Protein AF-A0A7S2MYB5-F1 (afdb_monomer)

Organism: NCBI:txid374047

pLDDT: mean 84.96, std 21.29, range [27.73, 98.81]

Foldseek 3Di:
DDFDFDFDFPQEACQQCQLAVCFFVHQPAAADEDDRVVFDDDQQSVLSSQLLCLQNHLFNHAYEDDDPLSQVLLCVQLVRHYYYDDQLCVVQDEDEDPVVLVVDALLRRLSHYDPVVVCRNQPLVSQEQAAQDDDDDPFDFLDAADRGDDDSDSPDRGDSSVVSSVVSVVVVVVVVVVVLVVVCVVQCVVPNDDRDCVSPPCSVVSVSSLVSQLVPDLPRTNNCVLPPQFPSSSSNDHKHKAFLFDDGQFVCCRHQQNFWDAAPVRDTADDPFDASDDDFGDDDVSPDDDPPHDDPVCVVVCVVVCVVCVVPDDDDDDPPPPPPPPPPPPPDDDDDDDDDDDDDDDDDDDDDDDDDDDDDDDDDDDDQDQGAFAQKHKPFRWDFNGNRGPGTLTRNGSPDSRNPSSDGRTQMFIKGAQQRGKRKGKDFFFQQWWKKWWKQFPDALVRRPSCVQAPHRNSPPPVDDDDDDDDDDDDDDDDDDDPPPPPPPDDQQKWKWKDKQSRIDIDGPVRQVSQFRCSGVSGTMGIPIRDNVSNVVRDTDIIIMMIHMHRQRSGTMMTTGMIMHD

Structure (mmCIF, N/CA/C/O backbone):
data_AF-A0A7S2MYB5-F1
#
_entry.id   AF-A0A7S2MYB5-F1
#
loop_
_atom_site.group_PDB
_atom_site.id
_atom_site.type_symbol
_atom_site.label_atom_id
_atom_site.label_alt_id
_atom_site.label_comp_id
_atom_site.label_asym_id
_atom_site.label_entity_id
_atom_site.label_seq_id
_atom_site.pdbx_PDB_ins_code
_atom_site.Cartn_x
_atom_site.Cartn_y
_atom_site.Cartn_z
_atom_site.occupancy
_atom_site.B_iso_or_equiv
_atom_site.auth_seq_id
_atom_site.auth_comp_id
_atom_site.auth_asym_id
_atom_site.auth_atom_id
_atom_site.pdbx_PDB_model_num
ATOM 1 N N . LYS A 1 1 ? 10.776 -17.940 -10.613 1.00 67.62 1 LYS A N 1
ATOM 2 C CA . LYS A 1 1 ? 10.009 -17.153 -11.621 1.00 67.62 1 LYS A CA 1
ATOM 3 C C . LYS A 1 1 ? 10.105 -15.701 -11.185 1.00 67.62 1 LYS A C 1
ATOM 5 O O . LYS A 1 1 ? 9.753 -15.460 -10.045 1.00 67.62 1 LYS A O 1
ATOM 10 N N . LEU A 1 2 ? 10.581 -14.781 -12.028 1.00 78.31 2 LEU A N 1
ATOM 11 C CA . LEU A 1 2 ? 10.552 -13.353 -11.692 1.00 78.31 2 LEU A CA 1
ATOM 12 C C . LEU A 1 2 ? 9.091 -12.885 -11.634 1.00 78.31 2 LEU A C 1
ATOM 14 O O . LEU A 1 2 ? 8.323 -13.167 -12.558 1.00 78.31 2 LEU A O 1
ATOM 18 N N . ILE A 1 3 ? 8.712 -12.229 -10.542 1.00 88.56 3 ILE A N 1
ATOM 19 C CA . ILE A 1 3 ? 7.391 -11.630 -10.348 1.00 88.56 3 ILE A CA 1
ATOM 20 C C . ILE A 1 3 ? 7.625 -10.158 -10.033 1.00 88.56 3 ILE A C 1
ATOM 22 O O . ILE A 1 3 ? 8.377 -9.835 -9.121 1.00 88.56 3 ILE A O 1
ATOM 26 N N . THR A 1 4 ? 6.982 -9.275 -10.788 1.00 89.88 4 THR A N 1
ATOM 27 C CA . THR A 1 4 ? 7.041 -7.829 -10.565 1.00 89.88 4 THR A CA 1
ATOM 28 C C . THR A 1 4 ? 5.639 -7.343 -10.262 1.00 89.88 4 THR A C 1
ATOM 30 O O . THR A 1 4 ? 4.701 -7.688 -10.985 1.00 89.88 4 THR A O 1
ATOM 33 N N . ARG A 1 5 ? 5.505 -6.552 -9.198 1.00 93.75 5 ARG A N 1
ATOM 34 C CA . ARG A 1 5 ? 4.241 -5.959 -8.771 1.00 93.75 5 ARG A CA 1
ATOM 35 C C . ARG A 1 5 ? 4.385 -4.449 -8.715 1.00 93.75 5 ARG A C 1
ATOM 37 O O . ARG A 1 5 ? 5.332 -3.948 -8.118 1.00 93.75 5 ARG A O 1
ATOM 44 N N . ASN A 1 6 ? 3.448 -3.733 -9.318 1.00 92.06 6 ASN A N 1
ATOM 45 C CA . ASN A 1 6 ? 3.294 -2.308 -9.089 1.00 92.06 6 ASN A CA 1
ATOM 46 C C . ASN A 1 6 ? 2.297 -2.106 -7.946 1.00 92.06 6 ASN A C 1
ATOM 48 O O . ASN A 1 6 ? 1.107 -2.332 -8.144 1.00 92.06 6 ASN A O 1
ATOM 52 N N . ILE A 1 7 ? 2.785 -1.695 -6.772 1.00 92.75 7 ILE A N 1
ATOM 53 C CA . ILE A 1 7 ? 1.949 -1.388 -5.598 1.00 92.75 7 ILE A CA 1
ATOM 54 C C . ILE A 1 7 ? 1.788 0.126 -5.372 1.00 92.75 7 ILE A C 1
ATOM 56 O O . ILE A 1 7 ? 1.274 0.569 -4.345 1.00 92.75 7 ILE A O 1
ATOM 60 N N . ALA A 1 8 ? 2.204 0.950 -6.337 1.00 87.50 8 ALA A N 1
ATOM 61 C CA . ALA A 1 8 ? 2.077 2.395 -6.225 1.00 87.50 8 ALA A CA 1
ATOM 62 C C . ALA A 1 8 ? 0.605 2.822 -6.125 1.00 87.50 8 ALA A C 1
ATOM 64 O O . ALA A 1 8 ? -0.258 2.274 -6.805 1.00 87.50 8 ALA A O 1
ATOM 65 N N . GLN A 1 9 ? 0.343 3.834 -5.296 1.00 88.69 9 GLN A N 1
ATOM 66 C CA . GLN A 1 9 ? -0.982 4.421 -5.109 1.00 88.69 9 GLN A CA 1
ATOM 67 C C . GLN A 1 9 ? -1.006 5.840 -5.662 1.00 88.69 9 GLN A C 1
ATOM 69 O O . GLN A 1 9 ? -0.348 6.737 -5.123 1.00 88.69 9 GLN A O 1
ATOM 74 N N . GLY A 1 10 ? -1.784 6.080 -6.718 1.00 85.38 10 GLY A N 1
ATOM 75 C CA . GLY A 1 10 ? -1.897 7.403 -7.314 1.00 85.38 10 GLY A CA 1
ATOM 76 C C . GLY A 1 10 ? -2.358 8.442 -6.290 1.00 85.38 10 GLY A C 1
ATOM 77 O O . GLY A 1 10 ? -3.421 8.318 -5.684 1.00 85.38 10 GLY A O 1
ATOM 78 N N . GLY A 1 11 ? -1.571 9.503 -6.089 1.00 86.06 11 GLY A N 1
ATOM 79 C CA . GLY A 1 11 ? -1.947 10.642 -5.244 1.00 86.06 11 GLY A CA 1
ATOM 80 C C . GLY A 1 11 ? -1.914 10.397 -3.729 1.00 86.06 11 GLY A C 1
ATOM 81 O O . GLY A 1 11 ? -2.430 11.244 -2.994 1.00 86.06 11 GLY A O 1
ATOM 82 N N . LEU A 1 12 ? -1.327 9.287 -3.268 1.00 89.62 12 LEU A N 1
ATOM 83 C CA . LEU A 1 12 ? -1.061 8.990 -1.855 1.00 89.62 12 LEU A CA 1
ATOM 84 C C . LEU A 1 12 ? 0.434 8.785 -1.611 1.00 89.62 12 LEU A C 1
ATOM 86 O O . LEU A 1 12 ? 1.169 8.445 -2.534 1.00 89.62 12 LEU A O 1
ATOM 90 N N . GLY A 1 13 ? 0.880 9.000 -0.372 1.00 91.88 13 GLY A N 1
ATOM 91 C CA . GLY A 1 13 ? 2.188 8.507 0.068 1.00 91.88 13 GLY A CA 1
ATOM 92 C C . GLY A 1 13 ? 2.158 6.991 0.285 1.00 91.88 13 GLY A C 1
ATOM 93 O O . GLY A 1 13 ? 1.106 6.358 0.153 1.00 91.88 13 GLY A O 1
ATOM 94 N N . THR A 1 14 ? 3.304 6.401 0.620 1.00 95.00 14 THR A N 1
ATOM 95 C CA . THR A 1 14 ? 3.427 4.943 0.792 1.00 95.00 14 THR A CA 1
ATOM 96 C C . THR A 1 14 ? 3.093 4.460 2.196 1.00 95.00 14 THR A C 1
ATOM 98 O O . THR A 1 14 ? 2.820 3.272 2.358 1.00 95.00 14 THR A O 1
ATOM 101 N N . LEU A 1 15 ? 3.044 5.349 3.197 1.00 95.81 15 LEU A N 1
ATOM 102 C CA . LEU A 1 15 ? 2.984 4.971 4.612 1.00 95.81 15 LEU A CA 1
ATOM 103 C C . LEU A 1 15 ? 1.876 3.958 4.943 1.00 95.81 15 LEU A C 1
ATOM 105 O O . LEU A 1 15 ? 2.131 3.019 5.691 1.00 95.81 15 LEU A O 1
ATOM 109 N N . GLN A 1 16 ? 0.670 4.100 4.375 1.00 95.62 16 GLN A N 1
ATOM 110 C CA . GLN A 1 16 ? -0.424 3.161 4.673 1.00 95.62 16 GLN A CA 1
ATOM 111 C C . GLN A 1 16 ? -0.146 1.718 4.211 1.00 95.62 16 GLN A C 1
ATOM 113 O O . GLN A 1 16 ? -0.551 0.772 4.872 1.00 95.62 16 GLN A O 1
ATOM 118 N N . GLY A 1 17 ? 0.566 1.528 3.098 1.00 96.12 17 GLY A N 1
ATOM 119 C CA . GLY A 1 17 ? 0.998 0.192 2.678 1.00 96.12 17 GLY A CA 1
ATOM 120 C C . GLY A 1 17 ? 2.261 -0.246 3.416 1.00 96.12 17 GLY A C 1
ATOM 121 O O . GLY A 1 17 ? 2.430 -1.416 3.747 1.00 96.12 17 GLY A O 1
ATOM 122 N N . ALA A 1 18 ? 3.130 0.720 3.713 1.00 96.31 18 ALA A N 1
ATOM 123 C CA . ALA A 1 18 ? 4.443 0.496 4.286 1.00 96.31 18 ALA A CA 1
ATOM 124 C C . ALA A 1 18 ? 4.389 -0.071 5.705 1.00 96.31 18 ALA A C 1
ATOM 126 O O . ALA A 1 18 ? 5.142 -0.985 6.013 1.00 96.31 18 ALA A O 1
ATOM 127 N N . LEU A 1 19 ? 3.465 0.422 6.539 1.00 97.44 19 LEU A N 1
ATOM 128 C CA . LEU A 1 19 ? 3.309 -0.032 7.924 1.00 97.44 19 LEU A CA 1
ATOM 129 C C . LEU A 1 19 ? 3.121 -1.547 8.043 1.00 97.44 19 LEU A C 1
ATOM 131 O O . LEU A 1 19 ? 3.529 -2.104 9.045 1.00 97.44 19 LEU A O 1
ATOM 135 N N . GLY A 1 20 ? 2.531 -2.207 7.042 1.00 97.31 20 GLY A N 1
ATOM 136 C CA . GLY A 1 20 ? 2.367 -3.661 6.997 1.00 97.31 20 GLY A CA 1
ATOM 137 C C . GLY A 1 20 ? 2.960 -4.291 5.744 1.00 97.31 20 GLY A C 1
ATOM 138 O O . GLY A 1 20 ? 2.335 -5.180 5.157 1.00 97.31 20 GLY A O 1
ATOM 139 N N . SER A 1 21 ? 4.120 -3.800 5.305 1.00 96.69 21 SER A N 1
ATOM 140 C CA . SER A 1 21 ? 4.758 -4.140 4.025 1.00 96.69 21 SER A CA 1
ATOM 141 C C . SER A 1 21 ? 4.838 -5.649 3.768 1.00 96.69 21 SER A C 1
ATOM 143 O O . SER A 1 21 ? 4.436 -6.093 2.699 1.00 96.69 21 SER A O 1
ATOM 145 N N . GLY A 1 22 ? 5.262 -6.455 4.746 1.00 96.56 22 GLY A N 1
ATOM 146 C CA . GLY A 1 22 ? 5.391 -7.907 4.583 1.00 96.56 22 GLY A CA 1
ATOM 147 C C . GLY A 1 22 ? 4.060 -8.599 4.283 1.00 96.56 22 GLY A C 1
ATOM 148 O O . GLY A 1 22 ? 4.002 -9.547 3.507 1.00 96.56 22 GLY A O 1
ATOM 149 N N . SER A 1 23 ? 2.957 -8.084 4.837 1.00 97.06 23 SER A N 1
ATOM 150 C CA . SER A 1 23 ? 1.618 -8.573 4.494 1.00 97.06 23 SER A CA 1
ATOM 151 C C . SER A 1 23 ? 1.169 -8.054 3.127 1.00 97.06 23 SER A C 1
ATOM 153 O O . SER A 1 23 ? 0.707 -8.827 2.298 1.00 97.06 23 SER A O 1
ATOM 155 N N . ILE A 1 24 ? 1.292 -6.747 2.879 1.00 97.50 24 ILE A N 1
ATOM 156 C CA . ILE A 1 24 ? 0.663 -6.083 1.724 1.00 97.50 24 ILE A CA 1
ATOM 157 C C . ILE A 1 24 ? 1.472 -6.286 0.434 1.00 97.50 24 ILE A C 1
ATOM 159 O O . ILE A 1 24 ? 0.900 -6.574 -0.618 1.00 97.50 24 ILE A O 1
ATOM 163 N N . TYR A 1 25 ? 2.796 -6.154 0.503 1.00 96.75 25 TYR A N 1
ATOM 164 C CA . TYR A 1 25 ? 3.725 -6.281 -0.628 1.00 96.75 25 TYR A CA 1
ATOM 165 C C . TYR A 1 25 ? 4.229 -7.719 -0.824 1.00 96.75 25 TYR A C 1
ATOM 167 O O . TYR A 1 25 ? 4.707 -8.057 -1.910 1.00 96.75 25 TYR A O 1
ATOM 175 N N . GLY A 1 26 ? 4.046 -8.570 0.190 1.00 96.19 26 GLY A N 1
ATOM 176 C CA . GLY A 1 26 ? 4.511 -9.952 0.240 1.00 96.19 26 GLY A CA 1
ATOM 177 C C . GLY A 1 26 ? 5.752 -10.109 1.119 1.00 96.19 26 GLY A C 1
ATOM 178 O O . GLY A 1 26 ? 6.476 -9.152 1.380 1.00 96.19 26 GLY A O 1
ATOM 179 N N . ASP A 1 27 ? 5.999 -11.334 1.571 1.00 95.75 27 ASP A N 1
ATOM 180 C CA . ASP A 1 27 ? 7.090 -11.679 2.485 1.00 95.75 27 ASP A CA 1
ATOM 181 C C . ASP A 1 27 ? 8.327 -12.254 1.770 1.00 95.75 27 ASP A C 1
ATOM 183 O O . ASP A 1 27 ? 9.395 -12.371 2.368 1.00 95.75 27 ASP A O 1
ATOM 187 N N . GLU A 1 28 ? 8.221 -12.559 0.477 1.00 95.31 28 GLU A N 1
ATOM 188 C CA . GLU A 1 28 ? 9.319 -13.032 -0.376 1.00 95.31 28 GLU A CA 1
ATOM 189 C C . GLU A 1 28 ? 9.750 -11.975 -1.404 1.00 95.31 28 GLU A C 1
ATOM 191 O O . GLU A 1 28 ? 9.772 -12.225 -2.612 1.00 95.31 28 GLU A O 1
ATOM 196 N N . VAL A 1 29 ? 10.049 -10.763 -0.936 1.00 96.12 29 VAL A N 1
ATOM 197 C CA . VAL A 1 29 ? 10.501 -9.658 -1.793 1.00 96.12 29 VAL A CA 1
ATOM 198 C C . VAL A 1 29 ? 12.027 -9.657 -1.872 1.00 96.12 29 VAL A C 1
ATOM 200 O O . VAL A 1 29 ? 12.699 -9.549 -0.853 1.00 96.12 29 VAL A O 1
ATOM 203 N N . ASP A 1 30 ? 12.568 -9.766 -3.087 1.00 94.81 30 ASP A N 1
ATOM 204 C CA . ASP A 1 30 ? 14.018 -9.706 -3.337 1.00 94.81 30 ASP A CA 1
ATOM 205 C C . ASP A 1 30 ? 14.510 -8.270 -3.572 1.00 94.81 30 ASP A C 1
ATOM 207 O O . ASP A 1 30 ? 15.612 -7.905 -3.177 1.00 94.81 30 ASP A O 1
ATOM 211 N N . ILE A 1 31 ? 13.684 -7.448 -4.224 1.00 95.31 31 ILE A N 1
ATOM 212 C CA . ILE A 1 31 ? 13.967 -6.045 -4.532 1.00 95.31 31 ILE A CA 1
ATOM 213 C C . ILE A 1 31 ? 12.704 -5.251 -4.234 1.00 95.31 31 ILE A C 1
ATOM 215 O O . ILE A 1 31 ? 11.635 -5.577 -4.762 1.00 95.31 31 ILE A O 1
ATOM 219 N N . ILE A 1 32 ? 12.830 -4.195 -3.436 1.00 96.31 32 ILE A N 1
ATOM 220 C CA . ILE A 1 32 ? 11.758 -3.230 -3.221 1.00 96.31 32 ILE A CA 1
ATOM 221 C C . ILE A 1 32 ? 12.158 -1.884 -3.813 1.00 96.31 32 ILE A C 1
ATOM 223 O O . ILE A 1 32 ? 13.284 -1.418 -3.661 1.00 96.31 32 ILE A O 1
ATOM 227 N N . VAL A 1 33 ? 11.226 -1.280 -4.543 1.00 95.00 33 VAL A N 1
ATOM 228 C CA . VAL A 1 33 ? 11.442 -0.005 -5.218 1.00 95.00 33 VAL A CA 1
ATOM 229 C C . VAL A 1 33 ? 10.548 1.048 -4.591 1.00 95.00 33 VAL A C 1
ATOM 231 O O . VAL A 1 33 ? 9.323 0.902 -4.599 1.00 95.00 33 VAL A O 1
ATOM 234 N N . TRP A 1 34 ? 11.149 2.140 -4.131 1.00 94.94 34 TRP A N 1
ATOM 235 C CA . TRP A 1 34 ? 10.416 3.326 -3.714 1.00 94.94 34 TRP A CA 1
ATOM 236 C C . TRP A 1 34 ? 10.405 4.375 -4.837 1.00 94.94 34 TRP A C 1
ATOM 238 O O . TRP A 1 34 ? 11.448 4.884 -5.250 1.00 94.94 34 TRP A O 1
ATOM 248 N N . ASP A 1 35 ? 9.208 4.726 -5.319 1.00 89.62 35 ASP A N 1
ATOM 249 C CA . ASP A 1 35 ? 8.976 5.773 -6.332 1.00 89.62 35 ASP A CA 1
ATOM 250 C C . ASP A 1 35 ? 7.757 6.643 -5.963 1.00 89.62 35 ASP A C 1
ATOM 252 O O . ASP A 1 35 ? 6.769 6.744 -6.689 1.00 89.62 35 ASP A O 1
ATOM 256 N N . SER A 1 36 ? 7.797 7.245 -4.769 1.00 90.56 36 SER A N 1
ATOM 257 C CA . SER A 1 36 ? 6.689 8.040 -4.198 1.00 90.56 36 SER A CA 1
ATOM 258 C C . SER A 1 36 ? 7.042 9.527 -4.025 1.00 90.56 36 SER A C 1
ATOM 260 O O . SER A 1 36 ? 6.327 10.300 -3.391 1.00 90.56 36 SER A O 1
ATOM 262 N N . SER A 1 37 ? 8.130 9.987 -4.650 1.00 87.88 37 SER A N 1
ATOM 263 C CA . SER A 1 37 ? 8.663 11.355 -4.481 1.00 87.88 37 SER A CA 1
ATOM 264 C C . SER A 1 37 ? 7.673 12.489 -4.802 1.00 87.88 37 SER A C 1
ATOM 266 O O . SER A 1 37 ? 7.818 13.616 -4.316 1.00 87.88 37 SER A O 1
ATOM 268 N N . MET A 1 38 ? 6.644 12.208 -5.609 1.00 85.75 38 MET A N 1
ATOM 269 C CA . MET A 1 38 ? 5.593 13.170 -5.957 1.00 85.75 38 MET A CA 1
ATOM 270 C C . MET A 1 38 ? 4.623 13.452 -4.802 1.00 85.75 38 MET A C 1
ATOM 272 O O . MET A 1 38 ? 4.081 14.555 -4.717 1.00 85.75 38 MET A O 1
ATOM 276 N N . THR A 1 39 ? 4.377 12.473 -3.935 1.00 87.19 39 THR A N 1
ATOM 277 C CA . THR A 1 39 ? 3.366 12.525 -2.865 1.00 87.19 39 THR A CA 1
ATOM 278 C C . THR A 1 39 ? 3.990 12.492 -1.475 1.00 87.19 39 THR A C 1
ATOM 280 O O . THR A 1 39 ? 3.366 12.930 -0.509 1.00 87.19 39 THR A O 1
ATOM 283 N N . GLU A 1 40 ? 5.236 12.042 -1.380 1.00 91.25 40 GLU A N 1
ATOM 284 C CA . GLU A 1 40 ? 5.943 11.785 -0.140 1.00 91.25 40 GLU A CA 1
ATOM 285 C C . GLU A 1 40 ? 7.372 12.320 -0.231 1.00 91.25 40 GLU A C 1
ATOM 287 O O . GLU A 1 40 ? 8.182 11.879 -1.041 1.00 91.25 40 GLU A O 1
ATOM 292 N N . LYS A 1 41 ? 7.672 13.323 0.598 1.00 89.62 41 LYS A N 1
ATOM 293 C CA . LYS A 1 41 ? 8.982 14.000 0.628 1.00 89.62 41 LYS A CA 1
ATOM 294 C C . LYS A 1 41 ? 9.687 13.902 1.978 1.00 89.62 41 LYS A C 1
ATOM 296 O O . LYS A 1 41 ? 10.825 14.338 2.101 1.00 89.62 41 LYS A O 1
ATOM 301 N N . SER A 1 42 ? 8.989 13.396 2.992 1.00 95.31 42 SER A N 1
ATOM 302 C CA . SER A 1 42 ? 9.531 13.277 4.343 1.00 95.31 42 SER A CA 1
ATOM 303 C C . SER A 1 42 ? 10.490 12.097 4.402 1.00 95.31 42 SER A C 1
ATOM 305 O O . SER A 1 42 ? 10.082 10.974 4.106 1.00 95.31 42 SER A O 1
ATOM 307 N N . ALA A 1 43 ? 11.730 12.346 4.820 1.00 96.94 43 ALA A N 1
ATOM 308 C CA . ALA A 1 43 ? 12.710 11.291 5.054 1.00 96.94 43 ALA A CA 1
ATOM 309 C C . ALA A 1 43 ? 12.219 10.291 6.113 1.00 96.94 43 ALA A C 1
ATOM 311 O O . ALA A 1 43 ? 12.452 9.099 5.962 1.00 96.94 43 ALA A O 1
ATOM 312 N N . ALA A 1 44 ? 11.452 10.749 7.108 1.00 97.31 44 ALA A N 1
ATOM 313 C CA . ALA A 1 44 ? 10.886 9.899 8.151 1.00 97.31 44 ALA A CA 1
ATOM 314 C C . ALA A 1 44 ? 9.930 8.828 7.602 1.00 97.31 44 ALA A C 1
ATOM 316 O O . ALA A 1 44 ? 9.982 7.672 8.014 1.00 97.31 44 ALA A O 1
ATOM 317 N N . HIS A 1 45 ? 9.089 9.186 6.624 1.00 96.94 45 HIS A N 1
ATOM 318 C CA . HIS A 1 45 ? 8.171 8.222 6.014 1.00 96.94 45 HIS A CA 1
ATOM 319 C C . HIS A 1 45 ? 8.891 7.228 5.098 1.00 96.94 45 HIS A C 1
ATOM 321 O O . HIS A 1 45 ? 8.511 6.063 5.046 1.00 96.94 45 HIS A O 1
ATOM 327 N N . ILE A 1 46 ? 9.940 7.685 4.408 1.00 97.31 46 ILE A N 1
ATOM 328 C CA . ILE A 1 46 ? 10.784 6.826 3.570 1.00 97.31 46 ILE A CA 1
ATOM 329 C C . ILE A 1 46 ? 11.551 5.841 4.457 1.00 97.31 46 ILE A C 1
ATOM 331 O O . ILE A 1 46 ? 11.516 4.649 4.196 1.00 97.31 46 ILE A O 1
ATOM 335 N N . ASP A 1 47 ? 12.165 6.308 5.547 1.00 98.25 47 ASP A N 1
ATOM 336 C CA . ASP A 1 47 ? 12.862 5.438 6.503 1.00 98.25 47 ASP A CA 1
ATOM 337 C C . ASP A 1 47 ? 11.909 4.408 7.128 1.00 98.25 47 ASP A C 1
ATOM 339 O O . ASP A 1 47 ? 12.217 3.220 7.169 1.00 98.25 47 ASP A O 1
ATOM 343 N N . MET A 1 48 ? 10.695 4.821 7.516 1.00 97.81 48 MET A N 1
ATOM 344 C CA . MET A 1 48 ? 9.657 3.881 7.954 1.00 97.81 48 MET A CA 1
ATOM 345 C C . MET A 1 48 ? 9.343 2.830 6.879 1.00 97.81 48 MET A C 1
ATOM 347 O O . MET A 1 48 ? 9.224 1.648 7.197 1.00 97.81 48 MET A O 1
ATOM 351 N N . PHE A 1 49 ? 9.217 3.240 5.613 1.00 97.69 49 PHE A N 1
ATOM 352 C CA . PHE A 1 49 ? 8.955 2.318 4.511 1.00 97.69 49 PHE A CA 1
ATOM 353 C C . PHE A 1 49 ? 10.056 1.274 4.350 1.00 97.69 49 PHE A C 1
ATOM 355 O O . PHE A 1 49 ? 9.757 0.080 4.310 1.00 97.69 49 PHE A O 1
ATOM 362 N N . GLU A 1 50 ? 11.310 1.708 4.331 1.00 98.12 50 GLU A N 1
ATOM 363 C CA . GLU A 1 50 ? 12.444 0.809 4.148 1.00 98.12 50 GLU A CA 1
ATOM 364 C C . GLU A 1 50 ? 12.635 -0.139 5.336 1.00 98.12 50 GLU A C 1
ATOM 366 O O . GLU A 1 50 ? 12.827 -1.343 5.155 1.00 98.12 50 GLU A O 1
ATOM 371 N N . ARG A 1 51 ? 12.504 0.360 6.572 1.00 98.25 51 ARG A N 1
ATOM 372 C CA . ARG A 1 51 ? 12.606 -0.487 7.770 1.00 98.25 51 ARG A CA 1
ATOM 373 C C . ARG A 1 51 ? 11.518 -1.537 7.812 1.00 98.25 51 ARG A C 1
ATOM 375 O O . ARG A 1 51 ? 11.809 -2.701 8.072 1.00 98.25 51 ARG A O 1
ATOM 382 N N . GLN A 1 52 ? 10.273 -1.158 7.531 1.00 98.19 52 GLN A N 1
ATOM 383 C CA . GLN A 1 52 ? 9.196 -2.138 7.473 1.00 98.19 52 GLN A CA 1
ATOM 384 C C . GLN A 1 52 ? 9.439 -3.148 6.352 1.00 98.19 52 GLN A C 1
ATOM 386 O O . GLN A 1 52 ? 9.176 -4.329 6.549 1.00 98.19 52 GLN A O 1
ATOM 391 N N . ALA A 1 53 ? 9.967 -2.744 5.193 1.00 97.88 53 ALA A N 1
ATOM 392 C CA . ALA A 1 53 ? 10.324 -3.677 4.123 1.00 97.88 53 ALA A CA 1
ATOM 393 C C . ALA A 1 53 ? 11.379 -4.710 4.563 1.00 97.88 53 ALA A C 1
ATOM 395 O O . ALA A 1 53 ? 11.195 -5.901 4.317 1.00 97.88 53 ALA A O 1
ATOM 396 N N . ILE A 1 54 ? 12.430 -4.276 5.269 1.00 98.44 54 ILE A N 1
ATOM 397 C CA . ILE A 1 54 ? 13.458 -5.164 5.836 1.00 98.44 54 ILE A CA 1
ATOM 398 C C . ILE A 1 54 ? 12.868 -6.096 6.903 1.00 98.44 54 ILE A C 1
ATOM 400 O O . ILE A 1 54 ? 13.118 -7.303 6.907 1.00 98.44 54 ILE A O 1
ATOM 404 N N . LEU A 1 55 ? 12.108 -5.543 7.850 1.00 98.19 55 LEU A N 1
ATOM 405 C CA . LEU A 1 55 ? 11.658 -6.275 9.033 1.00 98.19 55 LEU A CA 1
ATOM 406 C C . LEU A 1 55 ? 10.480 -7.214 8.727 1.00 98.19 55 LEU A C 1
ATOM 408 O O . LEU A 1 55 ? 10.428 -8.325 9.265 1.00 98.19 55 LEU A O 1
ATOM 412 N N . GLY A 1 56 ? 9.556 -6.775 7.870 1.00 96.12 56 GLY A N 1
ATOM 413 C CA . GLY A 1 56 ? 8.263 -7.413 7.625 1.00 96.12 56 GLY A CA 1
ATOM 414 C C . GLY A 1 56 ? 8.305 -8.683 6.778 1.00 96.12 56 GLY A C 1
ATOM 415 O O . GLY A 1 56 ? 7.405 -9.510 6.904 1.00 96.12 56 GLY A O 1
ATOM 416 N N . GLY A 1 57 ? 9.321 -8.856 5.929 1.00 93.31 57 GLY A N 1
ATOM 417 C CA . GLY A 1 57 ? 9.455 -10.025 5.055 1.00 93.31 57 GLY A CA 1
ATOM 418 C C . GLY A 1 57 ? 10.277 -11.171 5.652 1.00 93.31 57 GLY A C 1
ATOM 419 O O . GLY A 1 57 ? 10.972 -11.020 6.656 1.00 93.31 57 GLY A O 1
ATOM 420 N N . ASN A 1 58 ? 10.254 -12.332 4.998 1.00 95.56 58 ASN A N 1
ATOM 421 C CA . ASN A 1 58 ? 11.168 -13.446 5.278 1.00 95.56 58 ASN A CA 1
ATOM 422 C C . ASN A 1 58 ? 12.588 -13.169 4.753 1.00 95.56 58 ASN A C 1
ATOM 424 O O . ASN A 1 58 ? 13.552 -13.747 5.254 1.00 95.56 58 ASN A O 1
ATOM 428 N N . ARG A 1 59 ? 12.718 -12.285 3.756 1.00 95.81 59 ARG A N 1
ATOM 429 C CA . ARG A 1 59 ? 13.984 -11.831 3.158 1.00 95.81 59 ARG A CA 1
ATOM 430 C C . ARG A 1 59 ? 14.223 -10.362 3.502 1.00 95.81 59 ARG A C 1
ATOM 432 O O . ARG A 1 59 ? 13.258 -9.624 3.684 1.00 95.81 59 ARG A O 1
ATOM 439 N N . ALA A 1 60 ? 15.487 -9.951 3.567 1.00 97.69 60 ALA A N 1
ATOM 440 C CA . ALA A 1 60 ? 15.844 -8.536 3.541 1.00 97.69 60 ALA A CA 1
ATOM 441 C C . ALA A 1 60 ? 16.012 -8.129 2.064 1.00 97.69 60 ALA A C 1
ATOM 443 O O . ALA A 1 60 ? 16.916 -8.656 1.411 1.00 97.69 60 ALA A O 1
ATOM 444 N N . PRO A 1 61 ? 15.125 -7.289 1.502 1.00 97.38 61 PRO A N 1
ATOM 445 C CA . PRO A 1 61 ? 15.196 -6.933 0.093 1.00 97.38 61 PRO A CA 1
ATOM 446 C C . PRO A 1 61 ? 16.345 -5.960 -0.182 1.00 97.38 61 PRO A C 1
ATOM 448 O O . PRO A 1 61 ? 16.709 -5.159 0.677 1.00 97.38 61 PRO A O 1
ATOM 451 N N . PHE A 1 62 ? 16.833 -5.960 -1.423 1.00 97.12 62 PHE A N 1
ATOM 452 C CA . PHE A 1 62 ? 17.601 -4.837 -1.954 1.00 97.12 62 PHE A CA 1
ATOM 453 C C . PHE A 1 62 ? 16.683 -3.613 -2.051 1.00 97.12 62 PHE A C 1
ATOM 455 O O . PHE A 1 62 ? 15.668 -3.647 -2.761 1.00 97.12 62 PHE A O 1
ATOM 462 N N . LEU A 1 63 ? 17.025 -2.543 -1.340 1.00 97.69 63 LEU A N 1
ATOM 463 C CA . LEU A 1 63 ? 16.249 -1.307 -1.311 1.00 97.69 63 LEU A CA 1
ATOM 464 C C . LEU A 1 63 ? 16.680 -0.405 -2.460 1.00 97.69 63 LEU A C 1
ATOM 466 O O . LEU A 1 63 ? 17.864 -0.104 -2.605 1.00 97.69 63 LEU A O 1
ATOM 470 N N . TRP A 1 64 ? 15.743 0.053 -3.287 1.00 95.25 64 TRP A N 1
ATOM 471 C CA . TRP A 1 64 ? 16.090 0.861 -4.451 1.00 95.25 64 TRP A CA 1
ATOM 472 C C . TRP A 1 64 ? 15.230 2.114 -4.589 1.00 95.25 64 TRP A C 1
ATOM 474 O O . TRP A 1 64 ? 14.018 2.055 -4.798 1.00 95.25 64 TRP A O 1
ATOM 484 N N . GLY A 1 65 ? 15.887 3.272 -4.571 1.00 93.31 65 GLY A N 1
ATOM 485 C CA . GLY A 1 65 ? 15.259 4.580 -4.718 1.00 93.31 65 GLY A CA 1
ATOM 486 C C . GLY A 1 65 ? 15.219 5.321 -3.389 1.00 93.31 65 GLY A C 1
ATOM 487 O O . GLY A 1 65 ? 15.977 5.017 -2.480 1.00 93.31 65 GLY A O 1
ATOM 488 N N . GLY A 1 66 ? 14.362 6.334 -3.278 1.00 92.31 66 GLY A N 1
ATOM 489 C CA . GLY A 1 66 ? 14.181 7.041 -2.009 1.00 92.31 66 GLY A CA 1
ATOM 490 C C . GLY A 1 66 ? 15.133 8.204 -1.764 1.00 92.31 66 GLY A C 1
ATOM 491 O O . GLY A 1 66 ? 15.575 8.911 -2.674 1.00 92.31 66 GLY A O 1
ATOM 492 N N . ASN A 1 67 ? 15.359 8.457 -0.479 1.00 95.50 67 ASN A N 1
ATOM 493 C CA . ASN A 1 67 ? 16.209 9.526 0.015 1.00 95.50 67 ASN A CA 1
ATOM 494 C C . ASN A 1 67 ? 17.621 8.976 0.270 1.00 95.50 67 ASN A C 1
ATOM 496 O O . ASN A 1 67 ? 17.784 7.999 0.995 1.00 95.50 67 ASN A O 1
ATOM 500 N N . ALA A 1 68 ? 18.640 9.622 -0.302 1.00 95.38 68 ALA A N 1
ATOM 501 C CA . ALA A 1 68 ? 20.023 9.154 -0.213 1.00 95.38 68 ALA A CA 1
ATOM 502 C C . ALA A 1 68 ? 20.570 9.103 1.226 1.00 95.38 68 ALA A C 1
ATOM 504 O O . ALA A 1 68 ? 21.391 8.240 1.527 1.00 95.38 68 ALA A O 1
ATOM 505 N N . ASP A 1 69 ? 20.115 9.990 2.117 1.00 96.88 69 ASP A N 1
ATOM 506 C CA . ASP A 1 69 ? 20.537 9.999 3.521 1.00 96.88 69 ASP A CA 1
ATOM 507 C C . ASP A 1 69 ? 19.953 8.804 4.277 1.00 96.88 69 ASP A C 1
ATOM 509 O O . ASP A 1 69 ? 20.682 8.138 5.006 1.00 96.88 69 ASP A O 1
ATOM 513 N N . VAL A 1 70 ? 18.679 8.475 4.025 1.00 97.56 70 VAL A N 1
ATOM 514 C CA . VAL A 1 70 ? 18.026 7.269 4.563 1.00 97.56 70 VAL A CA 1
ATOM 515 C C . VAL A 1 70 ? 18.748 6.008 4.086 1.00 97.56 70 VAL A C 1
ATOM 517 O O . VAL A 1 70 ? 19.144 5.185 4.908 1.00 97.56 70 VAL A O 1
ATOM 520 N N . MET A 1 71 ? 18.979 5.880 2.774 1.00 97.69 71 MET A N 1
ATOM 521 C CA . MET A 1 71 ? 19.662 4.714 2.195 1.00 97.69 71 MET A CA 1
ATOM 522 C C . MET A 1 71 ? 21.056 4.524 2.783 1.00 97.69 71 MET A C 1
ATOM 524 O O . MET A 1 71 ? 21.422 3.429 3.200 1.00 97.69 71 MET A O 1
ATOM 528 N N . ARG A 1 72 ? 21.830 5.609 2.857 1.00 97.94 72 ARG A N 1
ATOM 529 C CA . ARG A 1 72 ? 23.169 5.587 3.440 1.00 97.94 72 ARG A CA 1
ATOM 530 C C . ARG A 1 72 ? 23.139 5.202 4.916 1.00 97.94 72 ARG A C 1
ATOM 532 O O . ARG A 1 72 ? 23.953 4.384 5.322 1.00 97.94 72 ARG A O 1
ATOM 539 N N . ALA A 1 73 ? 22.209 5.747 5.701 1.00 98.12 73 ALA A N 1
ATOM 540 C CA . ALA A 1 73 ? 22.091 5.407 7.115 1.00 98.12 73 ALA A CA 1
ATOM 541 C C . ALA A 1 73 ? 21.812 3.908 7.317 1.00 98.12 73 ALA A C 1
ATOM 543 O O . ALA A 1 73 ? 22.451 3.285 8.165 1.00 98.12 73 ALA A O 1
ATOM 544 N N . LEU A 1 74 ? 20.917 3.319 6.517 1.00 98.50 74 LEU A N 1
ATOM 545 C CA . LEU A 1 74 ? 20.616 1.885 6.569 1.00 98.50 74 LEU A CA 1
ATOM 546 C C . LEU A 1 74 ? 21.797 1.024 6.099 1.00 98.50 74 LEU A C 1
ATOM 548 O O . LEU A 1 74 ? 22.115 0.032 6.747 1.00 98.50 74 LEU A O 1
ATOM 552 N N . TYR A 1 75 ? 22.494 1.419 5.035 1.00 98.44 75 TYR A N 1
ATOM 553 C CA . TYR A 1 75 ? 23.698 0.721 4.578 1.00 98.44 75 TYR A CA 1
ATOM 554 C C . TYR A 1 75 ? 24.813 0.738 5.634 1.00 98.44 75 TYR A C 1
ATOM 556 O O . TYR A 1 75 ? 25.357 -0.303 5.984 1.00 98.44 75 TYR A O 1
ATOM 564 N N . GLU A 1 76 ? 25.131 1.912 6.188 1.00 98.38 76 GLU A N 1
ATOM 565 C CA . GLU A 1 76 ? 26.253 2.080 7.120 1.00 98.38 76 GLU A CA 1
ATOM 566 C C . GLU A 1 76 ? 25.998 1.449 8.497 1.00 98.38 76 GLU A C 1
ATOM 568 O O . GLU A 1 76 ? 26.950 1.037 9.159 1.00 98.38 76 GLU A O 1
ATOM 573 N N . ASN A 1 77 ? 24.738 1.383 8.946 1.00 98.50 77 ASN A N 1
ATOM 574 C CA . ASN A 1 77 ? 24.406 0.961 10.314 1.00 98.50 77 ASN A CA 1
ATOM 575 C C . ASN A 1 77 ? 23.664 -0.380 10.390 1.00 98.50 77 ASN A C 1
ATOM 577 O O . ASN A 1 77 ? 23.699 -1.028 11.436 1.00 98.50 77 ASN A O 1
ATOM 581 N N . ALA A 1 78 ? 23.002 -0.806 9.312 1.00 98.38 78 ALA A N 1
ATOM 582 C CA . ALA A 1 78 ? 22.275 -2.071 9.249 1.00 98.38 78 ALA A CA 1
ATOM 583 C C . ALA A 1 78 ? 22.801 -3.046 8.188 1.00 98.38 78 ALA A C 1
ATOM 585 O O . ALA A 1 78 ? 22.236 -4.125 8.049 1.00 98.38 78 ALA A O 1
ATOM 586 N N . ASP A 1 79 ? 23.873 -2.697 7.470 1.00 98.44 79 ASP A N 1
ATOM 587 C CA . ASP A 1 79 ? 24.404 -3.448 6.322 1.00 98.44 79 ASP A CA 1
ATOM 588 C C . ASP A 1 79 ? 23.348 -3.709 5.233 1.00 98.44 79 ASP A C 1
ATOM 590 O O . ASP A 1 79 ? 23.459 -4.672 4.475 1.00 98.44 79 ASP A O 1
ATOM 594 N N . ALA A 1 80 ? 22.290 -2.895 5.176 1.00 98.31 80 ALA A N 1
ATOM 595 C CA . ALA A 1 80 ? 21.224 -3.090 4.205 1.00 98.31 80 ALA A CA 1
ATOM 596 C C . ALA A 1 80 ? 21.760 -2.891 2.783 1.00 98.31 80 ALA A C 1
ATOM 598 O O . ALA A 1 80 ? 22.476 -1.924 2.517 1.00 98.31 80 ALA A O 1
ATOM 599 N N . ASP A 1 81 ? 21.371 -3.764 1.856 1.00 97.75 81 ASP A N 1
ATOM 600 C CA . ASP A 1 81 ? 21.722 -3.599 0.451 1.00 97.75 81 ASP A CA 1
ATOM 601 C C . ASP A 1 81 ? 20.865 -2.485 -0.163 1.00 97.75 81 ASP A C 1
ATOM 603 O O . ASP A 1 81 ? 19.635 -2.580 -0.190 1.00 97.75 81 ASP A O 1
ATOM 607 N N . VAL A 1 82 ? 21.506 -1.417 -0.645 1.00 97.44 82 VAL A N 1
ATOM 608 C CA . VAL A 1 82 ? 20.812 -0.225 -1.154 1.00 97.44 82 VAL A CA 1
ATOM 609 C C . VAL A 1 82 ? 21.299 0.194 -2.539 1.00 97.44 82 VAL A C 1
ATOM 611 O O . VAL A 1 82 ? 22.468 0.040 -2.893 1.00 97.44 82 VAL A O 1
ATOM 614 N N . GLY A 1 83 ? 20.404 0.801 -3.315 1.00 93.62 83 GLY A N 1
ATOM 615 C CA . GLY A 1 83 ? 20.678 1.347 -4.638 1.00 93.62 83 GLY A CA 1
ATOM 616 C C . GLY A 1 83 ? 19.875 2.608 -4.934 1.00 93.62 83 GLY A C 1
ATOM 617 O O . GLY A 1 83 ? 18.812 2.860 -4.371 1.00 93.62 83 GLY A O 1
ATOM 618 N N . MET A 1 84 ? 20.371 3.416 -5.869 1.00 90.62 84 MET A N 1
ATOM 619 C CA . MET A 1 84 ? 19.702 4.639 -6.316 1.00 90.62 84 MET A CA 1
ATOM 620 C C . MET A 1 84 ? 19.442 4.604 -7.813 1.00 90.62 84 MET A C 1
ATOM 622 O O . MET A 1 84 ? 20.166 3.973 -8.585 1.00 90.62 84 MET A O 1
ATOM 626 N N . PHE A 1 85 ? 18.385 5.288 -8.243 1.00 83.75 85 PHE A N 1
ATOM 627 C CA . PHE A 1 85 ? 18.109 5.443 -9.662 1.00 83.75 85 PHE A CA 1
ATOM 628 C C . PHE A 1 85 ? 19.144 6.354 -10.314 1.00 83.75 85 PHE A C 1
ATOM 630 O O . PHE A 1 85 ? 19.267 7.531 -9.972 1.00 83.75 85 PHE A O 1
ATOM 637 N N . GLY A 1 86 ? 19.829 5.825 -11.324 1.00 86.25 86 GLY A N 1
ATOM 638 C CA . GLY A 1 86 ? 20.425 6.663 -12.353 1.00 86.25 86 GLY A CA 1
ATOM 639 C C . GLY A 1 86 ? 19.342 7.304 -13.227 1.00 86.25 86 GLY A C 1
ATOM 640 O O . GLY A 1 86 ? 18.189 6.873 -13.260 1.00 86.25 86 GLY A O 1
ATOM 641 N N . SER A 1 87 ? 19.713 8.324 -14.001 1.00 87.12 87 SER A N 1
ATOM 642 C CA . SER A 1 87 ? 18.772 8.951 -14.939 1.00 87.12 87 SER A CA 1
ATOM 643 C C . SER A 1 87 ? 18.386 8.033 -16.104 1.00 87.12 87 SER A C 1
ATOM 645 O O . SER A 1 87 ? 17.362 8.288 -16.740 1.00 87.12 87 SER A O 1
ATOM 647 N N . GLY A 1 88 ? 19.216 7.027 -16.406 1.00 89.62 88 GLY A N 1
ATOM 648 C CA . GLY A 1 88 ? 19.111 6.177 -17.594 1.00 89.62 88 GLY A CA 1
ATOM 649 C C . GLY A 1 88 ? 19.395 6.907 -18.910 1.00 89.62 88 GLY A C 1
ATOM 650 O O . GLY A 1 88 ? 19.266 6.310 -19.969 1.00 89.62 88 GLY A O 1
ATOM 651 N N . ASN A 1 89 ? 19.764 8.193 -18.873 1.00 90.88 89 ASN A N 1
ATOM 652 C CA . ASN A 1 89 ? 19.870 9.018 -20.080 1.00 90.88 89 ASN A CA 1
ATOM 653 C C . ASN A 1 89 ? 21.202 8.851 -20.825 1.00 90.88 89 ASN A C 1
ATOM 655 O O . ASN A 1 89 ? 21.343 9.362 -21.934 1.00 90.88 89 ASN A O 1
ATOM 659 N N . ILE A 1 90 ? 22.187 8.168 -20.236 1.00 90.12 90 ILE A N 1
ATOM 660 C CA . ILE A 1 90 ? 23.464 7.904 -20.907 1.00 90.12 90 ILE A CA 1
ATOM 661 C C . ILE A 1 90 ? 23.186 7.077 -22.167 1.00 90.12 90 ILE A C 1
ATOM 663 O O . ILE A 1 90 ? 22.525 6.044 -22.108 1.00 90.12 90 ILE A O 1
ATOM 667 N N . GLY A 1 91 ? 23.661 7.560 -23.316 1.00 88.94 91 GLY A N 1
ATOM 668 C CA . GLY A 1 91 ? 23.428 6.927 -24.616 1.00 88.94 91 GLY A CA 1
ATOM 669 C C . GLY A 1 91 ? 22.061 7.218 -25.247 1.00 88.94 91 GLY A C 1
ATOM 670 O O . GLY A 1 91 ? 21.828 6.786 -26.373 1.00 88.94 91 GLY A O 1
ATOM 671 N N . VAL A 1 92 ? 21.170 7.970 -24.586 1.00 94.06 92 VAL A N 1
ATOM 672 C CA . VAL A 1 92 ? 19.908 8.422 -25.194 1.00 94.06 92 VAL A CA 1
ATOM 673 C C . VAL A 1 92 ? 20.183 9.656 -26.066 1.00 94.06 92 VAL A C 1
ATOM 675 O O . VAL A 1 92 ? 20.503 10.719 -25.522 1.00 94.06 92 VAL A O 1
ATOM 678 N N . PRO A 1 93 ? 20.060 9.555 -27.406 1.00 96.00 93 PRO A N 1
ATOM 679 C CA . PRO A 1 93 ? 20.315 10.677 -28.301 1.00 96.00 93 PRO A CA 1
ATOM 680 C C . PRO A 1 93 ? 19.363 11.842 -28.020 1.00 96.00 93 PRO A C 1
ATOM 682 O O . PRO A 1 93 ? 18.184 11.645 -27.718 1.00 96.00 93 PRO A O 1
ATOM 685 N N . MET A 1 94 ? 19.884 13.063 -28.136 1.00 96.94 94 MET A N 1
ATOM 686 C CA . MET A 1 94 ? 19.090 14.278 -27.982 1.00 96.94 94 MET A CA 1
ATOM 687 C C . MET A 1 94 ? 18.142 14.452 -29.176 1.00 96.94 94 MET A C 1
ATOM 689 O O . MET A 1 94 ? 18.509 14.222 -30.331 1.00 96.94 94 MET A O 1
ATOM 693 N N . THR A 1 95 ? 16.909 14.841 -28.878 1.00 97.00 95 THR A N 1
ATOM 694 C CA . THR A 1 95 ? 15.866 15.174 -29.845 1.00 97.00 95 THR A CA 1
ATOM 695 C C . THR A 1 95 ? 15.976 16.654 -30.196 1.00 97.00 95 THR A C 1
ATOM 697 O O . THR A 1 95 ? 15.774 17.501 -29.326 1.00 97.00 95 THR A O 1
ATOM 700 N N . MET A 1 96 ? 16.287 16.947 -31.461 1.00 97.31 96 MET A N 1
ATOM 701 C CA . MET A 1 96 ? 16.516 18.311 -31.960 1.00 97.31 96 MET A CA 1
ATOM 702 C C . MET A 1 96 ? 15.307 18.889 -32.696 1.00 97.31 96 MET A C 1
ATOM 704 O O . MET A 1 96 ? 15.120 20.100 -32.712 1.00 97.31 96 MET A O 1
ATOM 708 N N . ASP A 1 97 ? 14.487 18.046 -33.324 1.00 97.25 97 ASP A N 1
ATOM 709 C CA . ASP A 1 97 ? 13.279 18.452 -34.043 1.00 97.25 97 ASP A CA 1
ATOM 710 C C . ASP A 1 97 ? 12.385 17.239 -34.381 1.00 97.25 97 ASP A C 1
ATOM 712 O O . ASP A 1 97 ? 12.699 16.088 -34.065 1.00 97.25 97 ASP A O 1
ATOM 716 N N . GLU A 1 98 ? 11.234 17.506 -35.005 1.00 96.88 98 GLU A N 1
ATOM 717 C CA . GLU A 1 98 ? 10.235 16.495 -35.375 1.00 96.88 98 GLU A CA 1
ATOM 718 C C . GLU A 1 98 ? 10.659 15.567 -36.520 1.00 96.88 98 GLU A C 1
ATOM 720 O O . GLU A 1 98 ? 10.069 14.493 -36.682 1.00 96.88 98 GLU A O 1
ATOM 725 N N . GLU A 1 99 ? 11.624 15.970 -37.344 1.00 97.50 99 GLU A N 1
ATOM 726 C CA . GLU A 1 99 ? 12.122 15.152 -38.448 1.00 97.50 99 GLU A CA 1
ATOM 727 C C . GLU A 1 99 ? 13.206 14.206 -37.934 1.00 97.50 99 GLU A C 1
ATOM 729 O O . GLU A 1 99 ? 13.109 12.990 -38.115 1.00 97.50 99 GLU A O 1
ATOM 734 N N . GLN A 1 100 ? 14.180 14.742 -37.198 1.00 97.31 100 GLN A N 1
ATOM 735 C CA . GLN A 1 100 ? 15.276 13.998 -36.597 1.00 97.31 100 GLN A CA 1
ATOM 736 C C . GLN A 1 100 ? 14.777 12.948 -35.607 1.00 97.31 100 GLN A C 1
ATOM 738 O O . GLN A 1 100 ? 15.244 11.809 -35.664 1.00 97.31 100 GLN A O 1
ATOM 743 N N . VAL A 1 101 ? 13.798 13.262 -34.753 1.00 96.56 101 VAL A N 1
ATOM 744 C CA . VAL A 1 101 ? 13.296 12.290 -33.768 1.00 96.56 101 VAL A CA 1
ATOM 745 C C . VAL A 1 101 ? 12.753 11.022 -34.425 1.00 96.56 101 VAL A C 1
ATOM 747 O O . VAL A 1 101 ? 12.941 9.931 -33.900 1.00 96.56 101 VAL A O 1
ATOM 750 N N . LYS A 1 102 ? 12.158 11.122 -35.620 1.00 95.50 102 LYS A N 1
ATOM 751 C CA . LYS A 1 102 ? 11.623 9.965 -36.357 1.00 95.50 102 LYS A CA 1
ATOM 752 C C . LYS A 1 102 ? 12.719 9.045 -36.896 1.00 95.50 102 LYS A C 1
ATOM 754 O O . LYS A 1 102 ? 12.428 7.899 -37.223 1.00 95.50 102 LYS A O 1
ATOM 759 N N . THR A 1 103 ? 13.958 9.529 -36.979 1.00 95.94 103 THR A N 1
ATOM 760 C CA . THR A 1 103 ? 15.131 8.729 -37.368 1.00 95.94 103 THR A CA 1
ATOM 761 C C . THR A 1 103 ? 15.757 7.980 -36.191 1.00 95.94 103 THR A C 1
ATOM 763 O O . THR A 1 103 ? 16.539 7.054 -36.400 1.00 95.94 103 THR A O 1
ATOM 766 N N . LEU A 1 104 ? 15.415 8.358 -34.955 1.00 95.19 104 LEU A N 1
ATOM 767 C CA . LEU A 1 104 ? 15.908 7.692 -33.754 1.00 95.19 104 LEU A CA 1
ATOM 768 C C . LEU A 1 104 ? 15.179 6.359 -33.535 1.00 95.19 104 LEU A C 1
ATOM 770 O O . LEU A 1 104 ? 13.992 6.261 -33.871 1.00 95.19 104 LEU A O 1
ATOM 774 N N . PRO A 1 105 ? 15.828 5.365 -32.890 1.00 92.44 105 PRO A N 1
ATOM 775 C CA . PRO A 1 105 ? 15.151 4.143 -32.465 1.00 92.44 105 PRO A CA 1
ATOM 776 C C . PRO A 1 105 ? 13.892 4.481 -31.671 1.00 92.44 105 PRO A C 1
ATOM 778 O O . PRO A 1 105 ? 13.945 5.339 -30.785 1.00 92.44 105 PRO A O 1
ATOM 781 N N . TRP A 1 106 ? 12.773 3.797 -31.929 1.00 92.62 106 TRP A N 1
ATOM 782 C CA . TRP A 1 106 ? 11.483 4.136 -31.311 1.00 92.62 106 TRP A CA 1
ATOM 783 C C . TRP A 1 106 ? 11.546 4.222 -29.782 1.00 92.62 106 TRP A C 1
ATOM 785 O O . TRP A 1 106 ? 10.883 5.046 -29.151 1.00 92.62 106 TRP A O 1
ATOM 795 N N . ALA A 1 107 ? 12.378 3.374 -29.188 1.00 90.69 107 ALA A N 1
ATOM 796 C CA . ALA A 1 107 ? 12.669 3.300 -27.768 1.00 90.69 107 ALA A CA 1
ATOM 797 C C . ALA A 1 107 ? 13.297 4.572 -27.159 1.00 90.69 107 ALA A C 1
ATOM 799 O O . ALA A 1 107 ? 13.196 4.735 -25.944 1.00 90.69 107 ALA A O 1
ATOM 800 N N . ALA A 1 108 ? 13.952 5.410 -27.971 1.00 93.56 108 ALA A N 1
ATOM 801 C CA . ALA A 1 108 ? 14.694 6.610 -27.572 1.00 93.56 108 ALA A CA 1
ATOM 802 C C . ALA A 1 108 ? 13.971 7.927 -27.906 1.00 93.56 108 ALA A C 1
ATOM 804 O O . ALA A 1 108 ? 14.288 8.971 -27.337 1.00 93.56 108 ALA A O 1
ATOM 805 N N . GLN A 1 109 ? 13.000 7.880 -28.819 1.00 95.12 109 GLN A N 1
ATOM 806 C CA . GLN A 1 109 ? 12.256 9.054 -29.275 1.00 95.12 109 GLN A CA 1
ATOM 807 C C . GLN A 1 109 ? 11.634 9.818 -28.099 1.00 95.12 109 GLN A C 1
ATOM 809 O O . GLN A 1 109 ? 10.990 9.208 -27.244 1.00 95.12 109 GLN A O 1
ATOM 814 N N . TYR A 1 110 ? 11.793 11.145 -28.077 1.00 95.75 110 TYR A N 1
ATOM 815 C CA . TYR A 1 110 ? 11.169 12.047 -27.095 1.00 95.75 110 TYR A CA 1
ATOM 816 C C . TYR A 1 110 ? 11.533 11.782 -25.619 1.00 95.75 110 TYR A C 1
ATOM 818 O O . TYR A 1 110 ? 10.807 12.208 -24.724 1.00 95.75 110 TYR A O 1
ATOM 826 N N . LEU A 1 111 ? 12.627 11.064 -25.332 1.00 94.44 111 LEU A N 1
ATOM 827 C CA . LEU A 1 111 ? 13.109 10.858 -23.956 1.00 94.44 111 LEU A CA 1
ATOM 828 C C . LEU A 1 111 ? 14.036 11.972 -23.462 1.00 94.44 111 LEU A C 1
ATOM 830 O O . LEU A 1 111 ? 14.091 12.240 -22.263 1.00 94.44 111 LEU A O 1
ATOM 834 N N . ASN A 1 112 ? 14.781 12.581 -24.382 1.00 95.62 112 ASN A N 1
ATOM 835 C CA . ASN A 1 112 ? 15.781 13.602 -24.113 1.00 95.62 112 ASN A CA 1
ATOM 836 C C . ASN A 1 112 ? 15.667 14.664 -25.209 1.00 95.62 112 ASN A C 1
ATOM 838 O O . ASN A 1 112 ? 16.017 14.377 -26.350 1.00 95.62 112 ASN A O 1
ATOM 842 N N . CYS A 1 113 ? 15.127 15.841 -24.900 1.00 95.81 113 CYS A N 1
ATOM 843 C CA . CYS A 1 113 ? 14.934 16.920 -25.872 1.00 95.81 113 CYS A CA 1
ATOM 844 C C . CYS A 1 113 ? 15.912 18.057 -25.612 1.00 95.81 113 CYS A C 1
ATOM 846 O O . CYS A 1 113 ? 16.242 18.334 -24.460 1.00 95.81 113 CYS A O 1
ATOM 848 N N . ASP A 1 114 ? 16.329 18.720 -26.689 1.00 96.44 114 ASP A N 1
ATOM 849 C CA . ASP A 1 114 ? 17.011 20.006 -26.602 1.00 96.44 114 ASP A CA 1
ATOM 850 C C . ASP A 1 114 ? 16.156 21.008 -25.808 1.00 96.44 114 ASP A C 1
ATOM 852 O O . ASP A 1 114 ? 14.922 20.977 -25.874 1.00 96.44 114 ASP A O 1
ATOM 856 N N . GLU A 1 115 ? 16.797 21.902 -25.054 1.00 95.50 115 GLU A N 1
ATOM 857 C CA . GLU A 1 115 ? 16.096 22.887 -24.221 1.00 95.50 115 GLU A CA 1
ATOM 858 C C . GLU A 1 115 ? 15.156 23.780 -25.042 1.00 95.50 115 GLU A C 1
ATOM 860 O O . GLU A 1 115 ? 14.075 24.138 -24.570 1.00 95.50 115 GLU A O 1
ATOM 865 N N . GLN A 1 116 ? 15.522 24.094 -26.291 1.00 97.31 116 GLN A N 1
ATOM 866 C CA . GLN A 1 116 ? 14.703 24.899 -27.201 1.00 97.31 116 GLN A CA 1
ATOM 867 C C . GLN A 1 116 ? 13.500 24.129 -27.749 1.00 97.31 116 GLN A C 1
ATOM 869 O O . GLN A 1 116 ? 12.599 24.751 -28.310 1.00 97.31 116 GLN A O 1
ATOM 874 N N . ARG A 1 117 ? 13.495 22.797 -27.604 1.00 96.62 117 ARG A N 1
ATOM 875 C CA . ARG A 1 117 ? 12.467 21.876 -28.105 1.00 96.62 117 ARG A CA 1
ATOM 876 C C . ARG A 1 117 ? 11.852 21.016 -27.001 1.00 96.62 117 ARG A C 1
ATOM 878 O O . ARG A 1 117 ? 11.362 19.908 -27.251 1.00 96.62 117 ARG A O 1
ATOM 885 N N . ALA A 1 118 ? 11.871 21.508 -25.761 1.00 95.19 118 ALA A N 1
ATOM 886 C CA . ALA A 1 118 ? 11.326 20.808 -24.601 1.00 95.19 118 ALA A CA 1
ATOM 887 C C . ALA A 1 118 ? 9.837 20.446 -24.770 1.00 95.19 118 ALA A C 1
ATOM 889 O O . ALA A 1 118 ? 9.379 19.451 -24.200 1.00 95.19 118 ALA A O 1
ATOM 890 N N . GLU A 1 119 ? 9.089 21.202 -25.585 1.00 95.69 119 GLU A N 1
ATOM 891 C CA . GLU A 1 119 ? 7.691 20.931 -25.924 1.00 95.69 119 GLU A CA 1
ATOM 892 C C . GLU A 1 119 ? 7.486 19.547 -26.547 1.00 95.69 119 GLU A C 1
ATOM 894 O O . GLU A 1 119 ? 6.470 18.915 -26.268 1.00 95.69 119 GLU A O 1
ATOM 899 N N . LEU A 1 120 ? 8.459 19.027 -27.306 1.00 95.50 120 LEU A N 1
ATOM 900 C CA . LEU A 1 120 ? 8.353 17.713 -27.946 1.00 95.50 120 LEU A CA 1
ATOM 901 C C . LEU A 1 120 ? 8.295 16.570 -26.923 1.00 95.50 120 LEU A C 1
ATOM 903 O O . LEU A 1 120 ? 7.559 15.603 -27.125 1.00 95.50 120 LEU A O 1
ATOM 907 N N . CYS A 1 121 ? 9.038 16.694 -25.820 1.00 93.62 121 CYS A N 1
ATOM 908 C CA . CYS A 1 121 ? 9.092 15.703 -24.742 1.00 93.62 121 CYS A CA 1
ATOM 909 C C . CYS A 1 121 ? 7.886 15.791 -23.793 1.00 93.62 121 CYS A C 1
ATOM 911 O O . CYS A 1 121 ? 7.525 14.803 -23.150 1.00 93.62 121 CYS A O 1
ATOM 913 N N . VAL A 1 122 ? 7.259 16.969 -23.674 1.00 92.94 122 VAL A N 1
ATOM 914 C CA . VAL A 1 122 ? 6.092 17.169 -22.796 1.00 92.94 122 VAL A CA 1
ATOM 915 C C . VAL A 1 122 ? 4.752 17.111 -23.526 1.00 92.94 122 VAL A C 1
ATOM 917 O O . VAL A 1 122 ? 3.718 17.122 -22.853 1.00 92.94 122 VAL A O 1
ATOM 920 N N . ASP A 1 123 ? 4.754 17.030 -24.860 1.00 93.44 123 ASP A N 1
ATOM 921 C CA . ASP A 1 123 ? 3.547 16.827 -25.658 1.00 93.44 123 ASP A CA 1
ATOM 922 C C . ASP A 1 123 ? 2.830 15.538 -25.240 1.00 93.44 123 ASP A C 1
ATOM 924 O O . ASP A 1 123 ? 3.434 14.468 -25.107 1.00 93.44 123 ASP A O 1
ATOM 928 N N . ALA A 1 124 ? 1.520 15.639 -25.021 1.00 91.50 124 ALA A N 1
ATOM 929 C CA . ALA A 1 124 ? 0.728 14.534 -24.499 1.00 91.50 124 ALA A CA 1
ATOM 930 C C . ALA A 1 124 ? 0.723 13.318 -25.441 1.00 91.50 124 ALA A C 1
ATOM 932 O O . ALA A 1 124 ? 0.754 12.190 -24.952 1.00 91.50 124 ALA A O 1
ATOM 933 N N . ASN A 1 125 ? 0.756 13.529 -26.761 1.00 90.62 125 ASN A N 1
ATOM 934 C CA . ASN A 1 125 ? 0.716 12.453 -27.755 1.00 90.62 125 ASN A CA 1
ATOM 935 C C . ASN A 1 125 ? 2.039 11.683 -27.834 1.00 90.62 125 ASN A C 1
ATOM 937 O O . ASN A 1 125 ? 2.053 10.502 -28.177 1.00 90.62 125 ASN A O 1
ATOM 941 N N . ASN A 1 126 ? 3.153 12.340 -27.502 1.00 92.12 126 ASN A N 1
ATOM 942 C CA . ASN A 1 126 ? 4.475 11.709 -27.469 1.00 92.12 126 ASN A CA 1
ATOM 943 C C . ASN A 1 126 ? 4.752 11.032 -26.119 1.00 92.12 126 ASN A C 1
ATOM 945 O O . ASN A 1 126 ? 5.468 10.027 -26.050 1.00 92.12 126 ASN A O 1
ATOM 949 N N . ARG A 1 127 ? 4.178 11.588 -25.046 1.00 90.69 127 ARG A N 1
ATOM 950 C CA . ARG A 1 127 ? 4.419 11.191 -23.655 1.00 90.69 127 ARG A CA 1
ATOM 951 C C . ARG A 1 127 ? 3.498 10.088 -23.155 1.00 90.69 127 ARG A C 1
ATOM 953 O O . ARG A 1 127 ? 3.920 9.268 -22.334 1.00 90.69 127 ARG A O 1
ATOM 960 N N . PHE A 1 128 ? 2.251 10.067 -23.617 1.00 92.56 128 PHE A N 1
ATOM 961 C CA . PHE A 1 128 ? 1.236 9.105 -23.207 1.00 92.56 128 PHE A CA 1
ATOM 962 C C . PHE A 1 128 ? 0.732 8.322 -24.414 1.00 92.56 128 PHE A C 1
ATOM 964 O O . PHE A 1 128 ? 0.540 8.858 -25.499 1.00 92.56 128 PHE A O 1
ATOM 971 N N . ARG A 1 129 ? 0.505 7.023 -24.216 1.00 91.69 129 ARG A N 1
ATOM 972 C CA . ARG A 1 129 ? -0.051 6.140 -25.240 1.00 91.69 129 ARG A CA 1
ATOM 973 C C . ARG A 1 129 ? -0.959 5.133 -24.557 1.00 91.69 129 ARG A C 1
ATOM 975 O O . ARG A 1 129 ? -0.490 4.147 -24.001 1.00 91.69 129 ARG A O 1
ATOM 982 N N . THR A 1 130 ? -2.256 5.422 -24.539 1.00 92.25 130 THR A N 1
ATOM 983 C CA . THR A 1 130 ? -3.248 4.605 -23.829 1.00 92.25 130 THR A CA 1
ATOM 984 C C . THR A 1 130 ? -4.509 4.418 -24.661 1.00 92.25 130 THR A C 1
ATOM 986 O O . THR A 1 130 ? -4.829 5.229 -25.536 1.00 92.25 130 THR A O 1
ATOM 989 N N . LYS A 1 131 ? -5.221 3.336 -24.357 1.00 93.88 131 LYS A N 1
ATOM 990 C CA . LYS A 1 131 ? -6.546 3.001 -24.869 1.00 93.88 131 LYS A CA 1
ATOM 991 C C . LYS A 1 131 ? -7.359 2.436 -23.719 1.00 93.88 131 LYS A C 1
ATOM 993 O O . LYS A 1 131 ? -6.810 1.715 -22.894 1.00 93.88 131 LYS A O 1
ATOM 998 N N . CYS A 1 132 ? -8.641 2.766 -23.681 1.00 95.12 132 CYS A N 1
ATOM 999 C CA . CYS A 1 132 ? -9.559 2.236 -22.676 1.00 95.12 132 CYS A CA 1
ATOM 1000 C C . CYS A 1 132 ? -10.282 0.975 -23.123 1.00 95.12 132 CYS A C 1
ATOM 1002 O O . CYS A 1 132 ? -10.764 0.221 -22.282 1.00 95.12 132 CYS A O 1
ATOM 1004 N N . TRP A 1 133 ? -10.355 0.745 -24.430 1.00 95.81 133 TRP A N 1
ATOM 1005 C CA . TRP A 1 133 ? -11.032 -0.403 -24.998 1.00 95.81 133 TRP A CA 1
ATOM 1006 C C . TRP A 1 133 ? -10.504 -0.713 -26.392 1.00 95.81 133 TRP A C 1
ATOM 1008 O O . TRP A 1 133 ? -10.065 0.184 -27.115 1.00 95.81 133 TRP A O 1
ATOM 1018 N N . ILE A 1 134 ? -10.550 -1.992 -26.741 1.00 95.88 134 ILE A N 1
ATOM 1019 C CA . ILE A 1 134 ? -10.314 -2.510 -28.082 1.00 95.88 134 ILE A CA 1
ATOM 1020 C C . ILE A 1 134 ? -11.490 -3.436 -28.374 1.00 95.88 134 ILE A C 1
ATOM 1022 O O . ILE A 1 134 ? -11.776 -4.333 -27.580 1.00 95.88 134 ILE A O 1
ATOM 1026 N N . ASP A 1 135 ? -12.172 -3.200 -29.492 1.00 95.50 135 ASP A N 1
ATOM 1027 C CA . ASP A 1 135 ? -13.361 -3.965 -29.846 1.00 95.50 135 ASP A CA 1
ATOM 1028 C C . ASP A 1 135 ? -13.058 -5.459 -29.973 1.00 95.50 135 ASP A C 1
ATOM 1030 O O . ASP A 1 135 ? -12.055 -5.876 -30.561 1.00 95.50 135 ASP A O 1
ATOM 1034 N N . ARG A 1 136 ? -13.964 -6.268 -29.421 1.00 95.12 136 ARG A N 1
ATOM 1035 C CA . ARG A 1 136 ? -13.891 -7.728 -29.409 1.00 95.12 136 ARG A CA 1
ATOM 1036 C C . ARG A 1 136 ? -15.290 -8.332 -29.577 1.00 95.12 136 ARG A C 1
ATOM 1038 O O . ARG A 1 136 ? -16.271 -7.693 -29.206 1.00 95.12 136 ARG A O 1
ATOM 1045 N N . PRO A 1 137 ? -15.409 -9.534 -30.163 1.00 95.38 137 PRO A N 1
ATOM 1046 C CA . PRO A 1 137 ? -16.708 -10.113 -30.514 1.00 95.38 137 PRO A CA 1
ATOM 1047 C C . PRO A 1 137 ? -17.475 -10.724 -29.332 1.00 95.38 137 PRO A C 1
ATOM 1049 O O . PRO A 1 137 ? -18.669 -10.978 -29.448 1.00 95.38 137 PRO A O 1
ATOM 1052 N N . ASP A 1 138 ? -16.799 -11.007 -28.222 1.00 96.19 138 ASP A N 1
ATOM 1053 C CA . ASP A 1 138 ? -17.312 -11.779 -27.087 1.00 96.19 138 ASP A CA 1
ATOM 1054 C C . ASP A 1 138 ? -17.781 -10.921 -25.905 1.00 96.19 138 ASP A C 1
ATOM 1056 O O . ASP A 1 138 ? -18.467 -11.424 -25.020 1.00 96.19 138 ASP A O 1
ATOM 1060 N N . VAL A 1 139 ? -17.444 -9.630 -25.885 1.00 96.62 139 VAL A N 1
ATOM 1061 C CA . VAL A 1 139 ? -17.797 -8.712 -24.796 1.00 96.62 139 VAL A CA 1
ATOM 1062 C C . VAL A 1 139 ? -18.198 -7.366 -25.380 1.00 96.62 139 VAL A C 1
ATOM 1064 O O . VAL A 1 139 ? -17.481 -6.802 -26.201 1.00 96.62 139 VAL A O 1
ATOM 1067 N N . THR A 1 140 ? -19.324 -6.823 -24.921 1.00 96.88 140 THR A N 1
ATOM 1068 C CA . THR A 1 140 ? -19.745 -5.446 -25.213 1.00 96.88 140 THR A CA 1
ATOM 1069 C C . THR A 1 140 ? -19.791 -4.655 -23.905 1.00 96.88 140 THR A C 1
ATOM 1071 O O . THR A 1 140 ? -20.519 -5.063 -23.000 1.00 96.88 140 THR A O 1
ATOM 1074 N N . PRO A 1 141 ? -19.031 -3.553 -23.765 1.00 96.88 141 PRO A N 1
ATOM 1075 C CA . PRO A 1 141 ? -19.089 -2.711 -22.574 1.00 96.88 141 PRO A CA 1
ATOM 1076 C C . PRO A 1 141 ? -20.482 -2.104 -22.372 1.00 96.88 141 PRO A C 1
ATOM 1078 O O . PRO A 1 141 ? -21.072 -1.580 -23.314 1.00 96.88 141 PRO A O 1
ATOM 1081 N N . GLU A 1 142 ? -20.993 -2.120 -21.138 1.00 96.81 142 GLU A N 1
ATOM 1082 C CA . GLU A 1 142 ? -22.280 -1.481 -20.809 1.00 96.81 142 GLU A CA 1
ATOM 1083 C C . GLU A 1 142 ? -22.182 0.054 -20.812 1.00 96.81 142 GLU A C 1
ATOM 1085 O O . GLU A 1 142 ? -23.152 0.759 -21.096 1.00 96.81 142 GLU A O 1
ATOM 1090 N N . ARG A 1 143 ? -20.994 0.585 -20.503 1.00 96.69 143 ARG A N 1
ATOM 1091 C CA . ARG A 1 143 ? -20.669 2.014 -20.544 1.00 96.69 143 ARG A CA 1
ATOM 1092 C C . ARG A 1 143 ? -19.854 2.344 -21.788 1.00 96.69 143 ARG A C 1
ATOM 1094 O O . ARG A 1 143 ? -18.946 1.599 -22.159 1.00 96.69 143 ARG A O 1
ATOM 1101 N N . ASN A 1 144 ? -20.108 3.519 -22.363 1.00 97.31 144 ASN A N 1
ATOM 1102 C CA . ASN A 1 144 ? -19.252 4.085 -23.404 1.00 97.31 144 ASN A CA 1
ATOM 1103 C C . ASN A 1 144 ? -17.817 4.206 -22.884 1.00 97.31 144 ASN A C 1
ATOM 1105 O O . ASN A 1 144 ? -17.579 4.825 -21.847 1.00 97.31 144 ASN A O 1
ATOM 1109 N N . GLN A 1 145 ? -16.881 3.613 -23.617 1.00 97.12 145 GLN A N 1
ATOM 1110 C CA . GLN A 1 145 ? -15.471 3.620 -23.255 1.00 97.12 145 GLN A CA 1
ATOM 1111 C C . GLN A 1 145 ? -14.819 4.909 -23.755 1.00 97.12 145 GLN A C 1
ATOM 1113 O O . GLN A 1 145 ? -15.085 5.353 -24.872 1.00 97.12 145 GLN A O 1
ATOM 1118 N N . LYS A 1 146 ? -13.974 5.524 -22.926 1.00 96.38 146 LYS A N 1
ATOM 1119 C CA . LYS A 1 146 ? -13.210 6.720 -23.313 1.00 96.38 146 LYS A CA 1
ATOM 1120 C C . LYS A 1 146 ? -12.187 6.387 -24.405 1.00 96.38 146 LYS A C 1
ATOM 1122 O O . LYS A 1 146 ? -11.805 5.238 -24.590 1.00 96.38 146 LYS A O 1
ATOM 1127 N N . ASP A 1 147 ? -11.655 7.395 -25.086 1.00 93.88 147 ASP A N 1
ATOM 1128 C CA . ASP A 1 147 ? -10.563 7.164 -26.045 1.00 93.88 147 ASP A CA 1
ATOM 1129 C C . ASP A 1 147 ? -9.232 6.841 -25.350 1.00 93.88 147 ASP A C 1
ATOM 1131 O O . ASP A 1 147 ? -8.404 6.085 -25.870 1.00 93.88 147 ASP A O 1
ATOM 1135 N N . HIS A 1 148 ? -9.039 7.406 -24.157 1.00 92.81 148 HIS A N 1
ATOM 1136 C CA . HIS A 1 148 ? -7.789 7.391 -23.411 1.00 92.81 148 HIS A CA 1
ATOM 1137 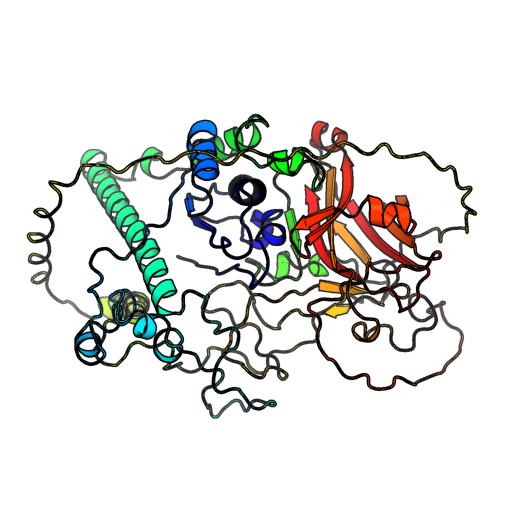C C . HIS A 1 148 ? -8.030 7.174 -21.921 1.00 92.81 148 HIS A C 1
ATOM 1139 O O . HIS A 1 148 ? -8.999 7.684 -21.355 1.00 92.81 148 HIS A O 1
ATOM 1145 N N . ALA A 1 149 ? -7.098 6.465 -21.281 1.00 90.88 149 ALA A N 1
ATOM 1146 C CA . ALA A 1 149 ? -7.084 6.332 -19.831 1.00 90.88 149 ALA A CA 1
ATOM 1147 C C . ALA A 1 149 ? -6.884 7.702 -19.168 1.00 90.88 149 ALA A C 1
ATOM 1149 O O . ALA A 1 149 ? -6.210 8.576 -19.725 1.00 90.88 149 ALA A O 1
ATOM 1150 N N . GLY A 1 150 ? -7.460 7.878 -17.977 1.00 87.25 150 GLY A N 1
ATOM 1151 C CA . GLY A 1 150 ? -7.339 9.107 -17.193 1.00 87.25 150 GLY A CA 1
ATOM 1152 C C . GLY A 1 150 ? -5.912 9.395 -16.703 1.00 87.25 150 GLY A C 1
ATOM 1153 O O . GLY A 1 150 ? -4.955 8.705 -17.046 1.00 87.25 150 GLY A O 1
ATOM 1154 N N . SER A 1 151 ? -5.771 10.434 -15.875 1.00 82.75 151 SER A N 1
ATOM 1155 C CA . SER A 1 151 ? -4.524 10.756 -15.154 1.00 82.75 151 SER A CA 1
ATOM 1156 C C . SER A 1 151 ? -3.300 11.090 -16.031 1.00 82.75 151 SER A C 1
ATOM 1158 O O . SER A 1 151 ? -2.162 11.018 -15.579 1.00 82.75 151 SER A O 1
ATOM 1160 N N . GLN A 1 152 ? -3.510 11.544 -17.271 1.00 86.25 152 GLN A N 1
ATOM 1161 C CA . GLN A 1 152 ? -2.454 11.977 -18.204 1.00 86.25 152 GLN A CA 1
ATOM 1162 C C . GLN A 1 152 ? -2.068 13.455 -18.028 1.00 86.25 152 GLN A C 1
ATOM 1164 O O . GLN A 1 152 ? -2.126 14.263 -18.956 1.00 86.25 152 GLN A O 1
ATOM 1169 N N . VAL A 1 153 ? -1.714 13.851 -16.806 1.00 85.44 153 VAL A N 1
ATOM 1170 C CA . VAL A 1 153 ? -1.339 15.241 -16.499 1.00 85.44 153 VAL A CA 1
ATOM 1171 C C . VAL A 1 153 ? 0.146 15.507 -16.770 1.00 85.44 153 VAL A C 1
ATOM 1173 O O . VAL A 1 153 ? 0.995 14.626 -16.631 1.00 85.44 153 VAL A O 1
ATOM 1176 N N . LYS A 1 154 ? 0.477 16.753 -17.140 1.00 84.38 154 LYS A N 1
ATOM 1177 C CA . LYS A 1 154 ? 1.799 17.169 -17.657 1.00 84.38 154 LYS A CA 1
ATOM 1178 C C . LYS A 1 154 ? 2.988 16.952 -16.709 1.00 84.38 154 LYS A C 1
ATOM 1180 O O . LYS A 1 154 ? 4.125 17.119 -17.135 1.00 84.38 154 LYS A O 1
ATOM 1185 N N . TRP A 1 155 ? 2.779 16.621 -15.441 1.00 82.69 155 TRP A N 1
ATOM 1186 C CA . TRP A 1 155 ? 3.871 16.341 -14.503 1.00 82.69 155 TRP A CA 1
ATOM 1187 C C . TRP A 1 155 ? 4.183 14.844 -14.342 1.00 82.69 155 TRP A C 1
ATOM 1189 O O . TRP A 1 155 ? 5.233 14.523 -13.799 1.00 82.69 155 TRP A O 1
ATOM 1199 N N . HIS A 1 156 ? 3.357 13.914 -14.847 1.00 87.00 156 HIS A N 1
ATOM 1200 C CA . HIS A 1 156 ? 3.635 12.472 -14.723 1.00 87.00 156 HIS A CA 1
ATOM 1201 C C . HIS A 1 156 ? 4.637 11.965 -15.762 1.00 87.00 156 HIS A C 1
ATOM 1203 O O . HIS A 1 156 ? 4.459 12.269 -16.934 1.00 87.00 156 HIS A O 1
ATOM 1209 N N . PRO A 1 157 ? 5.652 11.161 -15.406 1.00 85.12 157 PRO A N 1
ATOM 1210 C CA . PRO A 1 157 ? 6.790 10.823 -16.274 1.00 85.12 157 PRO A CA 1
ATOM 1211 C C . PRO A 1 157 ? 6.459 10.204 -17.653 1.00 85.12 157 PRO A C 1
ATOM 1213 O O . PRO A 1 157 ? 7.288 10.279 -18.554 1.00 85.12 157 PRO A O 1
ATOM 1216 N N . GLY A 1 158 ? 5.242 9.708 -17.896 1.00 90.06 158 GLY A N 1
ATOM 1217 C CA . GLY A 1 158 ? 4.829 9.179 -19.201 1.00 90.06 158 GLY A CA 1
ATOM 1218 C C . GLY A 1 158 ? 5.400 7.788 -19.479 1.00 90.06 158 GLY A C 1
ATOM 1219 O O . GLY A 1 158 ? 6.320 7.324 -18.803 1.00 90.06 158 GLY A O 1
ATOM 1220 N N . PHE A 1 159 ? 4.849 7.084 -20.471 1.00 89.69 159 PHE A N 1
ATOM 1221 C CA . PHE A 1 159 ? 5.156 5.657 -20.653 1.00 89.69 159 PHE A CA 1
ATOM 1222 C C . PHE A 1 159 ? 6.624 5.419 -21.030 1.00 89.69 159 PHE A C 1
ATOM 1224 O O . PHE A 1 159 ? 7.227 4.450 -20.577 1.00 89.69 159 PHE A O 1
ATOM 1231 N N . ARG A 1 160 ? 7.230 6.321 -21.815 1.00 90.88 160 ARG A N 1
ATOM 1232 C CA . ARG A 1 160 ? 8.625 6.188 -22.259 1.00 90.88 160 ARG A CA 1
ATOM 1233 C C . ARG A 1 160 ? 9.602 6.281 -21.099 1.00 90.88 160 ARG A C 1
ATOM 1235 O O . ARG A 1 160 ? 10.523 5.475 -21.013 1.00 90.88 160 ARG A O 1
ATOM 1242 N N . ARG A 1 161 ? 9.388 7.230 -20.184 1.00 91.06 161 ARG A N 1
ATOM 1243 C CA . ARG A 1 161 ? 10.234 7.375 -18.998 1.00 91.06 161 ARG A CA 1
ATOM 1244 C C . ARG A 1 161 ? 10.105 6.157 -18.089 1.00 91.06 161 ARG A C 1
ATOM 1246 O O . ARG A 1 161 ? 11.126 5.648 -17.648 1.00 91.06 161 ARG A O 1
ATOM 1253 N N . HIS A 1 162 ? 8.891 5.642 -17.884 1.00 88.81 162 HIS A N 1
ATOM 1254 C CA . HIS A 1 162 ? 8.697 4.391 -17.145 1.00 88.81 162 HIS A CA 1
ATOM 1255 C C . HIS A 1 162 ? 9.395 3.202 -17.820 1.00 88.81 162 HIS A C 1
ATOM 1257 O O . HIS A 1 162 ? 10.044 2.415 -17.137 1.00 88.81 162 HIS A O 1
ATOM 1263 N N . GLN A 1 163 ? 9.336 3.089 -19.153 1.00 88.94 163 GLN A N 1
ATOM 1264 C CA . GLN A 1 163 ? 10.083 2.067 -19.894 1.00 88.94 163 GLN A CA 1
ATOM 1265 C C . GLN A 1 163 ? 11.599 2.226 -19.732 1.00 88.94 163 GLN A C 1
ATOM 1267 O O . GLN A 1 163 ? 12.295 1.225 -19.586 1.00 88.94 163 GLN A O 1
ATOM 1272 N N . LEU A 1 164 ? 12.118 3.458 -19.736 1.00 90.88 164 LEU A N 1
ATOM 1273 C CA . LEU A 1 164 ? 13.535 3.719 -19.490 1.00 90.88 164 LEU A CA 1
ATOM 1274 C C . LEU A 1 164 ? 13.943 3.274 -18.082 1.00 90.88 164 LEU A C 1
ATOM 1276 O O . LEU A 1 164 ? 14.907 2.527 -17.948 1.00 90.88 164 LEU A O 1
ATOM 1280 N N . THR A 1 165 ? 13.181 3.655 -17.054 1.00 89.06 165 THR A N 1
ATOM 1281 C CA . THR A 1 165 ? 13.416 3.207 -15.672 1.00 89.06 165 THR A CA 1
ATOM 1282 C C . THR A 1 165 ? 13.373 1.682 -15.571 1.00 89.06 165 THR A C 1
ATOM 1284 O O . THR A 1 165 ? 14.277 1.078 -15.002 1.00 89.06 165 THR A O 1
ATOM 1287 N N . GLY A 1 166 ? 12.382 1.039 -16.196 1.00 87.62 166 GLY A N 1
ATOM 1288 C CA . GLY A 1 166 ? 12.286 -0.420 -16.245 1.00 87.62 166 GLY A CA 1
ATOM 1289 C C . GLY A 1 166 ? 13.488 -1.084 -16.924 1.00 87.62 166 GLY A C 1
ATOM 1290 O O . GLY A 1 166 ? 13.936 -2.134 -16.476 1.00 87.62 166 GLY A O 1
ATOM 1291 N 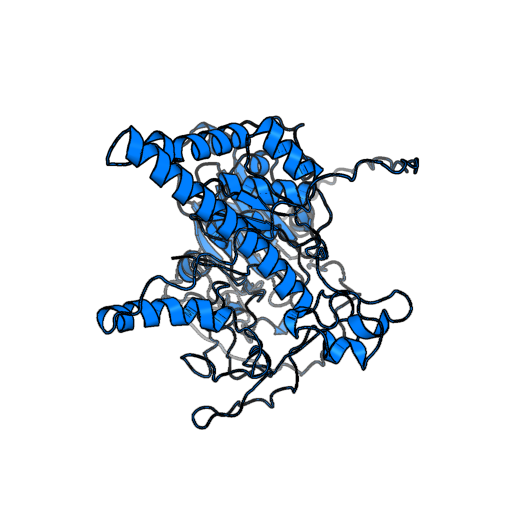N . ARG A 1 167 ? 14.057 -0.467 -17.969 1.00 87.12 167 ARG A N 1
ATOM 1292 C CA . ARG A 1 167 ? 15.285 -0.953 -18.621 1.00 87.12 167 ARG A CA 1
ATOM 1293 C C . ARG A 1 167 ? 16.517 -0.797 -17.740 1.00 87.12 167 ARG A C 1
ATOM 1295 O O . ARG A 1 167 ? 17.327 -1.712 -17.728 1.00 87.12 167 ARG A O 1
ATOM 1302 N N . VAL A 1 168 ? 16.647 0.312 -17.010 1.00 88.75 168 VAL A N 1
ATOM 1303 C CA . VAL A 1 168 ? 17.742 0.506 -16.042 1.00 88.75 168 VAL A CA 1
ATOM 1304 C C . VAL A 1 168 ? 17.692 -0.589 -14.976 1.00 88.75 168 VAL A C 1
ATOM 1306 O O . VAL A 1 168 ? 18.686 -1.276 -14.773 1.00 88.75 168 VAL A O 1
ATOM 1309 N N . LEU A 1 169 ? 16.514 -0.821 -14.386 1.00 87.81 169 LEU A N 1
ATOM 1310 C CA . LEU A 1 169 ? 16.299 -1.901 -13.417 1.00 87.81 169 LEU A CA 1
ATOM 1311 C C . LEU A 1 169 ? 16.651 -3.274 -14.008 1.00 87.81 169 LEU A C 1
ATOM 1313 O O . LEU A 1 169 ? 17.397 -4.045 -13.410 1.00 87.81 169 LEU A O 1
ATOM 1317 N N . ALA A 1 170 ? 16.131 -3.576 -15.201 1.00 86.38 170 ALA A N 1
ATOM 1318 C CA . ALA A 1 170 ? 16.380 -4.852 -15.859 1.00 86.38 170 ALA A CA 1
ATOM 1319 C C . ALA A 1 170 ? 17.867 -5.062 -16.171 1.00 86.38 170 ALA A C 1
ATOM 1321 O O . ALA A 1 170 ? 18.361 -6.172 -16.003 1.00 86.38 170 ALA A O 1
ATOM 1322 N N . PHE A 1 171 ? 18.578 -4.021 -16.610 1.00 86.50 171 PHE A N 1
ATOM 1323 C CA . PHE A 1 171 ? 19.998 -4.114 -16.935 1.00 86.50 171 PHE A CA 1
ATOM 1324 C C . PHE A 1 171 ? 20.833 -4.459 -15.702 1.00 86.50 171 PHE A C 1
ATOM 1326 O O . PHE A 1 171 ? 21.599 -5.413 -15.755 1.00 86.50 171 PHE A O 1
ATOM 1333 N N . THR A 1 172 ? 20.610 -3.780 -14.575 1.00 86.25 172 THR A N 1
ATOM 1334 C CA . THR A 1 172 ? 21.305 -4.091 -13.316 1.00 86.25 172 THR A CA 1
ATOM 1335 C C . THR A 1 172 ? 21.049 -5.524 -12.855 1.00 86.25 172 THR A C 1
ATOM 1337 O O . THR A 1 172 ? 21.977 -6.212 -12.446 1.00 86.25 172 THR A O 1
ATOM 1340 N N . VAL A 1 173 ? 19.809 -6.016 -12.964 1.00 87.75 173 VAL A N 1
ATOM 1341 C CA . VAL A 1 173 ? 19.500 -7.417 -12.626 1.00 87.75 173 VAL A CA 1
ATOM 1342 C C . VAL A 1 173 ? 20.220 -8.386 -13.568 1.00 87.75 173 VAL A C 1
ATOM 1344 O O . VAL A 1 173 ? 20.719 -9.415 -13.126 1.00 87.75 173 VAL A O 1
ATOM 1347 N N . LEU A 1 174 ? 20.280 -8.084 -14.867 1.00 88.19 174 LEU A N 1
ATOM 1348 C CA . LEU A 1 174 ? 20.972 -8.929 -15.843 1.00 88.19 174 LEU A CA 1
ATOM 1349 C C . LEU A 1 174 ? 22.488 -8.953 -15.625 1.00 88.19 174 LEU A C 1
ATOM 1351 O O . LEU A 1 174 ? 23.088 -10.015 -15.766 1.00 88.19 174 LEU A O 1
ATOM 1355 N N . GLU A 1 175 ? 23.084 -7.820 -15.267 1.00 89.62 175 GLU A N 1
ATOM 1356 C CA . GLU A 1 175 ? 24.502 -7.709 -14.918 1.00 89.62 175 GLU A CA 1
ATOM 1357 C C . GLU A 1 175 ? 24.817 -8.533 -13.662 1.00 89.62 175 GLU A C 1
ATOM 1359 O O . GLU A 1 175 ? 25.672 -9.414 -13.709 1.00 89.62 175 GLU A O 1
ATOM 1364 N N . ALA A 1 176 ? 24.016 -8.386 -12.602 1.00 89.44 176 ALA A N 1
ATOM 1365 C CA . ALA A 1 176 ? 24.154 -9.192 -11.388 1.00 89.44 176 ALA A CA 1
ATOM 1366 C C . ALA A 1 176 ? 24.003 -10.704 -11.654 1.00 89.44 176 ALA A C 1
ATOM 1368 O O . ALA A 1 176 ? 24.733 -11.521 -11.093 1.00 89.44 176 ALA A O 1
ATOM 1369 N N . LEU A 1 177 ? 23.078 -11.103 -12.535 1.00 90.06 177 LEU A N 1
ATOM 1370 C CA . LEU A 1 177 ? 22.927 -12.505 -12.937 1.00 90.06 177 LEU A CA 1
ATOM 1371 C C . LEU A 1 177 ? 24.133 -13.015 -13.732 1.00 90.06 177 LEU A C 1
ATOM 1373 O O . LEU A 1 177 ? 24.519 -14.172 -13.566 1.00 90.06 177 LEU A O 1
ATOM 1377 N N . GLN A 1 178 ? 24.717 -12.185 -14.597 1.00 91.38 178 GLN A N 1
ATOM 1378 C CA . GLN A 1 178 ? 25.917 -12.545 -15.347 1.00 91.38 178 GLN A CA 1
ATOM 1379 C C . GLN A 1 178 ? 27.104 -12.762 -14.402 1.00 91.38 178 GLN A C 1
ATOM 1381 O O . GLN A 1 178 ? 27.793 -13.776 -14.524 1.00 91.38 178 GLN A O 1
ATOM 1386 N N . ASP A 1 179 ? 27.293 -11.872 -13.429 1.00 91.62 179 ASP A N 1
ATOM 1387 C CA . ASP A 1 179 ? 28.343 -11.992 -12.415 1.00 91.62 179 ASP A CA 1
ATOM 1388 C C . ASP A 1 179 ? 28.154 -13.234 -11.539 1.00 91.62 179 ASP A C 1
ATOM 1390 O O . ASP A 1 179 ? 29.110 -13.976 -11.292 1.00 91.62 179 ASP A O 1
ATOM 1394 N N . ALA A 1 180 ? 26.913 -13.527 -11.140 1.00 90.69 180 ALA A N 1
ATOM 1395 C CA . ALA A 1 180 ? 26.586 -14.739 -10.394 1.00 90.69 180 ALA A CA 1
ATOM 1396 C C . ALA A 1 180 ? 26.904 -16.016 -11.194 1.00 90.69 180 ALA A C 1
ATOM 1398 O O . ALA A 1 180 ? 27.472 -16.962 -10.649 1.00 90.69 180 ALA A O 1
ATOM 1399 N N . ILE A 1 181 ? 26.587 -16.048 -12.495 1.00 91.75 181 ILE A N 1
ATOM 1400 C CA . ILE A 1 181 ? 26.916 -17.181 -13.378 1.00 91.75 181 ILE A CA 1
ATOM 1401 C C . ILE A 1 181 ? 28.432 -17.330 -13.538 1.00 91.75 181 ILE A C 1
ATOM 1403 O O . ILE A 1 181 ? 28.939 -18.452 -13.494 1.00 91.75 181 ILE A O 1
ATOM 1407 N N . ASN A 1 182 ? 29.156 -16.221 -13.704 1.00 91.75 182 ASN A N 1
ATOM 1408 C CA . ASN A 1 182 ? 30.614 -16.234 -13.817 1.00 91.75 182 ASN A CA 1
ATOM 1409 C C . ASN A 1 182 ? 31.250 -16.779 -12.534 1.00 91.75 182 ASN A C 1
ATOM 1411 O O . ASN A 1 182 ? 32.045 -17.714 -12.597 1.00 91.75 182 ASN A O 1
ATOM 1415 N N . THR A 1 183 ? 30.811 -16.281 -11.375 1.00 91.19 183 THR A N 1
ATOM 1416 C CA . THR A 1 183 ? 31.284 -16.737 -10.060 1.00 91.19 183 THR A CA 1
ATOM 1417 C C . THR A 1 183 ? 30.991 -18.219 -9.858 1.00 91.19 183 THR A C 1
ATOM 1419 O O . THR A 1 183 ? 31.882 -18.978 -9.480 1.00 91.19 183 THR A O 1
ATOM 1422 N N . TRP A 1 184 ? 29.773 -18.672 -10.176 1.00 92.12 184 TRP A N 1
ATOM 1423 C CA . TRP A 1 184 ? 29.439 -20.095 -10.132 1.00 92.12 184 TRP A CA 1
ATOM 1424 C C . TRP A 1 184 ? 30.411 -20.898 -11.001 1.00 92.12 184 TRP A C 1
ATOM 1426 O O . TRP A 1 184 ? 31.018 -21.864 -10.527 1.00 92.12 184 TRP A O 1
ATOM 1436 N N . SER A 1 185 ? 30.577 -20.511 -12.267 1.00 93.25 185 SER A N 1
ATOM 1437 C CA . SER A 1 185 ? 31.442 -21.216 -13.213 1.00 93.25 185 SER A CA 1
ATOM 1438 C C . SER A 1 185 ? 32.877 -21.314 -12.696 1.00 93.25 185 SER A C 1
ATOM 1440 O O . SER A 1 185 ? 33.440 -22.405 -12.667 1.00 93.25 185 SER A O 1
ATOM 1442 N N . GLU A 1 186 ? 33.464 -20.209 -12.244 1.00 94.25 186 GLU A N 1
ATOM 1443 C CA . GLU A 1 186 ? 34.837 -20.172 -11.732 1.00 94.25 186 GLU A CA 1
ATOM 1444 C C . GLU A 1 186 ? 35.021 -21.061 -10.498 1.00 94.25 186 GLU A C 1
ATOM 1446 O O . GLU A 1 186 ? 35.929 -21.897 -10.459 1.00 94.25 186 GLU A O 1
ATOM 1451 N N . VAL A 1 187 ? 34.125 -20.940 -9.514 1.00 94.88 187 VAL A N 1
ATOM 1452 C CA . VAL A 1 187 ? 34.203 -21.708 -8.265 1.00 94.88 187 VAL A CA 1
ATOM 1453 C C . VAL A 1 187 ? 34.031 -23.197 -8.532 1.00 94.88 187 VAL A C 1
ATOM 1455 O O . VAL A 1 187 ? 34.785 -24.006 -8.001 1.00 94.88 187 VAL A O 1
ATOM 1458 N N . THR A 1 188 ? 33.083 -23.582 -9.385 1.00 94.94 188 THR A N 1
ATOM 1459 C CA . THR A 1 188 ? 32.827 -25.005 -9.663 1.00 94.94 188 THR A CA 1
ATOM 1460 C C . THR A 1 188 ? 33.881 -25.654 -10.555 1.00 94.94 188 THR A C 1
ATOM 1462 O O . THR A 1 188 ? 34.118 -26.855 -10.425 1.00 94.94 188 THR A O 1
ATOM 1465 N N . ILE A 1 189 ? 34.581 -24.886 -11.397 1.00 94.56 189 ILE A N 1
ATOM 1466 C CA . ILE A 1 189 ? 35.755 -25.381 -12.134 1.00 94.56 189 ILE A CA 1
ATOM 1467 C C . ILE A 1 189 ? 36.890 -25.749 -11.169 1.00 94.56 189 ILE A C 1
ATOM 1469 O O . ILE A 1 189 ? 37.562 -26.759 -11.375 1.00 94.56 189 ILE A O 1
ATOM 1473 N N . ILE A 1 190 ? 37.110 -24.945 -10.124 1.00 92.81 190 ILE A N 1
ATOM 1474 C CA . ILE A 1 190 ? 38.224 -25.131 -9.181 1.00 92.81 190 ILE A CA 1
ATOM 1475 C C . ILE A 1 190 ? 37.859 -26.114 -8.059 1.00 92.81 190 ILE A C 1
ATOM 1477 O O . ILE A 1 190 ? 38.632 -27.020 -7.752 1.00 92.81 190 ILE A O 1
ATOM 1481 N N . GLY A 1 191 ? 36.696 -25.926 -7.434 1.00 91.19 191 GLY A N 1
ATOM 1482 C CA . GLY A 1 191 ? 36.238 -26.658 -6.249 1.00 91.19 191 GLY A CA 1
ATOM 1483 C C . GLY A 1 191 ? 35.367 -27.883 -6.540 1.00 91.19 191 GLY A C 1
ATOM 1484 O O . GLY A 1 191 ? 35.144 -28.694 -5.644 1.00 91.19 191 GLY A O 1
ATOM 1485 N N . GLY A 1 192 ? 34.903 -28.056 -7.781 1.00 92.94 192 GLY A N 1
ATOM 1486 C CA . GLY A 1 192 ? 33.965 -29.113 -8.161 1.00 92.94 192 GLY A CA 1
ATOM 1487 C C . GLY A 1 192 ? 32.501 -28.772 -7.859 1.00 92.94 192 GLY A C 1
ATOM 1488 O O . GLY A 1 192 ? 32.156 -27.644 -7.513 1.00 92.94 192 GLY A O 1
ATOM 1489 N N . HIS A 1 193 ? 31.620 -29.761 -8.033 1.00 90.94 193 HIS A N 1
ATOM 1490 C CA . HIS A 1 193 ? 30.190 -29.650 -7.733 1.00 90.94 193 HIS A CA 1
ATOM 1491 C C . HIS A 1 193 ? 29.819 -30.417 -6.454 1.00 90.94 193 HIS A C 1
ATOM 1493 O O . HIS A 1 193 ? 30.371 -31.500 -6.231 1.00 90.94 193 HIS A O 1
ATOM 1499 N N . PRO A 1 194 ? 28.818 -29.941 -5.681 1.00 90.19 194 PRO A N 1
ATOM 1500 C CA . PRO A 1 194 ? 28.001 -28.732 -5.902 1.00 90.19 194 PRO A CA 1
ATOM 1501 C C . PRO A 1 194 ? 28.737 -27.419 -5.570 1.00 90.19 194 PRO A C 1
ATOM 1503 O O . PRO A 1 194 ? 29.833 -27.451 -5.023 1.00 90.19 194 PRO A O 1
ATOM 1506 N N . LEU A 1 195 ? 28.135 -26.274 -5.925 1.00 90.31 195 LEU A N 1
ATOM 1507 C CA . LEU A 1 195 ? 28.629 -24.958 -5.503 1.00 90.31 195 LEU A CA 1
ATOM 1508 C C . LEU A 1 195 ? 28.617 -24.898 -3.959 1.00 90.31 195 LEU A C 1
ATOM 1510 O O . LEU A 1 195 ? 27.568 -25.209 -3.388 1.00 90.31 195 LEU A O 1
ATOM 1514 N N . PRO A 1 196 ? 29.730 -24.535 -3.291 1.00 90.88 196 PRO A N 1
ATOM 1515 C CA . PRO A 1 196 ? 29.776 -24.458 -1.834 1.00 90.88 196 PRO A CA 1
ATOM 1516 C C . PRO A 1 196 ? 28.738 -23.487 -1.268 1.00 90.88 196 PRO A C 1
ATOM 1518 O O . PRO A 1 196 ? 28.407 -22.478 -1.900 1.00 90.88 196 PRO A O 1
ATOM 1521 N N . ASP A 1 197 ? 28.231 -23.810 -0.082 1.00 90.50 197 ASP A N 1
ATOM 1522 C CA . ASP A 1 197 ? 27.103 -23.130 0.554 1.00 90.50 197 ASP A CA 1
ATOM 1523 C C . ASP A 1 197 ? 27.324 -21.620 0.697 1.00 90.50 197 ASP A C 1
ATOM 1525 O O . ASP A 1 197 ? 26.407 -20.836 0.455 1.00 90.50 197 ASP A O 1
ATOM 1529 N N . GLU A 1 198 ? 28.554 -21.196 0.985 1.00 89.62 198 GLU A N 1
ATOM 1530 C CA . GLU A 1 198 ? 28.931 -19.793 1.163 1.00 89.62 198 GLU A CA 1
ATOM 1531 C C . GLU A 1 198 ? 28.704 -18.899 -0.071 1.00 89.62 198 GLU A C 1
ATOM 1533 O O . GLU A 1 198 ? 28.671 -17.678 0.065 1.00 89.62 198 GLU A O 1
ATOM 1538 N N . TYR A 1 199 ? 28.521 -19.474 -1.266 1.00 87.94 199 TYR A N 1
ATOM 1539 C CA . TYR A 1 199 ? 28.301 -18.717 -2.505 1.00 87.94 199 TYR A CA 1
ATOM 1540 C C . TYR A 1 199 ? 26.825 -18.543 -2.882 1.00 87.94 199 TYR A C 1
ATOM 1542 O O . TYR A 1 199 ? 26.527 -17.824 -3.836 1.00 87.94 199 TYR A O 1
ATOM 1550 N N . TRP A 1 200 ? 25.893 -19.208 -2.193 1.00 86.06 200 TRP A N 1
ATOM 1551 C CA . TRP A 1 200 ? 24.468 -19.137 -2.546 1.00 86.06 200 TRP A CA 1
ATOM 1552 C C . TRP A 1 200 ? 23.513 -19.096 -1.348 1.00 86.06 200 TRP A C 1
ATOM 1554 O O . TRP A 1 200 ? 22.379 -18.632 -1.493 1.00 86.06 200 TRP A O 1
ATOM 1564 N N . HIS A 1 201 ? 23.943 -19.524 -0.158 1.00 90.44 201 HIS A N 1
ATOM 1565 C CA . HIS A 1 201 ? 23.168 -19.356 1.066 1.00 90.44 201 HIS A CA 1
ATOM 1566 C C . HIS A 1 201 ? 23.321 -17.941 1.632 1.00 90.44 201 HIS A C 1
ATOM 1568 O O . HIS A 1 201 ? 24.344 -17.577 2.200 1.00 90.44 201 HIS A O 1
ATOM 1574 N N . ILE A 1 202 ? 22.244 -17.162 1.540 1.00 91.62 202 ILE A N 1
ATOM 1575 C CA . ILE A 1 202 ? 22.187 -15.755 1.978 1.00 91.62 202 ILE A CA 1
ATOM 1576 C C . ILE A 1 202 ? 21.352 -15.541 3.251 1.00 91.62 202 ILE A C 1
ATOM 1578 O O . ILE A 1 202 ? 21.094 -14.411 3.656 1.00 91.62 202 ILE A O 1
ATOM 1582 N N . SER A 1 203 ? 20.912 -16.617 3.910 1.00 93.94 203 SER A N 1
ATOM 1583 C CA . SER A 1 203 ? 20.060 -16.527 5.105 1.00 93.94 203 SER A CA 1
ATOM 1584 C C . SER A 1 203 ? 20.741 -15.806 6.268 1.00 93.94 203 SER A C 1
ATOM 1586 O O . SER A 1 203 ? 20.094 -15.022 6.960 1.00 93.94 203 SER A O 1
ATOM 1588 N N . ASP A 1 204 ? 22.041 -16.036 6.466 1.00 95.56 204 ASP A N 1
ATOM 1589 C CA . ASP A 1 204 ? 22.812 -15.365 7.515 1.00 95.56 204 ASP A CA 1
ATOM 1590 C C . ASP A 1 204 ? 22.970 -13.867 7.228 1.00 95.56 204 ASP A C 1
ATOM 1592 O O . ASP A 1 204 ? 22.849 -13.057 8.147 1.00 95.56 204 ASP A O 1
ATOM 1596 N N . HIS A 1 205 ? 23.140 -13.499 5.952 1.00 95.94 205 HIS A N 1
ATOM 1597 C CA . HIS A 1 205 ? 23.167 -12.107 5.493 1.00 95.94 205 HIS A CA 1
ATOM 1598 C C . HIS A 1 205 ? 21.839 -11.401 5.785 1.00 95.94 205 HIS A C 1
ATOM 1600 O O . HIS A 1 205 ? 21.812 -10.373 6.460 1.00 95.94 205 HIS A O 1
ATOM 1606 N N . TYR A 1 206 ? 20.713 -12.010 5.397 1.00 97.12 206 TYR A N 1
ATOM 1607 C CA . TYR A 1 206 ? 19.384 -11.469 5.695 1.00 97.12 206 TYR A CA 1
ATOM 1608 C C . TYR A 1 206 ? 19.119 -11.342 7.194 1.00 97.12 206 TYR A C 1
ATOM 1610 O O . TYR A 1 206 ? 18.595 -10.322 7.641 1.00 97.12 206 TYR A O 1
ATOM 1618 N N . ARG A 1 207 ? 19.492 -12.352 7.988 1.00 97.50 207 ARG A N 1
ATOM 1619 C CA . ARG A 1 207 ? 19.332 -12.299 9.443 1.00 97.50 207 ARG A CA 1
ATOM 1620 C C . ARG A 1 207 ? 20.157 -11.165 10.049 1.00 97.50 207 ARG A C 1
ATOM 1622 O O . ARG A 1 207 ? 19.610 -10.426 10.858 1.00 97.50 207 ARG A O 1
ATOM 1629 N N . ASN A 1 208 ? 21.407 -10.984 9.619 1.00 98.19 208 ASN A N 1
ATOM 1630 C CA . ASN A 1 208 ? 22.259 -9.880 10.066 1.00 98.19 208 ASN A CA 1
ATOM 1631 C C . ASN A 1 208 ? 21.618 -8.515 9.780 1.00 98.19 208 ASN A C 1
ATOM 1633 O O . ASN A 1 208 ? 21.496 -7.706 10.698 1.00 98.19 208 ASN A O 1
ATOM 1637 N N . ILE A 1 209 ? 21.130 -8.284 8.555 1.00 98.62 209 ILE A N 1
ATOM 1638 C CA . ILE A 1 209 ? 20.471 -7.016 8.201 1.00 98.62 209 ILE A CA 1
ATOM 1639 C C . ILE A 1 209 ? 19.250 -6.774 9.090 1.00 98.62 209 ILE A C 1
ATOM 1641 O O . ILE A 1 209 ? 19.081 -5.686 9.647 1.00 98.62 209 ILE A O 1
ATOM 1645 N N . LYS A 1 210 ? 18.401 -7.791 9.276 1.00 98.25 210 LYS A N 1
ATOM 1646 C CA . LYS A 1 210 ? 17.188 -7.668 10.094 1.00 98.25 210 LYS A CA 1
ATOM 1647 C C . LYS A 1 210 ? 17.504 -7.428 11.567 1.00 98.25 210 LYS A C 1
ATOM 1649 O O . LYS A 1 210 ? 16.896 -6.554 12.176 1.00 98.25 210 LYS A O 1
ATOM 1654 N N . GLU A 1 211 ? 18.449 -8.175 12.135 1.00 98.31 211 GLU A N 1
ATOM 1655 C CA . GLU A 1 211 ? 18.876 -8.025 13.528 1.00 98.31 211 GLU A CA 1
ATOM 1656 C C . GLU A 1 211 ? 19.504 -6.653 13.775 1.00 98.31 211 GLU A C 1
ATOM 1658 O O . GLU A 1 211 ? 19.181 -6.011 14.773 1.00 98.31 211 GLU A O 1
ATOM 1663 N N . LYS A 1 212 ? 20.350 -6.157 12.867 1.00 98.56 212 LYS A N 1
ATOM 1664 C CA . LYS A 1 212 ? 20.893 -4.801 12.983 1.00 98.56 212 LYS A CA 1
ATOM 1665 C C . LYS A 1 212 ? 19.803 -3.745 12.850 1.00 98.56 212 LYS A C 1
ATOM 1667 O O . LYS A 1 212 ? 19.741 -2.863 13.695 1.00 98.56 212 LYS A O 1
ATOM 1672 N N . THR A 1 213 ? 18.902 -3.878 11.873 1.00 98.25 213 THR A N 1
ATOM 1673 C CA . THR A 1 213 ? 17.758 -2.962 11.685 1.00 98.25 213 THR A CA 1
ATOM 1674 C C . THR A 1 213 ? 16.875 -2.882 12.930 1.00 98.25 213 THR A C 1
ATOM 1676 O O . THR A 1 213 ? 16.512 -1.789 13.362 1.00 98.25 213 THR A O 1
ATOM 1679 N N . LEU A 1 214 ? 16.572 -4.033 13.537 1.00 97.44 214 LEU A N 1
ATOM 1680 C CA . LEU A 1 214 ? 15.794 -4.151 14.773 1.00 97.44 214 LEU A CA 1
ATOM 1681 C C . LEU A 1 214 ? 16.451 -3.411 15.950 1.00 97.44 214 LEU A C 1
ATOM 1683 O O . LEU A 1 214 ? 15.754 -2.855 16.794 1.00 97.44 214 LEU A O 1
ATOM 1687 N N . ASN A 1 215 ? 17.784 -3.404 15.991 1.00 97.88 215 ASN A N 1
ATOM 1688 C CA . ASN A 1 215 ? 18.587 -2.835 17.072 1.00 97.88 215 ASN A CA 1
ATOM 1689 C C . ASN A 1 215 ? 19.206 -1.467 16.727 1.00 97.88 215 ASN A C 1
ATOM 1691 O O . ASN A 1 215 ? 20.107 -1.016 17.437 1.00 97.88 215 ASN A O 1
ATOM 1695 N N . LEU A 1 216 ? 18.765 -0.812 15.647 1.00 97.62 216 LEU A N 1
ATOM 1696 C CA . LEU A 1 216 ? 19.249 0.522 15.292 1.00 97.62 216 LEU A CA 1
ATOM 1697 C C . LEU A 1 216 ? 18.932 1.521 16.408 1.00 97.62 216 LEU A C 1
ATOM 1699 O O . LEU A 1 216 ? 17.814 1.566 16.922 1.00 97.62 216 LEU A O 1
ATOM 1703 N N . ASP A 1 217 ? 19.915 2.356 16.744 1.00 97.31 217 ASP A N 1
ATOM 1704 C CA . ASP A 1 217 ? 19.713 3.459 17.678 1.00 97.31 217 ASP A CA 1
ATOM 1705 C C . ASP A 1 217 ? 18.671 4.442 17.122 1.00 97.31 217 ASP A C 1
ATOM 1707 O O . ASP A 1 217 ? 18.634 4.713 15.919 1.00 97.31 217 ASP A O 1
ATOM 1711 N N . ALA A 1 218 ? 17.837 5.004 17.998 1.00 96.75 218 ALA A N 1
ATOM 1712 C CA . ALA A 1 218 ? 16.760 5.902 17.593 1.00 96.75 218 ALA A CA 1
ATOM 1713 C C . ALA A 1 218 ? 17.255 7.192 16.905 1.00 96.75 218 ALA A C 1
ATOM 1715 O O . ALA A 1 218 ? 16.482 7.842 16.202 1.00 96.75 218 ALA A O 1
ATOM 1716 N N . SER A 1 219 ? 18.529 7.561 17.097 1.00 96.81 219 SER A N 1
ATOM 1717 C CA . SER A 1 219 ? 19.181 8.690 16.422 1.00 96.81 219 SER A CA 1
ATOM 1718 C C . SER A 1 219 ? 19.681 8.377 15.008 1.00 96.81 219 SER A C 1
ATOM 1720 O O . SER A 1 219 ? 20.040 9.299 14.276 1.00 96.81 219 SER A O 1
ATOM 1722 N N . VAL A 1 220 ? 19.717 7.102 14.607 1.00 97.50 220 VAL A N 1
ATOM 1723 C CA . VAL A 1 220 ? 20.113 6.692 13.256 1.00 97.50 220 VAL A CA 1
ATOM 1724 C C . VAL A 1 220 ? 18.895 6.748 12.343 1.00 97.50 220 VAL A C 1
ATOM 1726 O O . VAL A 1 220 ? 17.896 6.072 12.588 1.00 97.50 220 VAL A O 1
ATOM 1729 N N . GLY A 1 221 ? 19.005 7.500 11.248 1.00 96.44 221 GLY A N 1
ATOM 1730 C CA . GLY A 1 221 ? 17.918 7.694 10.292 1.00 96.44 221 GLY A CA 1
ATOM 1731 C C . GLY A 1 221 ? 16.889 8.722 10.769 1.00 96.44 221 GLY A C 1
ATOM 1732 O O . GLY A 1 221 ? 17.194 9.611 11.556 1.00 96.44 221 GLY A O 1
ATOM 1733 N N . HIS A 1 222 ? 15.670 8.612 10.250 1.00 97.69 222 HIS A N 1
ATOM 1734 C CA . HIS A 1 222 ? 14.595 9.591 10.424 1.00 97.69 222 HIS A CA 1
ATOM 1735 C C . HIS A 1 222 ? 13.286 8.978 10.944 1.00 97.69 222 HIS A C 1
ATOM 1737 O O . HIS A 1 222 ? 12.345 9.711 11.229 1.00 97.69 222 HIS A O 1
ATOM 1743 N N . CYS A 1 223 ? 13.180 7.654 11.082 1.00 97.56 223 CYS A N 1
ATOM 1744 C CA . CYS A 1 223 ? 11.923 6.992 11.440 1.00 97.56 223 CYS A CA 1
ATOM 1745 C C . CYS A 1 223 ? 11.317 7.525 12.756 1.00 97.56 223 CYS A C 1
ATOM 1747 O O . CYS A 1 223 ? 10.117 7.799 12.830 1.00 97.56 223 CYS A O 1
ATOM 1749 N N . HIS A 1 224 ? 12.145 7.764 13.779 1.00 97.06 224 HIS A N 1
ATOM 1750 C CA . HIS A 1 224 ? 11.694 8.253 15.091 1.00 97.06 224 HIS A CA 1
ATOM 1751 C C . HIS A 1 224 ? 11.218 9.718 15.090 1.00 97.06 224 HIS A C 1
ATOM 1753 O O . HIS A 1 224 ? 10.573 10.162 16.044 1.00 97.06 224 HIS A O 1
ATOM 1759 N N . GLU A 1 225 ? 11.430 10.464 14.000 1.00 96.75 225 GLU A N 1
ATOM 1760 C CA . GLU A 1 225 ? 10.815 11.785 13.799 1.00 96.75 225 GLU A CA 1
ATOM 1761 C C . GLU A 1 225 ? 9.288 11.691 13.634 1.00 96.75 225 GLU A C 1
ATOM 1763 O O . GLU A 1 225 ? 8.585 12.691 13.761 1.00 96.75 225 GLU A O 1
ATOM 1768 N N . MET A 1 226 ? 8.752 10.487 13.393 1.00 94.38 226 MET A N 1
ATOM 1769 C CA . MET A 1 226 ? 7.311 10.215 13.384 1.00 94.38 226 MET A CA 1
ATOM 1770 C C . MET A 1 226 ? 6.704 10.046 14.785 1.00 94.38 226 MET A C 1
ATOM 1772 O O . MET A 1 226 ? 5.517 9.709 14.894 1.00 94.38 226 MET A O 1
ATOM 1776 N N . SER A 1 227 ? 7.485 10.256 15.851 1.00 88.00 227 SER A N 1
ATOM 1777 C CA . SER A 1 227 ? 7.005 10.203 17.234 1.00 88.00 227 SER A CA 1
ATOM 1778 C C . SER A 1 227 ? 5.761 11.085 17.405 1.00 88.00 227 SER A C 1
ATOM 1780 O O . SER A 1 227 ? 5.710 12.256 17.032 1.00 88.00 227 SER A O 1
ATOM 1782 N N . GLY A 1 228 ? 4.683 10.470 17.894 1.00 92.25 228 GLY A N 1
ATOM 1783 C CA . GLY A 1 228 ? 3.371 11.106 18.035 1.00 92.25 228 GLY A CA 1
ATOM 1784 C C . GLY A 1 228 ? 2.388 10.846 16.890 1.00 92.25 228 GLY A C 1
ATOM 1785 O O . GLY A 1 228 ? 1.191 11.032 17.109 1.00 92.25 228 GLY A O 1
ATOM 1786 N N . SER A 1 229 ? 2.838 10.371 15.722 1.00 95.25 229 SER A N 1
ATOM 1787 C CA . SER A 1 229 ? 1.947 9.885 14.651 1.00 95.25 229 SER A CA 1
ATOM 1788 C C . SER A 1 229 ? 1.665 8.385 14.752 1.00 95.25 229 SER A C 1
ATOM 1790 O O . SER A 1 229 ? 0.555 7.940 14.472 1.00 95.25 229 SER A O 1
ATOM 1792 N N . VAL A 1 230 ? 2.668 7.621 15.177 1.00 97.19 230 VAL A N 1
ATOM 1793 C CA . VAL A 1 230 ? 2.599 6.188 15.489 1.00 97.19 230 VAL A CA 1
ATOM 1794 C C . VAL A 1 230 ? 3.406 5.918 16.768 1.00 97.19 230 VAL A C 1
ATOM 1796 O O . VAL A 1 230 ? 4.229 6.762 17.142 1.00 97.19 230 VAL A O 1
ATOM 1799 N N . PRO A 1 231 ? 3.195 4.783 17.462 1.00 97.56 231 PRO A N 1
ATOM 1800 C CA . PRO A 1 231 ? 4.065 4.369 18.561 1.00 97.56 231 PRO A CA 1
ATOM 1801 C C . PRO A 1 231 ? 5.529 4.277 18.114 1.00 97.56 231 PRO A C 1
ATOM 1803 O O . PRO A 1 231 ? 5.813 3.729 17.051 1.00 97.56 231 PRO A O 1
ATOM 1806 N N . GLU A 1 232 ? 6.468 4.770 18.925 1.00 96.06 232 GLU A N 1
ATOM 1807 C CA . GLU A 1 232 ? 7.894 4.848 18.547 1.00 96.06 232 GLU A CA 1
ATOM 1808 C C . GLU A 1 232 ? 8.488 3.487 18.172 1.00 96.06 232 GLU A C 1
ATOM 1810 O O . GLU A 1 232 ? 9.268 3.370 17.229 1.00 96.06 232 GLU A O 1
ATOM 1815 N N . ARG A 1 233 ? 8.062 2.436 18.873 1.00 96.12 233 ARG A N 1
ATOM 1816 C CA . ARG A 1 233 ? 8.507 1.060 18.640 1.00 96.12 233 ARG A CA 1
ATOM 1817 C C . ARG A 1 233 ? 8.111 0.490 17.280 1.00 96.12 233 ARG A C 1
ATOM 1819 O O . ARG A 1 233 ? 8.693 -0.505 16.873 1.00 96.12 233 ARG A O 1
ATOM 1826 N N . VAL A 1 234 ? 7.187 1.117 16.544 1.00 97.75 234 VAL A N 1
ATOM 1827 C CA . VAL A 1 234 ? 6.889 0.725 15.154 1.00 97.75 234 VAL A CA 1
ATOM 1828 C C . VAL A 1 234 ? 8.142 0.837 14.274 1.00 97.75 234 VAL A C 1
ATOM 1830 O O . VAL A 1 234 ? 8.315 0.034 13.368 1.00 97.75 234 VAL A O 1
ATOM 1833 N N . CYS A 1 235 ? 9.077 1.743 14.575 1.00 97.50 235 CYS A N 1
ATOM 1834 C CA . CYS A 1 235 ? 10.341 1.853 13.837 1.00 97.50 235 CYS A CA 1
ATOM 1835 C C . CYS A 1 235 ? 11.265 0.633 13.969 1.00 97.50 235 CYS A C 1
ATOM 1837 O O . CYS A 1 235 ? 12.144 0.441 13.130 1.00 97.50 235 CYS A O 1
ATOM 1839 N N . SER A 1 236 ? 11.062 -0.190 14.996 1.00 96.94 236 SER A N 1
ATOM 1840 C CA . SER A 1 236 ? 11.809 -1.423 15.254 1.00 96.94 236 SER A CA 1
ATOM 1841 C C . SER A 1 236 ? 10.892 -2.645 15.344 1.00 96.94 236 SER A C 1
ATOM 1843 O O . SER A 1 236 ? 11.310 -3.705 15.787 1.00 96.94 236 SER A O 1
ATOM 1845 N N . THR A 1 237 ? 9.635 -2.537 14.914 1.00 97.56 237 THR A N 1
ATOM 1846 C CA . THR A 1 237 ? 8.664 -3.630 15.006 1.00 97.56 237 THR A CA 1
ATOM 1847 C C . THR A 1 237 ? 8.005 -3.843 13.656 1.00 97.56 237 THR A C 1
ATOM 1849 O O . THR A 1 237 ? 7.333 -2.948 13.151 1.00 97.56 237 THR A O 1
ATOM 1852 N N . ALA A 1 238 ? 8.165 -5.035 13.082 1.00 97.62 238 ALA A N 1
ATOM 1853 C CA . ALA A 1 238 ? 7.430 -5.424 11.883 1.00 97.62 238 ALA A CA 1
ATOM 1854 C C . ALA A 1 238 ? 5.936 -5.530 12.197 1.00 97.62 238 ALA A C 1
ATOM 1856 O O . ALA A 1 238 ? 5.556 -6.371 13.014 1.00 97.62 238 ALA A O 1
ATOM 1857 N N . LEU A 1 239 ? 5.090 -4.737 11.534 1.00 98.44 239 LEU A N 1
ATOM 1858 C CA . LEU A 1 239 ? 3.647 -4.940 11.646 1.00 98.44 239 LEU A CA 1
ATOM 1859 C C . LEU A 1 239 ? 3.140 -5.880 10.548 1.00 98.44 239 LEU A C 1
ATOM 1861 O O . LEU A 1 239 ? 3.576 -5.869 9.395 1.00 98.44 239 LEU A O 1
ATOM 1865 N N . LYS A 1 240 ? 2.147 -6.680 10.913 1.00 98.38 240 LYS A N 1
ATOM 1866 C CA . LYS A 1 240 ? 1.227 -7.340 9.992 1.00 98.38 240 LYS A CA 1
ATOM 1867 C C . LYS A 1 240 ? 0.103 -6.374 9.638 1.00 98.38 240 LYS A C 1
ATOM 1869 O O . LYS A 1 240 ? -0.204 -5.458 10.402 1.00 98.38 240 LYS A O 1
ATOM 1874 N N . ALA A 1 241 ? -0.539 -6.594 8.493 1.00 98.50 241 ALA A N 1
ATOM 1875 C CA . ALA A 1 241 ? -1.698 -5.799 8.110 1.00 98.50 241 ALA A CA 1
ATOM 1876 C C . ALA A 1 241 ? -2.773 -6.570 7.348 1.00 98.50 241 ALA A C 1
ATOM 1878 O O . ALA A 1 241 ? -2.516 -7.572 6.672 1.00 98.50 241 ALA A O 1
ATOM 1879 N N . ARG A 1 242 ? -3.990 -6.032 7.436 1.00 98.62 242 ARG A N 1
ATOM 1880 C CA . ARG A 1 242 ? -5.092 -6.262 6.503 1.00 98.62 242 ARG A CA 1
ATOM 1881 C C . ARG A 1 242 ? -5.551 -4.928 5.937 1.00 98.62 242 ARG A C 1
ATOM 1883 O O . ARG A 1 242 ? -5.605 -3.936 6.661 1.00 98.62 242 ARG A O 1
ATOM 1890 N N . THR A 1 243 ? -5.879 -4.902 4.654 1.00 98.56 243 THR A N 1
ATOM 1891 C CA . THR A 1 243 ? -6.346 -3.702 3.958 1.00 98.56 243 THR A CA 1
ATOM 1892 C C . THR A 1 243 ? -7.295 -4.077 2.839 1.00 98.56 243 THR A C 1
ATOM 1894 O O . THR A 1 243 ? -7.200 -5.178 2.311 1.00 98.56 243 THR A O 1
ATOM 1897 N N . GLU A 1 244 ? -8.180 -3.164 2.457 1.00 97.88 244 GLU A N 1
ATOM 1898 C CA . GLU A 1 244 ? -8.950 -3.252 1.209 1.00 97.88 244 GLU A CA 1
ATOM 1899 C C . GLU A 1 244 ? -8.410 -2.334 0.109 1.00 97.88 244 GLU A C 1
ATOM 1901 O O . GLU A 1 244 ? -8.988 -2.239 -0.974 1.00 97.88 244 GLU A O 1
ATOM 1906 N N . PHE A 1 245 ? -7.284 -1.662 0.359 1.00 97.38 245 PHE A N 1
ATOM 1907 C CA . PHE A 1 245 ? -6.548 -1.018 -0.718 1.00 97.38 245 PHE A CA 1
ATOM 1908 C C . PHE A 1 245 ? -5.962 -2.100 -1.609 1.00 97.38 245 PHE A C 1
ATOM 1910 O O . PHE A 1 245 ? -5.394 -3.080 -1.130 1.00 97.38 245 PHE A O 1
ATOM 1917 N N . THR A 1 246 ? -6.092 -1.913 -2.912 1.00 96.50 246 THR A N 1
ATOM 1918 C CA . THR A 1 246 ? -5.413 -2.738 -3.901 1.00 96.50 246 THR A CA 1
ATOM 1919 C C . THR A 1 246 ? -4.263 -1.927 -4.491 1.00 96.50 246 THR A C 1
ATOM 1921 O O . THR A 1 246 ? -4.352 -0.702 -4.489 1.00 96.50 246 THR A O 1
ATOM 1924 N N . PRO A 1 247 ? -3.208 -2.561 -5.022 1.00 96.50 247 PRO A N 1
ATOM 1925 C CA . PRO A 1 247 ? -3.034 -4.004 -5.079 1.00 96.50 247 PRO A CA 1
ATOM 1926 C C . PRO A 1 247 ? -2.443 -4.598 -3.800 1.00 96.50 247 PRO A C 1
ATOM 1928 O O . PRO A 1 247 ? -1.844 -3.897 -2.989 1.00 96.50 247 PRO A O 1
ATOM 1931 N N . ARG A 1 248 ? -2.619 -5.913 -3.639 1.00 96.31 248 ARG A N 1
ATOM 1932 C CA . ARG A 1 248 ? -2.113 -6.702 -2.504 1.00 96.31 248 ARG A CA 1
ATOM 1933 C C . ARG A 1 248 ? -1.465 -7.975 -3.023 1.00 96.31 248 ARG A C 1
ATOM 1935 O O . ARG A 1 248 ? -2.064 -8.643 -3.854 1.00 96.31 248 ARG A O 1
ATOM 1942 N N . ALA A 1 249 ? -0.288 -8.352 -2.535 1.00 95.81 249 ALA A N 1
ATOM 1943 C CA . ALA A 1 249 ? 0.422 -9.526 -3.050 1.00 95.81 249 ALA A CA 1
ATOM 1944 C C . ALA A 1 249 ? -0.378 -10.839 -2.929 1.00 95.81 249 ALA A C 1
ATOM 1946 O O . ALA A 1 249 ? -0.267 -11.695 -3.808 1.00 95.81 249 ALA A O 1
ATOM 1947 N N . ASP A 1 250 ? -1.195 -10.957 -1.877 1.00 96.38 250 ASP A N 1
ATOM 1948 C CA . ASP A 1 250 ? -2.162 -12.039 -1.655 1.00 96.38 250 ASP A CA 1
ATOM 1949 C C . ASP A 1 250 ? -3.513 -11.427 -1.227 1.00 96.38 250 ASP A C 1
ATOM 1951 O O . ASP A 1 250 ? -3.763 -11.262 -0.027 1.00 96.38 250 ASP A O 1
ATOM 1955 N N . PRO A 1 251 ? -4.373 -11.010 -2.177 1.00 95.62 251 PRO A N 1
ATOM 1956 C CA . PRO A 1 251 ? -5.616 -10.302 -1.872 1.00 95.62 251 PRO A CA 1
ATOM 1957 C C . PRO A 1 251 ? -6.564 -11.067 -0.944 1.00 95.62 251 PRO A C 1
ATOM 1959 O O . PRO A 1 251 ? -7.252 -10.439 -0.143 1.00 95.62 251 PRO A O 1
ATOM 1962 N N . GLU A 1 252 ? -6.585 -12.400 -1.022 1.00 95.38 252 GLU A N 1
ATOM 1963 C CA . GLU A 1 252 ? -7.459 -13.245 -0.203 1.00 95.38 252 GLU A CA 1
ATOM 1964 C C . GLU A 1 252 ? -7.014 -13.241 1.259 1.00 95.38 252 GLU A C 1
ATOM 1966 O O . GLU A 1 252 ? -7.824 -13.014 2.158 1.00 95.38 252 GLU A O 1
ATOM 1971 N N . LYS A 1 253 ? -5.713 -13.433 1.513 1.00 96.62 253 LYS A N 1
ATOM 1972 C CA . LYS A 1 253 ? -5.191 -13.471 2.887 1.00 96.62 253 LYS A CA 1
ATOM 1973 C C . LYS A 1 253 ? -5.026 -12.101 3.519 1.00 96.62 253 LYS A C 1
ATOM 1975 O O . LYS A 1 253 ? -4.910 -12.021 4.736 1.00 96.62 253 LYS A O 1
ATOM 1980 N N . THR A 1 254 ? -4.951 -11.039 2.722 1.00 97.31 254 THR A N 1
ATOM 1981 C CA . THR A 1 254 ? -4.647 -9.681 3.207 1.00 97.31 254 THR A CA 1
ATOM 1982 C C . THR A 1 254 ? -5.867 -8.763 3.240 1.00 97.31 254 THR A C 1
ATOM 1984 O O . THR A 1 254 ? -5.757 -7.617 3.670 1.00 97.31 254 THR A O 1
ATOM 1987 N N . SER A 1 255 ? -7.041 -9.269 2.862 1.00 98.19 255 SER A N 1
ATOM 1988 C CA . SER A 1 255 ? -8.319 -8.577 3.014 1.00 98.19 255 SER A CA 1
ATOM 1989 C C . SER A 1 255 ? -8.742 -8.457 4.479 1.00 98.19 255 SER A C 1
ATOM 1991 O O . SER A 1 255 ? -8.562 -9.379 5.273 1.00 98.19 255 SER A O 1
ATOM 1993 N N . ILE A 1 256 ? -9.334 -7.321 4.849 1.00 98.69 256 ILE A N 1
ATOM 1994 C CA . ILE A 1 256 ? -9.972 -7.123 6.156 1.00 98.69 256 ILE A CA 1
ATOM 1995 C C . ILE A 1 256 ? -11.126 -8.112 6.319 1.00 98.69 256 ILE A C 1
ATOM 1997 O O . ILE A 1 256 ? -11.308 -8.647 7.408 1.00 98.69 256 ILE A O 1
ATOM 2001 N N . THR A 1 257 ? -11.859 -8.439 5.249 1.00 98.19 257 THR A N 1
ATOM 2002 C CA . THR A 1 257 ? -12.968 -9.403 5.338 1.00 98.19 257 THR A CA 1
ATOM 2003 C C . THR A 1 257 ? -12.515 -10.798 5.763 1.00 98.19 257 THR A C 1
ATOM 2005 O O . THR A 1 257 ? -13.288 -11.507 6.400 1.00 98.19 257 THR A O 1
ATOM 2008 N N . SER A 1 258 ? -11.249 -11.159 5.514 1.00 98.12 258 SER A N 1
ATOM 2009 C CA . SER A 1 258 ? -10.669 -12.444 5.935 1.00 98.12 258 SER A CA 1
ATOM 2010 C C . SER A 1 258 ? -10.550 -12.611 7.454 1.00 98.12 258 SER A C 1
ATOM 2012 O O . SER A 1 258 ? -10.390 -13.734 7.928 1.00 98.12 258 SER A O 1
ATOM 2014 N N . ILE A 1 259 ? -10.622 -11.514 8.216 1.00 98.31 259 ILE A N 1
ATOM 2015 C CA . ILE A 1 259 ? -10.538 -11.526 9.682 1.00 98.31 259 ILE A CA 1
ATOM 2016 C C . ILE A 1 259 ? -11.847 -11.106 10.362 1.00 98.31 259 ILE A C 1
ATOM 2018 O O . ILE A 1 259 ? -11.894 -11.092 11.587 1.00 98.31 259 ILE A O 1
ATOM 2022 N N . ILE A 1 260 ? -12.904 -10.760 9.617 1.00 98.62 260 ILE A N 1
ATOM 2023 C CA . ILE A 1 260 ? -14.202 -10.370 10.194 1.00 98.62 260 ILE A CA 1
ATOM 2024 C C . ILE A 1 260 ? -14.942 -11.609 10.715 1.00 98.62 260 ILE A C 1
ATOM 2026 O O . ILE A 1 260 ? -15.077 -12.608 10.008 1.00 98.62 260 ILE A O 1
ATOM 2030 N N . LYS A 1 261 ? -15.489 -11.527 11.934 1.00 98.38 261 LYS A N 1
ATOM 2031 C CA . LYS A 1 261 ? -16.407 -12.547 12.454 1.00 98.38 261 LYS A CA 1
ATOM 2032 C C . LYS A 1 261 ? -17.760 -12.457 11.751 1.00 98.38 261 LYS A C 1
ATOM 2034 O O . LYS A 1 261 ? -18.323 -11.360 11.687 1.00 98.38 261 LYS A O 1
ATOM 2039 N N . PRO A 1 262 ? -18.330 -13.588 11.302 1.00 98.19 262 PRO A N 1
ATOM 2040 C CA . PRO A 1 262 ? -19.689 -13.594 10.794 1.00 98.19 262 PRO A CA 1
ATOM 2041 C C . PRO A 1 262 ? -20.681 -13.205 11.894 1.00 98.19 262 PRO A C 1
ATOM 2043 O O . PRO A 1 262 ? -20.501 -13.525 13.072 1.00 98.19 262 PRO A O 1
ATOM 2046 N N . THR A 1 263 ? -21.764 -12.550 11.497 1.00 96.94 263 THR A N 1
ATOM 2047 C CA . THR A 1 263 ? -22.953 -12.367 12.339 1.00 96.94 263 THR A CA 1
ATOM 2048 C C . THR A 1 263 ? -23.637 -13.711 12.622 1.00 96.94 263 THR A C 1
ATOM 2050 O O . THR A 1 263 ? -23.284 -14.748 12.059 1.00 96.94 263 THR A O 1
ATOM 2053 N N . SER A 1 264 ? -24.651 -13.717 13.491 1.00 94.25 264 SER A N 1
ATOM 2054 C CA . SER A 1 264 ? -25.379 -14.938 13.875 1.00 94.25 264 SER A CA 1
ATOM 2055 C C . SER A 1 264 ? -26.056 -15.671 12.707 1.00 94.25 264 SER A C 1
ATOM 2057 O O . SER A 1 264 ? -26.264 -16.879 12.792 1.00 94.25 264 SER A O 1
ATOM 2059 N N . ASP A 1 265 ? -26.381 -14.967 11.622 1.00 95.62 265 ASP A N 1
ATOM 2060 C CA . ASP A 1 265 ? -26.921 -15.511 10.369 1.00 95.62 265 ASP A CA 1
ATOM 2061 C C . ASP A 1 265 ? -25.849 -15.776 9.296 1.00 95.62 265 ASP A C 1
ATOM 2063 O O . ASP A 1 265 ? -26.183 -16.152 8.175 1.00 95.62 265 ASP A O 1
ATOM 2067 N N . GLY A 1 266 ? -24.565 -15.613 9.628 1.00 97.50 266 GLY A N 1
ATOM 2068 C CA . GLY A 1 266 ? -23.447 -15.898 8.727 1.00 97.50 266 GLY A CA 1
ATOM 2069 C C . GLY A 1 266 ? -23.029 -14.736 7.823 1.00 97.50 266 GLY A C 1
ATOM 2070 O O . GLY A 1 266 ? -22.182 -14.937 6.954 1.00 97.50 266 GLY A O 1
ATOM 2071 N N . TYR A 1 267 ? -23.590 -13.534 7.995 1.00 97.31 267 TYR A N 1
ATOM 2072 C CA . TYR A 1 267 ? -23.233 -12.381 7.171 1.00 97.31 267 TYR A CA 1
ATOM 2073 C C . TYR A 1 267 ? -21.806 -11.898 7.457 1.00 97.31 267 TYR A C 1
ATOM 2075 O O . TYR A 1 267 ? -21.418 -11.663 8.602 1.00 97.31 267 TYR A O 1
ATOM 2083 N N . ILE A 1 268 ? -21.050 -11.708 6.377 1.00 98.12 268 ILE A N 1
ATOM 2084 C CA . ILE A 1 268 ? -19.758 -11.023 6.317 1.00 98.12 268 ILE A CA 1
ATOM 2085 C C . ILE A 1 268 ? -19.869 -10.047 5.137 1.00 98.12 268 ILE A C 1
ATOM 2087 O O . ILE A 1 268 ? -20.356 -10.462 4.082 1.00 98.12 268 ILE A O 1
ATOM 2091 N N . PRO A 1 269 ? -19.458 -8.772 5.266 1.00 97.75 269 PRO A N 1
ATOM 2092 C CA . PRO A 1 269 ? -19.465 -7.854 4.133 1.00 97.75 269 PRO A CA 1
ATOM 2093 C C . PRO A 1 269 ? -18.545 -8.384 3.023 1.00 97.75 269 PRO A C 1
ATOM 2095 O O . PRO A 1 269 ? -17.396 -8.747 3.278 1.00 97.75 269 PRO A O 1
ATOM 2098 N N . GLN A 1 270 ? -19.052 -8.431 1.792 1.00 97.06 270 GLN A N 1
ATOM 2099 C CA . GLN A 1 270 ? -18.335 -8.916 0.610 1.00 97.06 270 GLN A CA 1
ATOM 2100 C C . GLN A 1 270 ? -18.331 -7.851 -0.485 1.00 97.06 270 GLN A C 1
ATOM 2102 O O . GLN A 1 270 ? -19.158 -6.941 -0.474 1.00 97.06 270 GLN A O 1
ATOM 2107 N N . ASN A 1 271 ? -17.382 -7.958 -1.417 1.00 96.06 271 ASN A N 1
ATOM 2108 C CA . ASN A 1 271 ? -17.397 -7.142 -2.622 1.00 96.06 271 ASN A CA 1
ATOM 2109 C C . ASN A 1 271 ? -18.502 -7.648 -3.559 1.00 96.06 271 ASN A C 1
ATOM 2111 O O . ASN A 1 271 ? -18.432 -8.785 -4.018 1.00 96.06 271 ASN A O 1
ATOM 2115 N N . GLU A 1 272 ? -19.503 -6.812 -3.824 1.00 95.44 272 GLU A N 1
ATOM 2116 C CA . GLU A 1 272 ? -20.633 -7.142 -4.704 1.00 95.44 272 GLU A CA 1
ATOM 2117 C C . GLU A 1 272 ? -20.345 -6.828 -6.183 1.00 95.44 272 GLU A C 1
ATOM 2119 O O . GLU A 1 272 ? -21.145 -7.156 -7.058 1.00 95.44 272 GLU A O 1
ATOM 2124 N N . GLU A 1 273 ? -19.206 -6.196 -6.487 1.00 94.62 273 GLU A N 1
ATOM 2125 C CA . GLU A 1 273 ? -18.794 -5.950 -7.866 1.00 94.62 273 GLU A CA 1
ATOM 2126 C C . GLU A 1 273 ? -18.359 -7.255 -8.547 1.00 94.62 273 GLU A C 1
ATOM 2128 O O . GLU A 1 273 ? -17.610 -8.061 -7.994 1.00 94.62 273 GLU A O 1
ATOM 2133 N N . GLU A 1 274 ? -18.772 -7.428 -9.801 1.00 95.62 274 GLU A N 1
ATOM 2134 C CA . GLU A 1 274 ? -18.414 -8.577 -10.632 1.00 95.62 274 GLU A CA 1
ATOM 2135 C C . GLU A 1 274 ? -17.568 -8.141 -11.831 1.00 95.62 274 GLU A C 1
ATOM 2137 O O . GLU A 1 274 ? -17.737 -7.050 -12.389 1.00 95.62 274 GLU A O 1
ATOM 2142 N N . LEU A 1 275 ? -16.670 -9.022 -12.275 1.00 95.44 275 LEU A N 1
ATOM 2143 C CA . LEU A 1 275 ? -15.973 -8.837 -13.543 1.00 95.44 275 LEU A CA 1
ATOM 2144 C C . LEU A 1 275 ? -16.979 -8.916 -14.698 1.00 95.44 275 LEU A C 1
ATOM 2146 O O . LEU A 1 275 ? -17.747 -9.867 -14.805 1.00 95.44 275 LEU A O 1
ATOM 2150 N N . LEU A 1 276 ? -16.923 -7.953 -15.619 1.00 96.12 276 LEU A N 1
ATOM 2151 C CA . LEU A 1 276 ? -17.670 -7.997 -16.877 1.00 96.12 276 LEU A CA 1
ATOM 2152 C C . LEU A 1 276 ? -17.255 -9.210 -17.725 1.00 96.12 276 LEU A C 1
ATOM 2154 O O . LEU A 1 276 ? -18.078 -9.769 -18.444 1.00 96.12 276 LEU A O 1
ATOM 2158 N N . TYR A 1 277 ? -15.977 -9.592 -17.661 1.00 95.19 277 TYR A N 1
ATOM 2159 C CA . TYR A 1 277 ? -15.439 -10.775 -18.324 1.00 95.19 277 TYR A CA 1
ATOM 2160 C C . TYR A 1 277 ? -14.132 -11.247 -17.681 1.00 95.19 277 TYR A C 1
ATOM 2162 O O . TYR A 1 277 ? -13.344 -10.454 -17.153 1.00 95.19 277 TYR A O 1
ATOM 2170 N N . GLU A 1 278 ? -13.881 -12.547 -17.802 1.00 92.62 278 GLU A N 1
ATOM 2171 C CA . GLU A 1 278 ? -12.636 -13.196 -17.400 1.00 92.62 278 GLU A CA 1
ATOM 2172 C C . GLU A 1 278 ? -11.684 -13.405 -18.591 1.00 92.62 278 GLU A C 1
ATOM 2174 O O . GLU A 1 278 ? -12.057 -13.279 -19.759 1.00 92.62 278 GLU A O 1
ATOM 2179 N N . GLY A 1 279 ? -10.431 -13.753 -18.295 1.00 89.00 279 GLY A N 1
ATOM 2180 C CA . GLY A 1 279 ? -9.407 -14.058 -19.295 1.00 89.00 279 GLY A CA 1
ATOM 2181 C C . GLY A 1 279 ? -8.558 -12.857 -19.735 1.00 89.00 279 GLY A C 1
ATOM 2182 O O . GLY A 1 279 ? -8.737 -11.738 -19.252 1.00 89.00 279 GLY A O 1
ATOM 2183 N N . PRO A 1 280 ? -7.569 -13.074 -20.615 1.00 88.00 280 PRO A N 1
ATOM 2184 C CA . PRO A 1 280 ? -6.661 -12.018 -21.050 1.00 88.00 280 PRO A CA 1
ATOM 2185 C C . PRO A 1 280 ? -7.378 -10.940 -21.876 1.00 88.00 280 PRO A C 1
ATOM 2187 O O . PRO A 1 280 ? -8.412 -11.182 -22.509 1.00 88.00 280 PRO A O 1
ATOM 2190 N N . ASP A 1 281 ? -6.794 -9.743 -21.886 1.00 88.31 281 ASP A N 1
ATOM 2191 C CA . ASP A 1 281 ? -7.178 -8.708 -22.843 1.00 88.31 281 ASP A CA 1
ATOM 2192 C C . ASP A 1 281 ? -6.773 -9.105 -24.265 1.00 88.31 281 ASP A C 1
ATOM 2194 O O . ASP A 1 281 ? -5.837 -9.884 -24.482 1.00 88.31 281 ASP A O 1
ATOM 2198 N N . VAL A 1 282 ? -7.479 -8.547 -25.249 1.00 90.62 282 VAL A N 1
ATOM 2199 C CA . VAL A 1 282 ? -7.017 -8.585 -26.639 1.00 90.62 282 VAL A CA 1
ATOM 2200 C C . VAL A 1 282 ? -5.717 -7.777 -26.773 1.00 90.62 282 VAL A C 1
ATOM 2202 O O . VAL A 1 282 ? -5.488 -6.859 -25.978 1.00 90.62 282 VAL A O 1
ATOM 2205 N N . PRO A 1 283 ? -4.857 -8.089 -27.762 1.00 89.38 283 PRO A N 1
ATOM 2206 C CA . PRO A 1 283 ? -3.627 -7.337 -27.990 1.00 89.38 283 PRO A CA 1
ATOM 2207 C C . PRO A 1 283 ? -3.901 -5.832 -28.055 1.00 89.38 283 PRO A C 1
ATOM 2209 O O . PRO A 1 283 ? -4.798 -5.392 -28.776 1.00 89.38 283 PRO A O 1
ATOM 2212 N N . ASN A 1 284 ? -3.156 -5.051 -27.268 1.00 89.75 284 ASN A N 1
ATOM 2213 C CA . ASN A 1 284 ? -3.321 -3.605 -27.178 1.00 89.75 284 ASN A CA 1
ATOM 2214 C C . ASN A 1 284 ? -2.204 -2.917 -27.975 1.00 89.75 284 ASN A C 1
ATOM 2216 O O . ASN A 1 284 ? -1.086 -2.793 -27.461 1.00 89.75 284 ASN A O 1
ATOM 2220 N N . PRO A 1 285 ? -2.491 -2.378 -29.177 1.00 88.19 285 PRO A N 1
ATOM 2221 C CA . PRO A 1 285 ? -1.470 -1.754 -30.013 1.00 88.19 285 PRO A CA 1
ATOM 2222 C C . PRO A 1 285 ? -0.775 -0.569 -29.337 1.00 88.19 285 PRO A C 1
ATOM 2224 O O . PRO A 1 285 ? 0.320 -0.196 -29.743 1.00 88.19 285 PRO A O 1
ATOM 2227 N N . ALA A 1 286 ? -1.389 0.044 -28.314 1.00 87.62 286 ALA A N 1
ATOM 2228 C CA . ALA A 1 286 ? -0.780 1.123 -27.539 1.00 87.62 286 ALA A CA 1
ATOM 2229 C C . ALA A 1 286 ? 0.445 0.656 -26.733 1.00 87.62 286 ALA A C 1
ATOM 2231 O O . ALA A 1 286 ? 1.388 1.429 -26.554 1.00 87.62 286 ALA A O 1
ATOM 2232 N N . LEU A 1 287 ? 0.441 -0.602 -26.284 1.00 84.12 287 LEU A N 1
ATOM 2233 C CA . LEU A 1 287 ? 1.520 -1.212 -25.505 1.00 84.12 287 LEU A CA 1
ATOM 2234 C C . LEU A 1 287 ? 2.559 -1.912 -26.391 1.00 84.12 287 LEU A C 1
ATOM 2236 O O . LEU A 1 287 ? 3.678 -2.153 -25.943 1.00 84.12 287 LEU A O 1
ATOM 2240 N N . GLU A 1 288 ? 2.213 -2.199 -27.645 1.00 87.25 288 GLU A N 1
ATOM 2241 C CA . GLU A 1 288 ? 3.099 -2.869 -28.595 1.00 87.25 288 GLU A CA 1
ATOM 2242 C C . GLU A 1 288 ? 4.060 -1.879 -29.270 1.00 87.25 288 GLU A C 1
ATOM 2244 O O . GLU A 1 288 ? 3.640 -0.795 -29.712 1.00 87.25 288 GLU A O 1
ATOM 2249 N N . PRO A 1 289 ? 5.355 -2.223 -29.383 1.00 88.31 289 PRO A N 1
ATOM 2250 C CA . PRO A 1 289 ? 6.274 -1.445 -30.195 1.00 88.31 289 PRO A CA 1
ATOM 2251 C C . PRO A 1 289 ? 5.860 -1.515 -31.679 1.00 88.31 289 PRO A C 1
ATOM 2253 O O . PRO A 1 289 ? 5.249 -2.495 -32.114 1.00 88.31 289 PRO A O 1
ATOM 2256 N N . PRO A 1 290 ? 6.172 -0.486 -32.486 1.00 90.00 290 PRO A N 1
ATOM 2257 C CA . PRO A 1 290 ? 5.912 -0.513 -33.919 1.00 90.00 290 PRO A CA 1
ATOM 2258 C C . PRO A 1 290 ? 6.554 -1.716 -34.615 1.00 90.00 290 PRO A C 1
ATOM 2260 O O . PRO A 1 290 ? 7.592 -2.234 -34.205 1.00 90.00 290 PRO A O 1
ATOM 2263 N N . LYS A 1 291 ? 5.961 -2.137 -35.733 1.00 89.19 291 LYS A N 1
ATOM 2264 C CA . LYS A 1 291 ? 6.510 -3.225 -36.544 1.00 89.19 291 LYS A CA 1
ATOM 2265 C C . LYS A 1 291 ? 7.941 -2.899 -36.994 1.00 89.19 291 LYS A C 1
ATOM 2267 O O . LYS A 1 291 ? 8.172 -1.852 -37.587 1.00 89.19 291 LYS A O 1
ATOM 2272 N N . GLY A 1 292 ? 8.857 -3.844 -36.782 1.00 87.56 292 GLY A N 1
ATOM 2273 C CA . GLY A 1 292 ? 10.277 -3.709 -37.129 1.00 87.56 292 GLY A CA 1
ATOM 2274 C C . GLY A 1 292 ? 11.156 -3.217 -35.977 1.00 87.56 292 GLY A C 1
ATOM 2275 O O . GLY A 1 292 ? 12.373 -3.331 -36.069 1.00 87.56 292 GLY A O 1
ATOM 2276 N N . GLU A 1 293 ? 10.556 -2.737 -34.888 1.00 90.56 293 GLU A N 1
ATOM 2277 C CA . GLU A 1 293 ? 11.275 -2.362 -33.672 1.00 90.56 293 GLU A CA 1
ATOM 2278 C C . GLU A 1 293 ? 11.568 -3.578 -32.785 1.00 90.56 293 GLU A C 1
ATOM 2280 O O . GLU A 1 293 ? 10.934 -4.634 -32.889 1.00 90.56 293 GLU A O 1
ATOM 2285 N N . ILE A 1 294 ? 12.536 -3.418 -31.880 1.00 83.62 294 ILE A N 1
ATOM 2286 C CA . ILE A 1 294 ? 12.896 -4.458 -30.914 1.00 83.62 294 ILE A CA 1
ATOM 2287 C C . ILE A 1 294 ? 11.801 -4.561 -29.851 1.00 83.62 294 ILE A C 1
ATOM 2289 O O . ILE A 1 294 ? 11.669 -3.705 -28.973 1.00 83.62 294 ILE A O 1
ATOM 2293 N N . ASP A 1 295 ? 11.056 -5.661 -29.897 1.00 81.31 295 ASP A N 1
ATOM 2294 C CA . ASP A 1 295 ? 10.114 -6.031 -28.851 1.00 81.31 295 ASP A CA 1
ATOM 2295 C C . ASP A 1 295 ? 10.805 -6.871 -27.770 1.00 81.31 295 ASP A C 1
ATOM 2297 O O . ASP A 1 295 ? 10.916 -8.097 -27.850 1.00 81.31 295 ASP A O 1
ATOM 2301 N N . VAL A 1 296 ? 11.277 -6.183 -26.729 1.00 77.00 296 VAL A N 1
ATOM 2302 C CA . VAL A 1 296 ? 11.911 -6.811 -25.561 1.00 77.00 296 VAL A CA 1
ATOM 2303 C C . VAL A 1 296 ? 10.957 -7.792 -24.876 1.00 77.00 296 VAL A C 1
ATOM 2305 O O . VAL A 1 296 ? 11.387 -8.861 -24.442 1.00 77.00 296 VAL A O 1
ATOM 2308 N N . HIS A 1 297 ? 9.661 -7.477 -24.816 1.00 72.88 297 HIS A N 1
ATOM 2309 C CA . HIS A 1 297 ? 8.674 -8.363 -24.209 1.00 72.88 297 HIS A CA 1
ATOM 2310 C C . HIS A 1 297 ? 8.529 -9.645 -25.036 1.00 72.88 297 HIS A C 1
ATOM 2312 O O . HIS A 1 297 ? 8.628 -10.737 -24.475 1.00 72.88 297 HIS A O 1
ATOM 2318 N N . ALA A 1 298 ? 8.415 -9.535 -26.366 1.00 74.38 298 ALA A N 1
ATOM 2319 C CA . ALA A 1 298 ? 8.408 -10.689 -27.264 1.00 74.38 298 ALA A CA 1
ATOM 2320 C C . ALA A 1 298 ? 9.670 -11.552 -27.117 1.00 74.38 298 ALA A C 1
ATOM 2322 O O . ALA A 1 298 ? 9.562 -12.778 -27.108 1.00 74.38 298 ALA A O 1
ATOM 2323 N N . ILE A 1 299 ? 10.856 -10.950 -26.975 1.00 72.00 299 ILE A N 1
ATOM 2324 C CA . ILE A 1 299 ? 12.112 -11.688 -26.757 1.00 72.00 299 ILE A CA 1
ATOM 2325 C C . ILE A 1 299 ? 12.035 -12.504 -25.462 1.00 72.00 299 ILE A C 1
ATOM 2327 O O . ILE A 1 299 ? 12.336 -13.700 -25.467 1.00 72.00 299 ILE A O 1
ATOM 2331 N N . VAL A 1 300 ? 11.584 -11.888 -24.366 1.00 67.38 300 VAL A N 1
ATOM 2332 C CA . VAL A 1 300 ? 11.486 -12.538 -23.051 1.00 67.38 300 VAL A CA 1
ATOM 2333 C C . VAL A 1 300 ? 10.450 -13.668 -23.058 1.00 67.38 300 VAL A C 1
ATOM 2335 O O . VAL A 1 300 ? 10.759 -14.782 -22.627 1.00 67.38 300 VAL A O 1
ATOM 2338 N N . ILE A 1 301 ? 9.242 -13.434 -23.584 1.00 66.38 301 ILE A N 1
ATOM 2339 C CA . ILE A 1 301 ? 8.170 -14.446 -23.580 1.00 66.38 301 ILE A CA 1
ATOM 2340 C C . ILE A 1 301 ? 8.432 -15.581 -24.579 1.00 66.38 301 ILE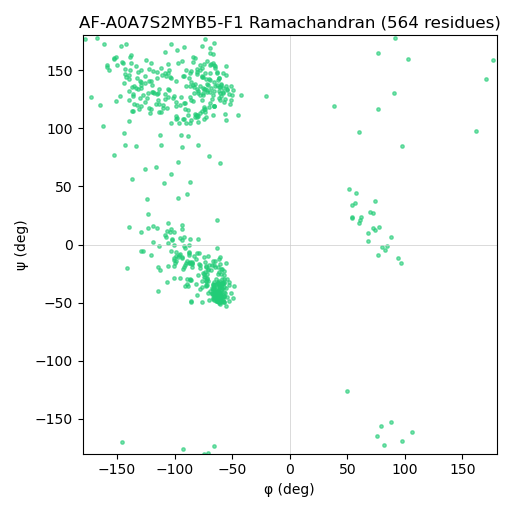 A C 1
ATOM 2342 O O . ILE A 1 301 ? 8.127 -16.740 -24.288 1.00 66.38 301 ILE A O 1
ATOM 2346 N N . ASN A 1 302 ? 9.027 -15.287 -25.743 1.00 61.97 302 ASN A N 1
ATOM 2347 C CA . ASN A 1 302 ? 9.299 -16.305 -26.757 1.00 61.97 302 ASN A CA 1
ATOM 2348 C C . ASN A 1 302 ? 10.536 -17.143 -26.432 1.00 61.97 302 ASN A C 1
ATOM 2350 O O . ASN A 1 302 ? 10.639 -18.250 -26.953 1.00 61.97 302 ASN A O 1
ATOM 2354 N N . ARG A 1 303 ? 11.426 -16.711 -25.526 1.00 54.12 303 ARG A N 1
ATOM 2355 C CA . ARG A 1 303 ? 12.543 -17.551 -25.056 1.00 54.12 303 ARG A CA 1
ATOM 2356 C C . ARG A 1 303 ? 12.045 -18.857 -24.419 1.00 54.12 303 ARG A C 1
ATOM 2358 O O . ARG A 1 303 ? 12.586 -19.918 -24.713 1.00 54.12 303 ARG A O 1
ATOM 2365 N N . ARG A 1 304 ? 10.931 -18.806 -23.674 1.00 49.91 304 ARG A N 1
ATOM 2366 C CA . ARG A 1 304 ? 10.253 -20.003 -23.131 1.00 49.91 304 ARG A CA 1
ATOM 2367 C C . ARG A 1 304 ? 9.649 -20.905 -24.207 1.00 49.91 304 ARG A C 1
ATOM 2369 O O . ARG A 1 304 ? 9.624 -22.120 -24.053 1.00 49.91 304 ARG A O 1
ATOM 2376 N N . ARG A 1 305 ? 9.157 -20.335 -25.312 1.00 45.00 305 ARG A N 1
ATOM 2377 C CA . ARG A 1 305 ? 8.671 -21.130 -26.455 1.00 45.00 305 ARG A CA 1
ATOM 2378 C C . ARG A 1 305 ? 9.817 -21.704 -27.276 1.00 45.00 305 ARG A C 1
ATOM 2380 O O . ARG A 1 305 ? 9.682 -22.805 -27.800 1.00 45.00 305 ARG A O 1
ATOM 2387 N N . LEU A 1 306 ? 10.946 -21.002 -27.339 1.00 42.00 306 LEU A N 1
ATOM 2388 C CA . LEU A 1 306 ? 12.159 -21.525 -27.939 1.00 42.00 306 LEU A CA 1
ATOM 2389 C C . LEU A 1 306 ? 12.700 -22.706 -27.146 1.00 42.00 306 LEU A C 1
ATOM 2391 O O . LEU A 1 306 ? 13.130 -23.625 -27.805 1.00 42.00 306 LEU A O 1
ATOM 2395 N N . GLU A 1 307 ? 12.612 -22.782 -25.817 1.00 47.41 307 GLU A N 1
ATOM 2396 C CA . GLU A 1 307 ? 12.984 -24.012 -25.085 1.00 47.41 307 GLU A CA 1
ATOM 2397 C C . GLU A 1 307 ? 12.094 -25.209 -25.458 1.00 47.41 307 GLU A C 1
ATOM 2399 O O . GLU A 1 307 ? 12.605 -26.290 -25.745 1.00 47.41 307 GLU A O 1
ATOM 2404 N N . ASN A 1 308 ? 10.783 -24.993 -25.614 1.00 44.03 308 ASN A N 1
ATOM 2405 C CA . ASN A 1 308 ? 9.871 -26.037 -26.100 1.00 44.03 308 ASN A CA 1
ATOM 2406 C C . ASN A 1 308 ? 10.051 -26.367 -27.596 1.00 44.03 308 ASN A C 1
ATOM 2408 O O . ASN A 1 308 ? 9.678 -27.455 -28.025 1.00 44.03 308 ASN A O 1
ATOM 2412 N N . SER A 1 309 ? 10.631 -25.463 -28.397 1.00 42.44 309 SER A N 1
ATOM 2413 C CA . SER A 1 309 ? 10.929 -25.704 -29.822 1.00 42.44 309 SER A CA 1
ATOM 2414 C C . SER A 1 309 ? 12.394 -26.076 -30.110 1.00 42.44 309 SER A C 1
ATOM 2416 O O . SER A 1 309 ? 12.690 -26.596 -31.178 1.00 42.44 309 SER A O 1
ATOM 2418 N N . ARG A 1 310 ? 13.325 -25.845 -29.176 1.00 41.56 310 ARG A N 1
ATOM 2419 C CA . ARG A 1 310 ? 14.764 -26.170 -29.266 1.00 41.56 310 ARG A CA 1
ATOM 2420 C C . ARG A 1 310 ? 15.060 -27.590 -28.810 1.00 41.56 310 ARG A C 1
ATOM 2422 O O . ARG A 1 310 ? 16.067 -28.138 -29.230 1.00 41.56 310 ARG A O 1
ATOM 2429 N N . LEU A 1 311 ? 14.118 -28.242 -28.128 1.00 43.84 311 LEU A N 1
ATOM 2430 C CA . LEU A 1 311 ? 14.000 -29.703 -28.179 1.00 43.84 311 LEU A CA 1
ATOM 2431 C C . LEU A 1 311 ? 13.674 -30.222 -29.598 1.00 43.84 311 LEU A C 1
ATOM 2433 O O . LEU A 1 311 ? 13.626 -31.430 -29.804 1.00 43.84 311 LEU A O 1
ATOM 2437 N N . ALA A 1 312 ? 13.469 -29.333 -30.581 1.00 44.03 312 ALA A N 1
ATOM 2438 C CA . ALA A 1 312 ? 13.121 -29.695 -31.947 1.00 44.03 312 ALA A CA 1
ATOM 2439 C C . ALA A 1 312 ? 13.970 -29.059 -33.068 1.00 44.03 312 ALA A C 1
ATOM 2441 O O . ALA A 1 312 ? 13.561 -29.237 -34.215 1.00 44.03 312 ALA A O 1
ATOM 2442 N N . LYS A 1 313 ? 15.117 -28.382 -32.837 1.00 41.53 313 LYS A N 1
ATOM 2443 C CA . LYS A 1 313 ? 16.080 -28.092 -33.937 1.00 41.53 313 LYS A CA 1
ATOM 2444 C C . LYS A 1 313 ? 17.423 -27.468 -33.526 1.00 41.53 313 LYS A C 1
ATOM 2446 O O . LYS A 1 313 ? 17.462 -26.395 -32.927 1.00 41.53 313 LYS A O 1
ATOM 2451 N N . ASP A 1 314 ? 18.493 -28.118 -33.986 1.00 50.97 314 ASP A N 1
ATOM 2452 C CA . ASP A 1 314 ? 19.896 -27.686 -34.021 1.00 50.97 314 ASP A CA 1
ATOM 2453 C C . ASP A 1 314 ? 20.120 -26.422 -34.869 1.00 50.97 314 ASP A C 1
ATOM 2455 O O . ASP A 1 314 ? 19.711 -26.403 -36.031 1.00 50.97 314 ASP A O 1
ATOM 2459 N N . ILE A 1 315 ? 20.844 -25.416 -34.348 1.00 40.31 315 ILE A N 1
ATOM 2460 C CA . ILE A 1 315 ? 21.568 -24.400 -35.149 1.00 40.31 315 ILE A CA 1
ATOM 2461 C C . ILE A 1 315 ? 22.896 -24.028 -34.450 1.00 40.31 315 ILE A C 1
ATOM 2463 O O . ILE A 1 315 ? 22.956 -23.902 -33.230 1.00 40.31 315 ILE A O 1
ATOM 2467 N N . SER A 1 316 ? 23.952 -23.889 -35.261 1.00 47.12 316 SER A N 1
ATOM 2468 C CA . SER A 1 316 ? 25.390 -23.840 -34.951 1.00 47.12 316 SER A CA 1
ATOM 2469 C C . SER A 1 316 ? 25.959 -22.519 -34.392 1.00 47.12 316 SER A C 1
ATOM 2471 O O . SER A 1 316 ? 25.554 -21.432 -34.790 1.00 47.12 316 SER A O 1
ATOM 2473 N N . ASN A 1 317 ? 27.011 -22.662 -33.574 1.00 43.19 317 ASN A N 1
ATOM 2474 C CA . ASN A 1 317 ? 27.753 -21.698 -32.733 1.00 43.19 317 ASN A CA 1
ATOM 2475 C C . ASN A 1 317 ? 28.517 -20.515 -33.396 1.00 43.19 317 ASN A C 1
ATOM 2477 O O . ASN A 1 317 ? 29.428 -19.976 -32.772 1.00 43.19 317 ASN A O 1
ATOM 2481 N N . ALA A 1 318 ? 28.223 -20.082 -34.623 1.00 38.16 318 ALA A N 1
ATOM 2482 C CA . ALA A 1 318 ? 29.132 -19.156 -35.325 1.00 38.16 318 ALA A CA 1
ATOM 2483 C C . ALA A 1 318 ? 28.954 -17.647 -35.016 1.00 38.16 318 ALA A C 1
ATOM 2485 O O . ALA A 1 318 ? 29.898 -16.888 -35.210 1.00 38.16 318 ALA A O 1
ATOM 2486 N N . ASP A 1 319 ? 27.811 -17.199 -34.484 1.00 40.00 319 ASP A N 1
ATOM 2487 C CA . ASP A 1 319 ? 27.468 -15.760 -34.497 1.00 40.00 319 ASP A CA 1
ATOM 2488 C C . ASP A 1 319 ? 27.715 -14.986 -33.180 1.00 40.00 319 ASP A C 1
ATOM 2490 O O . ASP A 1 319 ? 27.486 -13.780 -33.126 1.00 40.00 319 ASP A O 1
ATOM 2494 N N . MET A 1 320 ? 28.206 -15.621 -32.105 1.00 41.78 320 MET A N 1
ATOM 2495 C CA . MET A 1 320 ? 28.365 -14.950 -30.793 1.00 41.78 320 MET A CA 1
ATOM 2496 C C . MET A 1 320 ? 29.695 -14.209 -30.571 1.00 41.78 320 MET A C 1
ATOM 2498 O O . MET A 1 320 ? 29.823 -13.492 -29.583 1.00 41.78 320 MET A O 1
ATOM 2502 N N . ILE A 1 321 ? 30.690 -14.347 -31.451 1.00 40.69 321 ILE A N 1
ATOM 2503 C CA . ILE A 1 321 ? 32.065 -13.903 -31.145 1.00 40.69 321 ILE A CA 1
ATOM 2504 C C . ILE A 1 321 ? 32.324 -12.416 -31.474 1.00 40.69 321 ILE A C 1
ATOM 2506 O O . ILE A 1 321 ? 33.245 -11.823 -30.927 1.00 40.69 321 ILE A O 1
ATOM 2510 N N . HIS A 1 322 ? 31.485 -11.743 -32.269 1.00 39.59 322 HIS A N 1
ATOM 2511 C CA . HIS A 1 322 ? 31.797 -10.381 -32.744 1.00 39.59 322 HIS A CA 1
ATOM 2512 C C . HIS A 1 322 ? 31.298 -9.206 -31.881 1.00 39.59 322 HIS A C 1
ATOM 2514 O O . HIS A 1 322 ? 31.609 -8.060 -32.195 1.00 39.59 322 HIS A O 1
ATOM 2520 N N . PHE A 1 323 ? 30.562 -9.444 -30.792 1.00 36.50 323 PHE A N 1
ATOM 2521 C CA . PHE A 1 323 ? 29.953 -8.355 -30.007 1.00 36.50 323 PHE A CA 1
ATOM 2522 C C . PHE A 1 323 ? 30.812 -7.867 -28.821 1.00 36.50 323 PHE A C 1
ATOM 2524 O O . PHE A 1 323 ? 30.512 -6.833 -28.232 1.00 36.50 323 PHE A O 1
ATOM 2531 N N . HIS A 1 324 ? 31.891 -8.577 -28.465 1.00 37.22 324 HIS A N 1
ATOM 2532 C CA . HIS A 1 324 ? 32.612 -8.346 -27.203 1.00 37.22 324 HIS A CA 1
ATOM 2533 C C . HIS A 1 324 ? 33.787 -7.349 -27.296 1.00 37.22 324 HIS A C 1
ATOM 2535 O O . HIS A 1 324 ? 34.182 -6.770 -26.290 1.00 37.22 324 HIS A O 1
ATOM 2541 N N . GLU A 1 325 ? 34.325 -7.071 -28.488 1.00 34.41 325 GLU A N 1
ATOM 2542 C CA . GLU A 1 325 ? 35.552 -6.258 -28.629 1.00 34.41 325 GLU A CA 1
ATOM 2543 C C . GLU A 1 325 ? 35.320 -4.734 -28.712 1.00 34.41 325 GLU A C 1
ATOM 2545 O O . GLU A 1 325 ? 36.271 -3.960 -28.652 1.00 34.41 325 GLU A O 1
ATOM 2550 N N . GLY A 1 326 ? 34.069 -4.265 -28.803 1.00 37.28 326 GLY A N 1
ATOM 2551 C CA . GLY A 1 326 ? 33.758 -2.832 -28.940 1.00 37.28 326 GLY A CA 1
ATOM 2552 C C . GLY A 1 326 ? 33.572 -2.058 -27.628 1.00 37.28 326 GLY A C 1
ATOM 2553 O O . GLY A 1 326 ? 33.550 -0.829 -27.650 1.00 37.28 326 GLY A O 1
ATOM 2554 N N . TYR A 1 327 ? 33.417 -2.745 -26.492 1.00 36.66 327 TYR A N 1
ATOM 2555 C CA . TYR A 1 327 ? 32.849 -2.142 -25.275 1.00 36.66 327 TYR A CA 1
ATOM 2556 C C . TYR A 1 327 ? 33.891 -1.678 -24.237 1.00 36.66 327 TYR A C 1
ATOM 2558 O O . TYR A 1 327 ? 33.571 -0.885 -23.358 1.00 36.66 327 TYR A O 1
ATOM 2566 N N . MET A 1 328 ? 35.159 -2.089 -24.357 1.00 35.50 328 MET A N 1
ATOM 2567 C CA . MET A 1 328 ? 36.172 -1.866 -23.307 1.00 35.50 328 MET A CA 1
ATOM 2568 C C . MET A 1 328 ? 37.023 -0.589 -23.457 1.00 35.50 328 MET A C 1
ATOM 2570 O O . MET A 1 328 ? 37.898 -0.351 -22.635 1.00 35.50 328 MET A O 1
ATOM 2574 N N . ASN A 1 329 ? 36.768 0.269 -24.455 1.00 36.44 329 ASN A N 1
ATOM 2575 C CA . ASN A 1 329 ? 37.602 1.457 -24.732 1.00 36.44 329 ASN A CA 1
ATOM 2576 C C . ASN A 1 329 ? 36.978 2.815 -24.342 1.00 36.44 329 ASN A C 1
ATOM 2578 O O . ASN A 1 329 ? 37.507 3.854 -24.729 1.00 36.44 329 ASN A O 1
ATOM 2582 N N . ALA A 1 330 ? 35.870 2.845 -23.593 1.00 37.31 330 ALA A N 1
ATOM 2583 C CA . ALA A 1 330 ? 35.138 4.088 -23.299 1.00 37.31 330 ALA A CA 1
ATOM 2584 C C . ALA A 1 330 ? 35.035 4.461 -21.805 1.00 37.31 330 ALA A C 1
ATOM 2586 O O . ALA A 1 330 ? 34.220 5.310 -21.449 1.00 37.31 330 ALA A O 1
ATOM 2587 N N . ILE A 1 331 ? 35.851 3.865 -20.928 1.00 35.53 331 ILE A N 1
ATOM 2588 C CA . ILE A 1 331 ? 35.839 4.159 -19.484 1.00 35.53 331 ILE A CA 1
ATOM 2589 C C . ILE A 1 331 ? 37.245 4.548 -19.019 1.00 35.53 331 ILE A C 1
ATOM 2591 O O . ILE A 1 331 ? 37.876 3.854 -18.238 1.00 35.53 331 ILE A O 1
ATOM 2595 N N . GLU A 1 332 ? 37.748 5.676 -19.510 1.00 34.25 332 GLU A N 1
ATOM 2596 C CA . GLU A 1 332 ? 38.834 6.413 -18.860 1.00 34.25 332 GLU A CA 1
ATOM 2597 C C . GLU A 1 332 ? 38.671 7.901 -19.199 1.00 34.25 332 GLU A C 1
ATOM 2599 O O . GLU A 1 332 ? 38.647 8.278 -20.369 1.00 34.25 332 GLU A O 1
ATOM 2604 N N . ASN A 1 333 ? 38.575 8.734 -18.154 1.00 32.25 333 ASN A N 1
ATOM 2605 C CA . ASN A 1 333 ? 38.456 10.203 -18.134 1.00 32.25 333 ASN A CA 1
ATOM 2606 C C . ASN A 1 333 ? 37.044 10.788 -17.993 1.00 32.25 333 ASN A C 1
ATOM 2608 O O . ASN A 1 333 ? 36.475 11.282 -18.963 1.00 32.25 333 ASN A O 1
ATOM 2612 N N . THR A 1 334 ? 36.552 10.921 -16.754 1.00 31.66 334 THR A N 1
ATOM 2613 C CA . THR A 1 334 ? 35.999 12.216 -16.301 1.00 31.66 334 THR A CA 1
ATOM 2614 C C . THR A 1 334 ? 35.902 12.306 -14.773 1.00 31.66 334 THR A C 1
ATOM 2616 O O . THR A 1 334 ? 34.972 11.812 -14.146 1.00 31.66 334 THR A O 1
ATOM 2619 N N . THR A 1 335 ? 36.859 13.010 -14.173 1.00 31.84 335 THR A N 1
ATOM 2620 C CA . THR A 1 335 ? 36.751 13.642 -12.852 1.00 31.84 335 THR A CA 1
ATOM 2621 C C . THR A 1 335 ? 36.835 15.148 -13.069 1.00 31.84 335 THR A C 1
ATOM 2623 O O . THR A 1 335 ? 37.754 15.596 -13.747 1.00 31.84 335 THR A O 1
ATOM 2626 N N . LEU A 1 336 ? 35.891 15.917 -12.511 1.00 28.11 336 LEU A N 1
ATOM 2627 C CA . LEU A 1 336 ? 36.090 17.208 -11.824 1.00 28.11 336 LEU A CA 1
ATOM 2628 C C . LEU A 1 336 ? 34.740 17.886 -11.531 1.00 28.11 336 LEU A C 1
ATOM 2630 O O . LEU A 1 336 ? 33.785 17.778 -12.294 1.00 28.11 336 LEU A O 1
ATOM 2634 N N . GLY A 1 337 ? 34.680 18.523 -10.360 1.00 29.36 337 GLY A N 1
ATOM 2635 C CA . GLY A 1 337 ? 33.456 18.846 -9.629 1.00 29.36 337 GLY A CA 1
ATOM 2636 C C . GLY A 1 337 ? 32.836 20.218 -9.879 1.00 29.36 337 GLY A C 1
ATOM 2637 O O . GLY A 1 337 ? 33.323 21.027 -10.668 1.00 29.36 337 GLY A O 1
ATOM 2638 N N . HIS A 1 338 ? 31.766 20.494 -9.130 1.00 28.50 338 HIS A N 1
ATOM 2639 C CA . HIS A 1 338 ? 31.130 21.806 -9.061 1.00 28.50 338 HIS A CA 1
ATOM 2640 C C . HIS A 1 338 ? 30.441 22.068 -7.702 1.00 28.50 338 HIS A C 1
ATOM 2642 O O . HIS A 1 338 ? 30.282 21.140 -6.909 1.00 28.50 338 HIS A O 1
ATOM 2648 N N . PRO A 1 339 ? 30.162 23.349 -7.383 1.00 29.88 339 PRO A N 1
ATOM 2649 C CA . PRO A 1 339 ? 30.354 23.930 -6.054 1.00 29.88 339 PRO A CA 1
ATOM 2650 C C . PRO A 1 339 ? 29.113 23.899 -5.153 1.00 29.88 339 PRO A C 1
ATOM 2652 O O . PRO A 1 339 ? 27.974 23.877 -5.612 1.00 29.88 339 PRO A O 1
ATOM 2655 N N . GLN A 1 340 ? 29.365 23.982 -3.845 1.00 30.95 340 GLN A N 1
ATOM 2656 C CA . GLN A 1 340 ? 28.356 24.209 -2.812 1.00 30.95 340 GLN A CA 1
ATOM 2657 C C . GLN A 1 340 ? 27.909 25.677 -2.781 1.00 30.95 340 GLN A C 1
ATOM 2659 O O . GLN A 1 340 ? 28.730 26.581 -2.934 1.00 30.95 340 GLN A O 1
ATOM 2664 N N . ASN A 1 341 ? 26.624 25.905 -2.496 1.00 28.42 341 ASN A N 1
ATOM 2665 C CA . ASN A 1 341 ? 26.079 27.221 -2.161 1.00 28.42 341 ASN A CA 1
ATOM 2666 C C . ASN A 1 341 ? 25.261 27.134 -0.853 1.00 28.42 341 ASN A C 1
ATOM 2668 O O . ASN A 1 341 ? 24.553 26.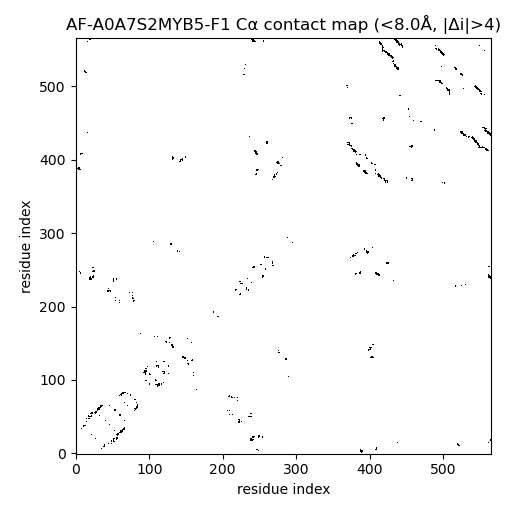140 -0.674 1.00 28.42 341 ASN A O 1
ATOM 2672 N N . PRO A 1 342 ? 25.340 28.119 0.068 1.00 35.16 342 PRO A N 1
ATOM 2673 C CA . PRO A 1 342 ? 24.816 27.972 1.423 1.00 35.16 342 PRO A CA 1
ATOM 2674 C C . PRO A 1 342 ? 23.537 28.788 1.714 1.00 35.16 342 PRO A C 1
ATOM 2676 O O . PRO A 1 342 ? 23.234 29.775 1.053 1.00 35.16 342 PRO A O 1
ATOM 2679 N N . MET A 1 343 ? 22.906 28.413 2.835 1.00 27.73 343 MET A N 1
ATOM 2680 C CA . MET A 1 343 ? 21.964 29.161 3.690 1.00 27.73 343 MET A CA 1
ATOM 2681 C C . MET A 1 343 ? 20.508 29.360 3.243 1.00 27.73 343 MET A C 1
ATOM 2683 O O . MET A 1 343 ? 20.222 30.210 2.411 1.00 27.73 343 MET A O 1
ATOM 2687 N N . LEU A 1 344 ? 19.585 28.792 4.034 1.00 30.05 344 LEU A N 1
ATOM 2688 C CA . LEU A 1 344 ? 18.422 29.520 4.566 1.00 30.05 344 LEU A CA 1
ATOM 2689 C C . LEU A 1 344 ? 18.169 29.112 6.032 1.00 30.05 344 LEU A C 1
ATOM 2691 O O . LEU A 1 344 ? 18.064 27.933 6.356 1.00 30.05 344 LEU A O 1
ATOM 2695 N N . ARG A 1 345 ? 18.133 30.119 6.919 1.00 31.17 345 ARG A N 1
ATOM 2696 C CA . ARG A 1 345 ? 17.877 30.023 8.368 1.00 31.17 345 ARG A CA 1
ATOM 2697 C C . ARG A 1 345 ? 16.380 29.914 8.671 1.00 31.17 345 ARG A C 1
ATOM 2699 O O . ARG A 1 345 ? 15.552 30.457 7.944 1.00 31.17 345 ARG A O 1
ATOM 2706 N N . GLY A 1 346 ? 16.095 29.242 9.786 1.00 30.08 346 GLY A N 1
ATOM 2707 C CA . GLY A 1 346 ? 14.774 28.854 10.263 1.00 30.08 346 GLY A CA 1
ATOM 2708 C C . GLY A 1 346 ? 13.894 29.948 10.867 1.00 30.08 346 GLY A C 1
ATOM 2709 O O . GLY A 1 346 ? 14.252 31.122 10.974 1.00 30.08 346 GLY A O 1
ATOM 2710 N N . ARG A 1 347 ? 12.707 29.496 11.277 1.00 28.34 347 ARG A N 1
ATOM 2711 C CA . ARG A 1 347 ? 11.712 30.255 12.028 1.00 28.34 347 ARG A CA 1
ATOM 2712 C C . ARG A 1 347 ? 11.163 29.338 13.121 1.00 28.34 347 ARG A C 1
ATOM 2714 O O . ARG A 1 347 ? 10.571 28.309 12.814 1.00 28.34 347 ARG A O 1
ATOM 2721 N N . GLU A 1 348 ? 11.420 29.701 14.371 1.00 30.59 348 GLU A N 1
ATOM 2722 C CA . GLU A 1 348 ? 10.909 29.017 15.560 1.00 30.59 348 GLU A CA 1
ATOM 2723 C C . GLU A 1 348 ? 9.427 29.352 15.784 1.00 30.59 348 GLU A C 1
ATOM 2725 O O . GLU A 1 348 ? 8.985 30.479 15.540 1.00 30.59 348 GLU A O 1
ATOM 2730 N N . VAL A 1 349 ? 8.672 28.363 16.264 1.00 34.25 349 VAL A N 1
ATOM 2731 C CA . VAL A 1 349 ? 7.283 28.484 16.722 1.00 34.25 349 VAL A CA 1
ATOM 2732 C C . VAL A 1 349 ? 7.272 28.196 18.231 1.00 34.25 349 VAL A C 1
ATOM 2734 O O . VAL A 1 349 ? 7.862 27.196 18.639 1.00 34.25 349 VAL A O 1
ATOM 2737 N N . PRO A 1 350 ? 6.644 29.040 19.070 1.00 35.12 350 PRO A N 1
ATOM 2738 C CA . PRO A 1 350 ? 6.611 28.834 20.516 1.00 35.12 350 PRO A CA 1
ATOM 2739 C C . PRO A 1 350 ? 5.581 27.764 20.934 1.00 35.12 350 PRO A C 1
ATOM 2741 O O . PRO A 1 350 ? 4.587 27.558 20.230 1.00 35.12 350 PRO A O 1
ATOM 2744 N N . PRO A 1 351 ? 5.783 27.103 22.090 1.00 34.19 351 PRO A N 1
ATOM 2745 C CA . PRO A 1 351 ? 4.881 26.077 22.601 1.00 34.19 351 PRO A CA 1
ATOM 2746 C C . PRO A 1 351 ? 3.640 26.707 23.249 1.00 34.19 351 PRO A C 1
ATOM 2748 O O . PRO A 1 351 ? 3.744 27.673 24.003 1.00 34.19 351 PRO A O 1
ATOM 2751 N N . ASN A 1 352 ? 2.466 26.140 22.963 1.00 31.91 352 ASN A N 1
ATOM 2752 C CA . ASN A 1 352 ? 1.197 26.519 23.583 1.00 31.91 352 ASN A CA 1
ATOM 2753 C C . ASN A 1 352 ? 0.857 25.542 24.717 1.00 31.91 352 ASN A C 1
ATOM 2755 O O . ASN A 1 352 ? 0.735 24.337 24.496 1.00 31.91 352 ASN A O 1
ATOM 2759 N N . GLU A 1 353 ? 0.679 26.080 25.921 1.00 31.75 353 GLU A N 1
ATOM 2760 C CA . GLU A 1 353 ? 0.174 25.372 27.097 1.00 31.75 353 GLU A CA 1
ATOM 2761 C C . GLU A 1 353 ? -1.332 25.090 26.965 1.00 31.75 353 GLU A C 1
ATOM 2763 O O . GLU A 1 353 ? -2.097 25.900 26.439 1.00 31.75 353 GLU A O 1
ATOM 2768 N N . SER A 1 354 ? -1.762 23.920 27.443 1.00 32.31 354 SER A N 1
ATOM 2769 C CA . SER A 1 354 ? -3.157 23.457 27.400 1.00 32.31 354 SER A CA 1
ATOM 2770 C C . SER A 1 354 ? -3.803 23.539 28.792 1.00 32.31 354 SER A C 1
ATOM 2772 O O . SER A 1 354 ? -3.190 23.063 29.748 1.00 32.31 354 SER A O 1
ATOM 2774 N N . PRO A 1 355 ? -5.035 24.063 28.936 1.00 30.50 355 PRO A N 1
ATOM 2775 C CA . PRO A 1 355 ? -5.783 24.011 30.188 1.00 30.50 355 PRO A CA 1
ATOM 2776 C C . PRO A 1 355 ? -6.571 22.697 30.332 1.00 30.50 355 PRO A C 1
ATOM 2778 O O . PRO A 1 355 ? -7.179 22.203 29.383 1.00 30.50 355 PRO A O 1
ATOM 2781 N N . SER A 1 356 ? -6.581 22.147 31.547 1.00 28.02 356 SER A N 1
ATOM 2782 C CA . SER A 1 356 ? -7.390 20.996 31.960 1.00 28.02 356 SER A CA 1
ATOM 2783 C C . SER A 1 356 ? -8.840 21.409 32.224 1.00 28.02 356 SER A C 1
ATOM 2785 O O . SER A 1 356 ? -9.079 22.323 33.015 1.00 28.02 356 SER A O 1
ATOM 2787 N N . PHE A 1 357 ? -9.800 20.708 31.620 1.00 30.12 357 PHE A N 1
ATOM 2788 C CA . PHE A 1 357 ? -11.229 20.879 31.885 1.00 30.12 357 PHE A CA 1
ATOM 2789 C C . PHE A 1 357 ? -11.823 19.543 32.349 1.00 30.12 357 PHE A C 1
ATOM 2791 O O . PHE A 1 357 ? -11.791 18.555 31.619 1.00 30.12 357 PHE A O 1
ATOM 2798 N N . GLU A 1 358 ? -12.333 19.508 33.580 1.00 30.34 358 GLU A N 1
ATOM 2799 C CA . GLU A 1 358 ? -13.062 18.370 34.145 1.00 30.34 358 GLU A CA 1
ATOM 2800 C C . GLU A 1 358 ? -14.556 18.531 33.836 1.00 30.34 358 GLU A C 1
ATOM 2802 O O . GLU A 1 358 ? -15.250 19.350 34.440 1.00 30.34 358 GLU A O 1
ATOM 2807 N N . GLY A 1 359 ? -15.051 17.756 32.869 1.00 32.31 359 GLY A N 1
ATOM 2808 C CA . GLY A 1 359 ? -16.472 17.641 32.546 1.00 32.31 359 GLY A CA 1
ATOM 2809 C C . GLY A 1 359 ? -17.036 16.310 33.040 1.00 32.31 359 GLY A C 1
ATOM 2810 O O . GLY A 1 359 ? -16.500 15.244 32.748 1.00 32.31 359 GLY A O 1
ATOM 2811 N N . THR A 1 360 ? -18.119 16.364 33.810 1.00 33.34 360 THR A N 1
ATOM 2812 C CA . THR A 1 360 ? -18.781 15.197 34.405 1.00 33.34 360 THR A CA 1
ATOM 2813 C C . THR A 1 360 ? -19.627 14.471 33.353 1.00 33.34 360 THR A C 1
ATOM 2815 O O . THR A 1 360 ? -20.625 15.005 32.872 1.00 33.34 360 THR A O 1
ATOM 2818 N N . VAL A 1 361 ? -19.234 13.246 32.988 1.00 34.38 361 VAL A N 1
ATOM 2819 C CA . VAL A 1 361 ? -19.917 12.425 31.974 1.00 34.38 361 VAL A CA 1
ATOM 2820 C C . VAL A 1 361 ? -21.089 11.661 32.598 1.00 34.38 361 VAL A C 1
ATOM 2822 O O . VAL A 1 361 ? -20.925 10.882 33.536 1.00 34.38 361 VAL A O 1
ATOM 2825 N N . VAL A 1 362 ? -22.287 11.863 32.047 1.00 33.41 362 VAL A N 1
ATOM 2826 C CA . VAL A 1 362 ? -23.498 11.097 32.371 1.00 33.41 362 VAL A CA 1
ATOM 2827 C C . VAL A 1 362 ? -23.391 9.716 31.718 1.00 33.41 362 VAL A C 1
ATOM 2829 O O . VAL A 1 362 ? -23.504 9.597 30.498 1.00 33.41 362 VAL A O 1
ATOM 2832 N N . SER A 1 363 ? -23.168 8.658 32.506 1.00 32.69 363 SER A N 1
ATOM 2833 C CA . SER A 1 363 ? -23.062 7.298 31.966 1.00 32.69 363 SER A CA 1
ATOM 2834 C C . SER A 1 363 ? -24.446 6.740 31.603 1.00 32.69 363 SER A C 1
ATOM 2836 O O . SER A 1 363 ? -25.320 6.532 32.445 1.00 32.69 363 SER A O 1
ATOM 2838 N N . ARG A 1 364 ? -24.673 6.501 30.307 1.00 42.00 364 ARG A N 1
ATOM 2839 C CA . ARG A 1 364 ? -25.729 5.590 29.845 1.00 42.00 364 ARG A CA 1
ATOM 2840 C C . ARG A 1 364 ? -25.187 4.164 29.921 1.00 42.00 364 ARG A C 1
ATOM 2842 O O . ARG A 1 364 ? -24.039 3.924 29.557 1.00 42.00 364 ARG A O 1
ATOM 2849 N N . LYS A 1 365 ? -26.020 3.234 30.392 1.00 44.50 365 LYS A N 1
ATOM 2850 C CA . LYS A 1 365 ? -25.715 1.800 30.493 1.00 44.50 365 LYS A CA 1
ATOM 2851 C C . LYS A 1 365 ? -25.315 1.270 29.106 1.00 44.50 365 LYS A C 1
ATOM 2853 O O . LYS A 1 365 ? -26.140 1.275 28.196 1.00 44.50 365 LYS A O 1
ATOM 2858 N N . LEU A 1 366 ? -24.049 0.892 28.940 1.00 56.03 366 LEU A N 1
ATOM 2859 C CA . LEU A 1 366 ? -23.549 0.244 27.727 1.00 56.03 366 LEU A CA 1
ATOM 2860 C C . LEU A 1 366 ? -24.220 -1.132 27.593 1.00 56.03 366 LEU A C 1
ATOM 2862 O O . LEU A 1 366 ? -24.409 -1.817 28.598 1.00 56.03 366 LEU A O 1
ATOM 2866 N N . GLU A 1 367 ? -24.599 -1.524 26.374 1.00 61.75 367 GLU A N 1
ATOM 2867 C CA . GLU A 1 367 ? -24.950 -2.920 26.079 1.00 61.75 367 GLU A CA 1
ATOM 2868 C C . GLU A 1 367 ? -23.803 -3.827 26.534 1.00 61.75 367 GLU A C 1
ATOM 2870 O O . GLU A 1 367 ? -22.643 -3.561 26.221 1.00 61.75 367 GLU A O 1
ATOM 2875 N N . GLU A 1 368 ? -24.124 -4.873 27.296 1.00 71.50 368 GLU A N 1
ATOM 2876 C CA . GLU A 1 368 ? -23.123 -5.678 28.006 1.00 71.50 368 GLU A CA 1
ATOM 2877 C C . GLU A 1 368 ? -22.319 -6.620 27.085 1.00 71.50 368 GLU A C 1
ATOM 2879 O O . GLU A 1 368 ? -21.310 -7.161 27.527 1.00 71.50 368 GLU A O 1
ATOM 2884 N N . SER A 1 369 ? -22.706 -6.807 25.813 1.00 90.25 369 SER A N 1
ATOM 2885 C CA . SER A 1 369 ?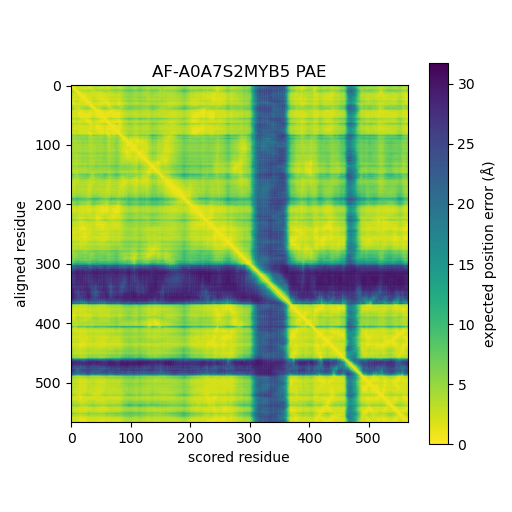 -22.068 -7.777 24.905 1.00 90.25 369 SER A CA 1
ATOM 2886 C C . SER A 1 369 ? -21.662 -7.190 23.548 1.00 90.25 369 SER A C 1
ATOM 2888 O O . SER A 1 369 ? -22.458 -6.527 22.880 1.00 90.25 369 SER A O 1
ATOM 2890 N N . VAL A 1 370 ? -20.443 -7.510 23.104 1.00 95.56 370 VAL A N 1
ATOM 2891 C CA . VAL A 1 370 ? -19.933 -7.245 21.749 1.00 95.56 370 VAL A CA 1
ATOM 2892 C C . VAL A 1 370 ? -20.486 -8.308 20.796 1.00 95.56 370 VAL A C 1
ATOM 2894 O O . VAL A 1 370 ? -20.136 -9.479 20.897 1.00 95.56 370 VAL A O 1
ATOM 2897 N N . VAL A 1 371 ? -21.383 -7.913 19.889 1.00 95.62 371 VAL A N 1
ATOM 2898 C CA . VAL A 1 371 ? -22.033 -8.814 18.917 1.00 95.62 371 VAL A CA 1
ATOM 2899 C C . VAL A 1 371 ? -21.865 -8.243 17.508 1.00 95.62 371 VAL A C 1
ATOM 2901 O O . VAL A 1 371 ? -22.213 -7.072 17.324 1.00 95.62 371 VAL A O 1
ATOM 2904 N N . PRO A 1 372 ? -21.377 -9.026 16.519 1.00 97.56 372 PRO A N 1
ATOM 2905 C CA . PRO A 1 372 ? -21.191 -8.544 15.153 1.00 97.56 372 PRO A CA 1
ATOM 2906 C C . PRO A 1 372 ? -22.468 -7.938 14.560 1.00 97.56 372 PRO A C 1
ATOM 2908 O O . PRO A 1 372 ? -23.559 -8.497 14.681 1.00 97.56 372 PRO A O 1
ATOM 2911 N N . GLY A 1 373 ? -22.322 -6.777 13.931 1.00 96.56 373 GLY A N 1
ATOM 2912 C CA . GLY A 1 373 ? -23.390 -6.010 13.305 1.00 96.56 373 GLY A CA 1
ATOM 2913 C C . GLY A 1 373 ? -23.497 -6.252 11.802 1.00 96.56 373 GLY A C 1
ATOM 2914 O O . GLY A 1 373 ? -22.531 -6.623 11.137 1.00 96.56 373 GLY A O 1
ATOM 2915 N N . LYS A 1 374 ? -24.690 -6.014 11.2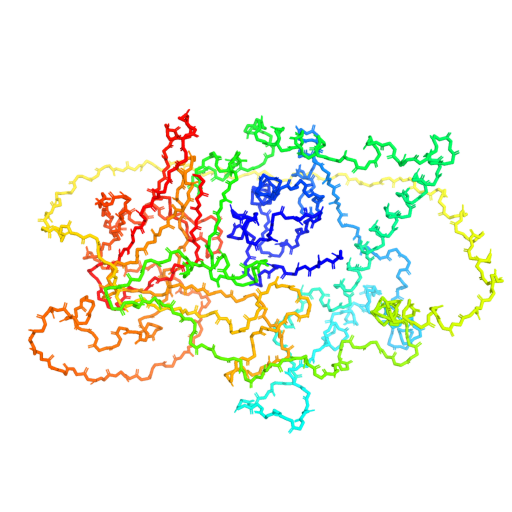55 1.00 97.00 374 LYS A N 1
ATOM 2916 C CA . LYS A 1 374 ? -25.039 -6.301 9.852 1.00 97.00 374 LYS A CA 1
ATOM 2917 C C . LYS A 1 374 ? -24.900 -5.103 8.917 1.00 97.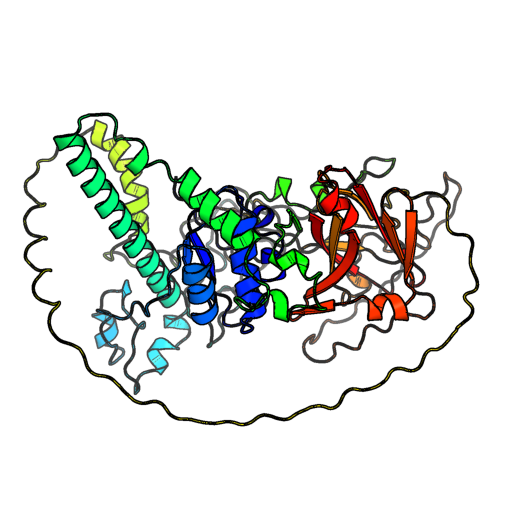00 374 LYS A C 1
ATOM 2919 O O . LYS A 1 374 ? -25.062 -5.259 7.711 1.00 97.00 374 LYS A O 1
ATOM 2924 N N . GLY A 1 375 ? -24.666 -3.899 9.440 1.00 97.25 375 GLY A N 1
ATOM 2925 C CA . GLY A 1 375 ? -24.736 -2.678 8.630 1.00 97.25 375 GLY A CA 1
ATOM 2926 C C . GLY A 1 375 ? -23.407 -2.221 8.035 1.00 97.25 375 GLY A C 1
ATOM 2927 O O . GLY A 1 375 ? -23.296 -1.057 7.664 1.00 97.25 375 GLY A O 1
ATOM 2928 N N . TRP A 1 376 ? -22.402 -3.093 7.989 1.00 98.38 376 TRP A N 1
ATOM 2929 C CA . TRP A 1 376 ? -21.118 -2.840 7.332 1.00 98.38 376 TRP A CA 1
ATOM 2930 C C . TRP A 1 376 ? -21.149 -3.341 5.886 1.00 98.38 376 TRP A C 1
ATOM 2932 O O . TRP A 1 376 ? -21.760 -4.377 5.626 1.00 98.38 376 TRP A O 1
ATOM 2942 N N . GLU A 1 377 ? -20.486 -2.651 4.959 1.00 98.06 377 GLU A N 1
ATOM 2943 C CA . GLU A 1 377 ? -20.396 -3.026 3.535 1.00 98.06 377 GLU A CA 1
ATOM 2944 C C . GLU A 1 377 ? -18.984 -2.803 2.976 1.00 98.06 377 GLU A C 1
ATOM 2946 O O . GLU A 1 377 ? -18.259 -1.924 3.444 1.00 98.06 377 GLU A O 1
ATOM 2951 N N . VAL A 1 378 ? -18.567 -3.603 1.989 1.00 98.12 378 VAL A N 1
ATOM 2952 C CA . VAL A 1 378 ? -17.310 -3.358 1.264 1.00 98.12 378 VAL A CA 1
ATOM 2953 C C . VAL A 1 378 ? -17.563 -2.273 0.223 1.00 98.12 378 VAL A C 1
ATOM 2955 O O . VAL A 1 378 ? -18.501 -2.374 -0.560 1.00 98.12 378 VAL A O 1
ATOM 2958 N N . GLN A 1 379 ? -16.712 -1.251 0.180 1.00 97.44 379 GLN A N 1
ATOM 2959 C CA . GLN A 1 379 ? -16.829 -0.155 -0.777 1.00 97.44 379 GLN A CA 1
ATOM 2960 C C . GLN A 1 379 ? -15.496 0.086 -1.487 1.00 97.44 379 GLN A C 1
ATOM 2962 O O . GLN A 1 379 ? -14.437 0.072 -0.860 1.00 97.44 379 GLN A O 1
ATOM 2967 N N . GLY A 1 380 ? -15.548 0.370 -2.792 1.00 94.81 380 GLY A N 1
ATOM 2968 C CA . GLY A 1 380 ? -14.397 0.848 -3.565 1.00 94.81 380 GLY A CA 1
ATOM 2969 C C . GLY A 1 380 ? -13.326 -0.207 -3.853 1.00 94.81 380 GLY A C 1
ATOM 2970 O O . GLY A 1 380 ? -12.221 0.162 -4.250 1.00 94.81 380 GLY A O 1
ATOM 2971 N N . VAL A 1 381 ? -13.636 -1.491 -3.654 1.00 95.88 381 VAL A N 1
ATOM 2972 C CA . VAL A 1 381 ? -12.758 -2.610 -4.015 1.00 95.88 381 VAL A CA 1
ATOM 2973 C C . VAL A 1 381 ? -13.095 -3.063 -5.440 1.00 95.88 381 VAL A C 1
ATOM 2975 O O . VAL A 1 381 ? -14.238 -3.430 -5.705 1.00 95.88 381 VAL A O 1
ATOM 2978 N N . PRO A 1 382 ? -12.144 -3.045 -6.383 1.00 95.50 382 PRO A N 1
ATOM 2979 C CA . PRO A 1 382 ? -12.376 -3.527 -7.736 1.00 95.50 382 PRO A CA 1
ATOM 2980 C C . PRO A 1 382 ? -12.551 -5.052 -7.735 1.00 95.50 382 PRO A C 1
ATOM 2982 O O . PRO A 1 382 ? -11.916 -5.741 -6.932 1.00 95.50 382 PRO A O 1
ATOM 2985 N N . PRO A 1 383 ? -13.372 -5.608 -8.640 1.00 95.56 383 PRO A N 1
ATOM 2986 C CA . PRO A 1 383 ? -13.462 -7.048 -8.800 1.00 95.56 383 PRO A CA 1
ATOM 2987 C C . PRO A 1 383 ? -12.205 -7.613 -9.470 1.00 95.56 383 PRO A C 1
ATOM 2989 O O . PRO A 1 383 ? -11.497 -6.917 -10.210 1.00 95.56 383 PRO A O 1
ATOM 2992 N N . GLY A 1 384 ? -11.978 -8.908 -9.259 1.00 94.06 384 GLY A N 1
ATOM 2993 C CA . GLY A 1 384 ? -10.867 -9.662 -9.833 1.00 94.06 384 GLY A CA 1
ATOM 2994 C C . GLY A 1 384 ? -9.661 -9.814 -8.906 1.00 94.06 384 GLY A C 1
ATOM 2995 O O . GLY A 1 384 ? -9.716 -9.542 -7.708 1.00 94.06 384 GLY A O 1
ATOM 2996 N N . TYR A 1 385 ? -8.557 -10.294 -9.474 1.00 94.81 385 TYR A N 1
ATOM 2997 C CA . TYR A 1 385 ? -7.318 -10.561 -8.755 1.00 94.81 385 TYR A CA 1
ATOM 2998 C C . TYR A 1 385 ? -6.378 -9.360 -8.864 1.00 94.81 385 TYR A C 1
ATOM 3000 O O . TYR A 1 385 ? -5.641 -9.204 -9.835 1.00 94.81 385 TYR A O 1
ATOM 3008 N N . CYS A 1 386 ? -6.434 -8.481 -7.866 1.00 95.31 386 CYS A N 1
ATOM 3009 C CA . CYS A 1 386 ? -5.727 -7.206 -7.871 1.00 95.31 386 CYS A CA 1
ATOM 3010 C C . CYS A 1 386 ? -4.391 -7.275 -7.110 1.00 95.31 386 CYS A C 1
ATOM 3012 O O . CYS A 1 386 ? -4.269 -6.705 -6.027 1.00 95.31 386 CYS A O 1
ATOM 3014 N N . ASP A 1 387 ? -3.387 -7.966 -7.663 1.00 95.38 387 ASP A N 1
ATOM 3015 C CA . ASP A 1 387 ? -2.095 -8.203 -6.990 1.00 95.38 387 ASP A CA 1
ATOM 3016 C C . ASP A 1 387 ? -0.911 -7.337 -7.448 1.00 95.38 387 ASP A C 1
ATOM 3018 O O . ASP A 1 387 ? 0.216 -7.505 -6.984 1.00 95.38 387 ASP A O 1
ATOM 3022 N N . GLY A 1 388 ? -1.156 -6.399 -8.357 1.00 94.19 388 GLY A N 1
ATOM 3023 C CA . GLY A 1 388 ? -0.152 -5.485 -8.893 1.00 94.19 388 GLY A CA 1
ATOM 3024 C C . GLY A 1 388 ? 0.675 -6.087 -10.025 1.00 94.19 388 GLY A C 1
ATOM 3025 O O . GLY A 1 388 ? 1.504 -5.379 -10.601 1.00 94.19 388 GLY A O 1
ATOM 3026 N N . THR A 1 389 ? 0.505 -7.371 -10.358 1.00 92.31 389 THR A N 1
ATOM 3027 C CA . THR A 1 389 ? 1.221 -7.973 -11.486 1.00 92.31 389 THR A CA 1
ATOM 3028 C C . THR A 1 389 ? 0.648 -7.502 -12.817 1.00 92.31 389 THR A C 1
ATOM 3030 O O . THR A 1 389 ? -0.550 -7.293 -12.971 1.00 92.31 389 THR A O 1
ATOM 3033 N N . TYR A 1 390 ? 1.507 -7.391 -13.830 1.00 84.19 390 TYR A N 1
ATOM 3034 C CA . TYR A 1 390 ? 1.094 -6.979 -15.176 1.00 84.19 390 TYR A CA 1
ATOM 3035 C C . TYR A 1 390 ? 0.002 -7.878 -15.791 1.00 84.19 390 TYR A C 1
ATOM 3037 O O . TYR A 1 390 ? -0.798 -7.420 -16.598 1.00 84.19 390 TYR A O 1
ATOM 3045 N N . SER A 1 391 ? -0.024 -9.163 -15.427 1.00 84.81 391 SER A N 1
ATOM 3046 C CA . SER A 1 391 ? -0.983 -10.141 -15.952 1.00 84.81 391 SER A CA 1
ATOM 3047 C C . SER A 1 391 ? -2.261 -10.279 -15.122 1.00 84.81 391 SER A C 1
ATOM 3049 O O . SER A 1 391 ? -3.099 -11.114 -15.463 1.00 84.81 391 SER A O 1
ATOM 3051 N N . ALA A 1 392 ? -2.389 -9.551 -14.012 1.00 90.81 392 ALA A N 1
ATOM 3052 C CA . ALA A 1 392 ? -3.559 -9.654 -13.155 1.00 90.81 392 ALA A CA 1
ATOM 3053 C C . ALA A 1 392 ? -4.799 -9.049 -13.829 1.00 90.81 392 ALA A C 1
ATOM 3055 O O . ALA A 1 392 ? -4.732 -8.031 -14.516 1.00 90.81 392 ALA A O 1
ATOM 3056 N N . ILE A 1 393 ? -5.949 -9.684 -13.607 1.00 92.19 393 ILE A N 1
ATOM 3057 C CA . ILE A 1 393 ? -7.244 -9.216 -14.101 1.00 92.19 393 ILE A CA 1
ATOM 3058 C C . ILE A 1 393 ? -7.926 -8.487 -12.951 1.00 92.19 393 ILE A C 1
ATOM 3060 O O . ILE A 1 393 ? -8.368 -9.127 -12.001 1.00 92.19 393 ILE A O 1
ATOM 3064 N N . CYS A 1 394 ? -8.002 -7.163 -13.037 1.00 93.69 394 CYS A N 1
ATOM 3065 C CA . CYS A 1 394 ? -8.531 -6.302 -11.983 1.00 93.69 394 CYS A CA 1
ATOM 3066 C C . CYS A 1 394 ? -9.329 -5.138 -12.584 1.00 93.69 394 CYS A C 1
ATOM 3068 O O . CYS A 1 394 ? -8.958 -4.608 -13.633 1.00 93.69 394 CYS A O 1
ATOM 3070 N N . GLY A 1 395 ? -10.409 -4.723 -11.916 1.00 93.50 395 GLY A N 1
ATOM 3071 C CA . GLY A 1 395 ? -11.088 -3.457 -12.220 1.00 93.50 395 GLY A CA 1
ATOM 3072 C C . GLY A 1 395 ? -11.883 -3.450 -13.530 1.00 93.50 395 GLY A C 1
ATOM 3073 O O . GLY A 1 395 ? -12.060 -2.400 -14.151 1.00 93.50 395 GLY A O 1
ATOM 3074 N N . ARG A 1 396 ? -12.357 -4.622 -13.973 1.00 94.06 396 ARG A N 1
ATOM 3075 C CA . ARG A 1 396 ? -13.191 -4.769 -15.177 1.00 94.06 396 ARG A CA 1
ATOM 3076 C C . ARG A 1 396 ? -14.683 -4.817 -14.856 1.00 94.06 396 ARG A C 1
ATOM 3078 O O . ARG A 1 396 ? -15.400 -5.621 -15.442 1.00 94.06 396 ARG A O 1
ATOM 3085 N N . GLN A 1 397 ? -15.162 -4.012 -13.913 1.00 94.94 397 GLN A N 1
ATOM 3086 C CA . GLN A 1 397 ? -16.590 -3.967 -13.598 1.00 94.94 397 GLN A CA 1
ATOM 3087 C C . GLN A 1 397 ? -17.418 -3.336 -14.728 1.00 94.94 397 GLN A C 1
ATOM 3089 O O . GLN A 1 397 ? -16.936 -2.486 -15.481 1.00 94.94 397 GLN A O 1
ATOM 3094 N N . LYS A 1 398 ? -18.700 -3.710 -14.802 1.00 95.44 398 LYS A N 1
ATOM 3095 C CA . LYS A 1 398 ? -19.690 -3.205 -15.777 1.00 95.44 398 LYS A CA 1
ATOM 3096 C C . LYS A 1 398 ? -19.792 -1.677 -15.816 1.00 95.44 398 LYS A C 1
ATOM 3098 O O . LYS A 1 398 ? -20.041 -1.084 -16.863 1.00 95.44 398 LYS A O 1
ATOM 3103 N N . SER A 1 399 ? -19.575 -1.036 -14.670 1.00 94.44 399 SER A N 1
ATOM 3104 C CA . SER A 1 399 ? -19.639 0.416 -14.504 1.00 94.44 399 SER A CA 1
ATOM 3105 C C . SER A 1 399 ? -18.396 1.165 -15.009 1.00 94.44 399 SER A C 1
ATOM 3107 O O . SER A 1 399 ? -18.426 2.394 -15.063 1.00 94.44 399 SER A O 1
ATOM 3109 N N . SER A 1 400 ? -17.325 0.465 -15.405 1.00 94.69 400 SER A N 1
ATOM 3110 C CA . SER A 1 400 ? -16.078 1.085 -15.864 1.00 94.69 400 SER A CA 1
ATOM 3111 C C . SER A 1 400 ? -16.229 1.736 -17.241 1.00 94.69 400 SER A C 1
ATOM 3113 O O . SER A 1 400 ? -16.681 1.109 -18.198 1.00 94.69 400 SER A O 1
ATOM 3115 N N . ASP A 1 401 ? -15.780 2.987 -17.368 1.00 95.56 401 ASP A N 1
ATOM 3116 C CA . ASP A 1 401 ? -15.649 3.697 -18.650 1.00 95.56 401 ASP A CA 1
ATOM 3117 C C . ASP A 1 401 ? -14.253 3.542 -19.287 1.00 95.56 401 ASP A C 1
ATOM 3119 O O . ASP A 1 401 ? -13.942 4.183 -20.299 1.00 95.56 401 ASP A O 1
ATOM 3123 N N . CYS A 1 402 ? -13.409 2.693 -18.688 1.00 95.31 402 CYS A N 1
ATOM 3124 C CA . CYS A 1 402 ? -12.079 2.376 -19.180 1.00 95.31 402 CYS A CA 1
ATOM 3125 C C . CYS A 1 402 ? -11.624 0.974 -18.741 1.00 95.31 402 CYS A C 1
ATOM 3127 O O . CYS A 1 402 ? -10.815 0.817 -17.828 1.00 95.31 402 CYS A O 1
ATOM 3129 N N . LEU A 1 403 ? -12.137 -0.067 -19.395 1.00 94.25 403 LEU A N 1
ATOM 3130 C CA . LEU A 1 403 ? -11.890 -1.470 -19.030 1.00 94.25 403 LEU A CA 1
ATOM 3131 C C . LEU A 1 403 ? -10.418 -1.898 -19.163 1.00 94.25 403 LEU A C 1
ATOM 3133 O O . LEU A 1 403 ? -9.962 -2.746 -18.402 1.00 94.25 403 LEU A O 1
ATOM 3137 N N . LEU A 1 404 ? -9.663 -1.296 -20.088 1.00 91.94 404 LEU A N 1
ATOM 3138 C CA . LEU A 1 404 ? -8.218 -1.523 -20.249 1.00 91.94 404 LEU A CA 1
ATOM 3139 C C . LEU A 1 404 ? -7.355 -0.622 -19.361 1.00 91.94 404 LEU A C 1
ATOM 3141 O O . LEU A 1 404 ? -6.130 -0.641 -19.484 1.00 91.94 404 LEU A O 1
ATOM 3145 N N . TYR A 1 405 ? -7.959 0.180 -18.478 1.00 87.44 405 TYR A N 1
ATOM 3146 C CA . TYR A 1 405 ? -7.174 0.962 -17.527 1.00 87.44 405 TYR A CA 1
ATOM 3147 C C . TYR A 1 405 ? -6.369 0.046 -16.602 1.00 87.44 405 TYR A C 1
ATOM 3149 O O . TYR A 1 405 ? -5.272 0.419 -16.192 1.00 87.44 405 TYR A O 1
ATOM 3157 N N . GLY A 1 406 ? -6.913 -1.144 -16.297 1.00 75.31 406 GLY A N 1
ATOM 3158 C CA . GLY A 1 406 ? -6.273 -2.123 -15.418 1.00 75.31 406 GLY A CA 1
ATOM 3159 C C . GLY A 1 406 ? -5.899 -1.507 -14.072 1.00 75.31 406 GLY A C 1
ATOM 3160 O O . GLY A 1 406 ? -4.844 -1.816 -13.532 1.00 75.31 406 GLY A O 1
ATOM 3161 N N . HIS A 1 407 ? -6.709 -0.562 -13.583 1.00 80.31 407 HIS A N 1
ATOM 3162 C CA . HIS A 1 407 ? -6.404 0.236 -12.401 1.00 80.31 407 HIS A CA 1
ATOM 3163 C C . HIS A 1 407 ? -6.399 -0.649 -11.170 1.00 80.31 407 HIS A C 1
ATOM 3165 O O . HIS A 1 407 ? -7.442 -1.148 -10.741 1.00 80.31 407 HIS A O 1
ATOM 3171 N N . MET A 1 408 ? -5.211 -0.831 -10.610 1.00 88.94 408 MET A N 1
ATOM 3172 C CA . MET A 1 408 ? -5.023 -1.668 -9.440 1.00 88.94 408 MET A CA 1
ATOM 3173 C C . MET A 1 408 ? -4.924 -0.848 -8.163 1.00 88.94 408 MET A C 1
ATOM 3175 O O . MET A 1 408 ? -5.022 -1.457 -7.117 1.00 88.94 408 MET A O 1
ATOM 3179 N N . ASP A 1 409 ? -4.785 0.480 -8.203 1.00 90.75 409 ASP A N 1
ATOM 3180 C CA . ASP A 1 409 ? -4.594 1.369 -7.044 1.00 90.75 409 ASP A CA 1
ATOM 3181 C C . ASP A 1 409 ? -5.903 1.878 -6.420 1.00 90.75 409 ASP A C 1
ATOM 3183 O O . ASP A 1 409 ? -6.092 3.063 -6.125 1.00 90.75 409 ASP A O 1
ATOM 3187 N N . ALA A 1 410 ? -6.873 0.979 -6.261 1.00 94.62 410 ALA A N 1
ATOM 3188 C CA . ALA A 1 410 ? -8.151 1.325 -5.668 1.00 94.62 410 ALA A CA 1
ATOM 3189 C C . ALA A 1 410 ? -8.065 1.472 -4.144 1.00 94.62 410 ALA A C 1
ATOM 3191 O O . ALA A 1 410 ? -7.359 0.744 -3.447 1.00 94.62 410 ALA A O 1
ATOM 3192 N N . ARG A 1 411 ? -8.856 2.411 -3.620 1.00 95.44 411 ARG A N 1
ATOM 3193 C CA . ARG A 1 411 ? -8.873 2.806 -2.205 1.00 95.44 411 ARG A CA 1
ATOM 3194 C C . ARG A 1 411 ? -10.080 2.217 -1.480 1.0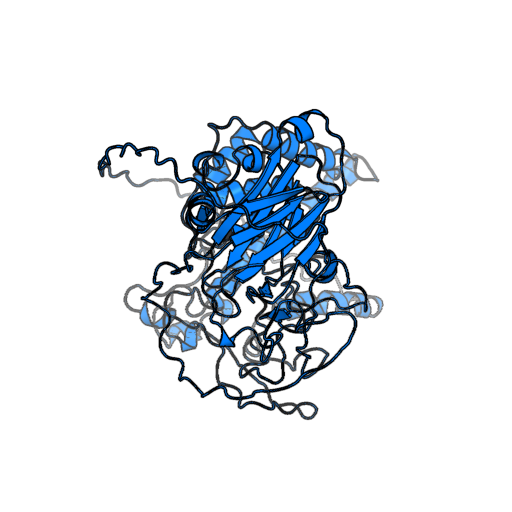0 95.44 411 ARG A C 1
ATOM 3196 O O . ARG A 1 411 ? -10.950 2.956 -0.996 1.00 95.44 411 ARG A O 1
ATOM 3203 N N . GLY A 1 412 ? -10.146 0.891 -1.472 1.00 96.69 412 GLY A N 1
ATOM 3204 C CA . GLY A 1 412 ? -11.246 0.151 -0.869 1.00 96.69 412 GLY A CA 1
ATOM 3205 C C . GLY A 1 412 ? -11.287 0.236 0.659 1.00 96.69 412 GLY A C 1
ATOM 3206 O O . GLY A 1 412 ? -10.352 0.713 1.307 1.00 96.69 412 GLY A O 1
ATOM 3207 N N . GLY A 1 413 ? -12.386 -0.221 1.253 1.00 98.19 413 GLY A N 1
ATOM 3208 C CA . GLY A 1 413 ? -12.540 -0.315 2.705 1.00 98.19 413 GLY A CA 1
ATOM 3209 C C . GLY A 1 413 ? -13.871 -0.914 3.136 1.00 98.19 413 GLY A C 1
ATOM 3210 O O . GLY A 1 413 ? -14.733 -1.197 2.307 1.00 98.19 413 GLY A O 1
ATOM 3211 N N . ILE A 1 414 ? -14.027 -1.082 4.448 1.00 98.62 414 ILE A N 1
ATOM 3212 C CA . ILE A 1 414 ? -15.274 -1.499 5.090 1.00 98.62 414 ILE A CA 1
ATOM 3213 C C . ILE A 1 414 ? -15.984 -0.245 5.596 1.00 98.62 414 ILE A C 1
ATOM 3215 O O . ILE A 1 414 ? -15.511 0.416 6.523 1.00 98.62 414 ILE A O 1
ATOM 3219 N N . LEU A 1 415 ? -17.085 0.113 4.948 1.00 98.38 415 LEU A N 1
ATOM 3220 C CA . LEU A 1 415 ? -17.870 1.309 5.220 1.00 98.38 415 LEU A CA 1
ATOM 3221 C C . LEU A 1 415 ? -18.956 1.004 6.257 1.00 98.38 415 LEU A C 1
ATOM 3223 O O . LEU A 1 415 ? -19.628 -0.026 6.179 1.00 98.38 415 LEU A O 1
ATOM 3227 N N . GLY A 1 416 ? -19.138 1.902 7.223 1.00 98.06 416 GLY A N 1
ATOM 3228 C CA . GLY A 1 416 ? -20.197 1.802 8.223 1.00 98.06 416 GLY A CA 1
ATOM 3229 C C . GLY A 1 416 ? -20.494 3.129 8.912 1.00 98.06 416 GLY A C 1
ATOM 3230 O O . GLY A 1 416 ? -19.809 4.133 8.715 1.00 98.06 416 GLY A O 1
ATOM 3231 N N . ASN A 1 417 ? -21.553 3.137 9.715 1.00 97.50 417 ASN A N 1
ATOM 3232 C CA . ASN A 1 417 ? -22.073 4.309 10.408 1.00 97.50 417 ASN A CA 1
ATOM 3233 C C . ASN A 1 417 ? -22.647 3.965 11.786 1.00 97.50 417 ASN A C 1
ATOM 3235 O O . ASN A 1 417 ? -22.488 2.851 12.289 1.00 97.50 417 ASN A O 1
ATOM 3239 N N . GLY A 1 418 ? -23.327 4.928 12.410 1.00 96.44 418 GLY A N 1
ATOM 3240 C CA . GLY A 1 418 ? -23.921 4.785 13.737 1.00 96.44 418 GLY A CA 1
ATOM 3241 C C . GLY A 1 418 ? -25.002 3.703 13.865 1.00 96.44 418 GLY A C 1
ATOM 3242 O O . GLY A 1 418 ? -25.384 3.380 14.988 1.00 96.44 418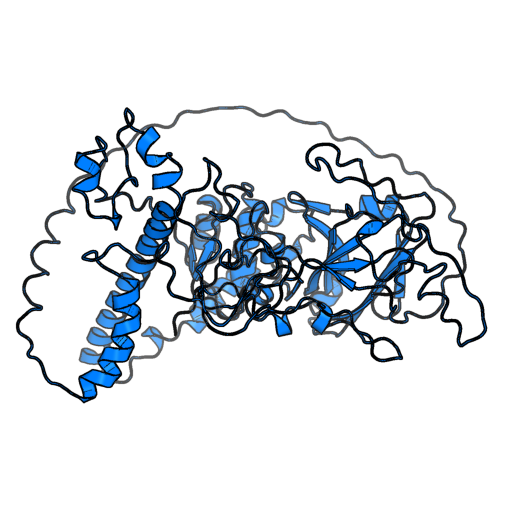 GLY A O 1
ATOM 3243 N N . LEU A 1 419 ? -25.502 3.150 12.753 1.00 96.88 419 LEU A N 1
ATOM 3244 C CA . LEU A 1 419 ? -26.484 2.059 12.710 1.00 96.88 419 LEU A CA 1
ATOM 3245 C C . LEU A 1 419 ? -25.857 0.696 12.371 1.00 96.88 419 LEU A C 1
ATOM 3247 O O . LEU A 1 419 ? -26.549 -0.323 12.426 1.00 96.88 419 LEU A O 1
ATOM 3251 N N . SER A 1 420 ? -24.562 0.646 12.041 1.00 97.38 420 SER A N 1
ATOM 3252 C CA . SER A 1 420 ? -23.924 -0.568 11.516 1.00 97.38 420 SER A CA 1
ATOM 3253 C C . SER A 1 420 ? -23.707 -1.682 12.541 1.00 97.38 420 SER A C 1
ATOM 3255 O O . SER A 1 420 ? -23.539 -2.838 12.152 1.00 97.38 420 SER A O 1
ATOM 3257 N N . GLY A 1 421 ? -23.735 -1.356 13.836 1.00 96.44 421 GLY A N 1
ATOM 3258 C CA . GLY A 1 421 ? -23.395 -2.283 14.918 1.00 96.44 421 GLY A CA 1
ATOM 3259 C C . GLY A 1 421 ? -21.883 -2.503 15.040 1.00 96.44 421 GLY A C 1
ATOM 3260 O O . GLY A 1 421 ? -21.093 -1.727 14.502 1.00 96.44 421 GLY A O 1
ATOM 3261 N N . TRP A 1 422 ? -21.460 -3.539 15.769 1.00 98.06 422 TRP A N 1
ATOM 3262 C CA . TRP A 1 422 ? -20.033 -3.835 15.939 1.00 98.06 422 TRP A CA 1
ATOM 3263 C C . TRP A 1 422 ? -19.428 -4.472 14.690 1.00 98.06 422 TRP A C 1
ATOM 3265 O O . TRP A 1 422 ? -19.924 -5.484 14.209 1.00 98.06 422 TRP A O 1
ATOM 3275 N N . LEU A 1 423 ? -18.315 -3.940 14.199 1.00 98.38 423 LEU A N 1
ATOM 3276 C CA . LEU A 1 423 ? -17.422 -4.680 13.314 1.00 98.38 423 LEU A CA 1
ATOM 3277 C C . LEU A 1 423 ? -16.464 -5.476 14.190 1.00 98.38 423 LEU A C 1
ATOM 3279 O O . LEU A 1 423 ? -15.604 -4.872 14.826 1.00 98.38 423 LEU A O 1
ATOM 3283 N N . VAL A 1 424 ? -16.631 -6.795 14.257 1.00 98.56 424 VAL A N 1
ATOM 3284 C CA . VAL A 1 424 ? -15.813 -7.674 15.106 1.00 98.56 424 VAL A CA 1
ATOM 3285 C C . VAL A 1 424 ? -14.828 -8.442 14.235 1.00 98.56 424 VAL A C 1
ATOM 3287 O O . VAL A 1 424 ? -15.214 -8.995 13.207 1.00 98.56 424 VAL A O 1
ATOM 3290 N N . MET A 1 425 ? -13.565 -8.476 14.642 1.00 98.69 425 MET A N 1
ATOM 3291 C CA . MET A 1 425 ? -12.458 -9.085 13.918 1.00 98.69 425 MET A CA 1
ATOM 3292 C C . MET A 1 425 ? -11.622 -9.975 14.846 1.00 98.69 425 MET A C 1
ATOM 3294 O O . MET A 1 425 ? -11.395 -9.627 16.004 1.00 98.69 425 MET A O 1
ATOM 3298 N N . ASP A 1 426 ? -11.130 -11.097 14.322 1.00 98.56 426 ASP A N 1
ATOM 3299 C CA . ASP A 1 426 ? -10.142 -11.956 14.980 1.00 98.56 426 ASP A CA 1
ATOM 3300 C C . ASP A 1 426 ? -8.733 -11.619 14.487 1.00 98.56 426 ASP A C 1
ATOM 3302 O O . ASP A 1 426 ? -8.330 -12.004 13.386 1.00 98.56 426 ASP A O 1
ATOM 3306 N N . ILE A 1 427 ? -7.957 -10.927 15.318 1.00 98.50 427 ILE A N 1
ATOM 3307 C CA . ILE A 1 427 ? -6.562 -10.604 15.023 1.00 98.50 427 ILE A CA 1
ATOM 3308 C C . ILE A 1 427 ? -5.676 -11.714 15.579 1.00 98.50 427 ILE A C 1
ATOM 3310 O O . ILE A 1 427 ? -5.624 -11.940 16.787 1.00 98.50 427 ILE A O 1
ATOM 3314 N N . LYS A 1 428 ? -4.982 -12.414 14.681 1.00 98.31 428 LYS A N 1
ATOM 3315 C CA . LYS A 1 428 ? -4.128 -13.552 15.027 1.00 98.31 428 LYS A CA 1
ATOM 3316 C C . LYS A 1 428 ? -2.711 -13.130 15.379 1.00 98.31 428 LYS A C 1
ATOM 3318 O O . LYS A 1 428 ? -2.135 -12.258 14.726 1.00 98.31 428 LYS A O 1
ATOM 3323 N N . ASP A 1 429 ? -2.140 -13.832 16.347 1.00 97.62 429 ASP A N 1
ATOM 3324 C CA . ASP A 1 429 ? -0.730 -13.749 16.720 1.00 97.62 429 ASP A CA 1
ATOM 3325 C C . ASP A 1 429 ? -0.230 -12.341 17.119 1.00 97.62 429 ASP A C 1
ATOM 3327 O O . ASP A 1 429 ? 0.843 -11.918 16.677 1.00 97.62 429 ASP A O 1
ATOM 3331 N N . VAL A 1 430 ? -0.979 -11.590 17.931 1.00 98.38 430 VAL A N 1
ATOM 3332 C CA . VAL A 1 430 ? -0.510 -10.307 18.486 1.00 98.38 430 VAL A CA 1
ATOM 3333 C C . VAL A 1 430 ? 0.521 -10.599 19.574 1.00 98.38 430 VAL A C 1
ATOM 3335 O O . VAL A 1 430 ? 0.194 -11.206 20.592 1.00 98.38 430 VAL A O 1
ATOM 3338 N N . LYS A 1 431 ? 1.777 -10.221 19.351 1.00 98.00 431 LYS A N 1
ATOM 3339 C CA . LYS A 1 431 ? 2.906 -10.526 20.239 1.00 98.00 431 LYS A CA 1
ATOM 3340 C C . LYS A 1 431 ? 3.496 -9.268 20.860 1.00 98.00 431 LYS A C 1
ATOM 3342 O O . LYS A 1 431 ? 3.843 -9.255 22.037 1.00 98.00 431 LYS A O 1
ATOM 3347 N N . GLU A 1 432 ? 3.600 -8.208 20.077 1.00 98.06 432 GLU A N 1
ATOM 3348 C CA . GLU A 1 432 ? 4.167 -6.943 20.520 1.00 98.06 432 GLU A CA 1
ATOM 3349 C C . GLU A 1 432 ? 3.100 -6.088 21.219 1.00 98.06 432 GLU A C 1
ATOM 3351 O O . GLU A 1 432 ? 3.424 -5.182 21.976 1.00 98.06 432 GLU A O 1
ATOM 3356 N N . GLY A 1 433 ? 1.812 -6.379 21.050 1.00 98.12 433 GLY A N 1
ATOM 3357 C CA . GLY A 1 433 ? 0.743 -5.620 21.697 1.00 98.12 433 GLY A CA 1
ATOM 3358 C C . GLY A 1 433 ? 0.543 -4.262 21.039 1.00 98.12 433 GLY A C 1
ATOM 3359 O O . GLY A 1 433 ? 0.320 -3.269 21.730 1.00 98.12 433 GLY A O 1
ATOM 3360 N N . ILE A 1 434 ? 0.673 -4.206 19.713 1.00 98.62 434 ILE A N 1
ATOM 3361 C CA . ILE A 1 434 ? 0.340 -3.031 18.902 1.00 98.62 434 ILE A CA 1
ATOM 3362 C C . ILE A 1 434 ? -0.924 -3.347 18.118 1.00 98.62 434 ILE A C 1
ATOM 3364 O O . ILE A 1 434 ? -0.978 -4.362 17.431 1.00 98.62 434 ILE A O 1
ATOM 3368 N N . ILE A 1 435 ? -1.918 -2.460 18.168 1.00 98.81 435 ILE A N 1
ATOM 3369 C CA . ILE A 1 435 ? -3.045 -2.451 17.227 1.00 98.81 435 ILE A CA 1
ATOM 3370 C C . ILE A 1 435 ? -3.277 -1.010 16.785 1.00 98.81 435 ILE A C 1
ATOM 3372 O O . ILE A 1 435 ? -3.570 -0.134 17.604 1.00 98.81 435 ILE A O 1
ATOM 3376 N N . ILE A 1 436 ? -3.179 -0.775 15.479 1.00 98.81 436 ILE A N 1
ATOM 3377 C CA . ILE A 1 436 ? -3.426 0.520 14.842 1.00 98.81 436 ILE A CA 1
ATOM 3378 C C . ILE A 1 436 ? -4.471 0.312 13.749 1.00 98.81 436 ILE A C 1
ATOM 3380 O O . ILE A 1 436 ? -4.405 -0.659 12.999 1.00 98.81 436 ILE A O 1
ATOM 3384 N N . ILE A 1 437 ? -5.418 1.233 13.610 1.00 98.75 437 ILE A N 1
ATOM 3385 C CA . ILE A 1 437 ? -6.364 1.237 12.488 1.00 98.75 437 ILE A CA 1
ATOM 3386 C C . ILE A 1 437 ? -6.228 2.517 11.664 1.00 98.75 437 ILE A C 1
ATOM 3388 O O . ILE A 1 437 ? -5.910 3.577 12.205 1.00 98.75 437 ILE A O 1
ATOM 3392 N N . LYS A 1 438 ? -6.494 2.424 10.356 1.00 98.50 438 LYS A N 1
ATOM 3393 C CA . LYS A 1 438 ? -6.665 3.587 9.470 1.00 98.50 438 LYS A CA 1
ATOM 3394 C C . LYS A 1 438 ? -8.135 3.754 9.111 1.00 98.50 438 LYS A C 1
ATOM 3396 O O . LYS A 1 438 ? -8.698 2.904 8.409 1.00 98.50 438 LYS A O 1
ATOM 3401 N N . LEU A 1 439 ? -8.716 4.879 9.514 1.00 98.00 439 LEU A N 1
ATOM 3402 C CA . LEU A 1 439 ? -10.079 5.264 9.153 1.00 98.00 439 LEU A CA 1
ATOM 3403 C C . LEU A 1 439 ? -10.060 6.369 8.092 1.00 98.00 439 LEU A C 1
ATOM 3405 O O . LEU A 1 439 ? -9.135 7.172 8.024 1.00 98.00 439 LEU A O 1
ATOM 3409 N N . GLU A 1 440 ? -11.086 6.404 7.253 1.00 96.88 440 GLU A N 1
ATOM 3410 C CA . GLU A 1 440 ? -11.433 7.577 6.454 1.00 96.88 440 GLU A CA 1
ATOM 3411 C C . GLU A 1 440 ? -12.736 8.135 7.013 1.00 96.88 440 GLU A C 1
ATOM 3413 O O . GLU A 1 440 ? -13.744 7.429 7.064 1.00 96.88 440 GLU A O 1
ATOM 3418 N N . THR A 1 441 ? -12.704 9.382 7.475 1.00 95.50 441 THR A N 1
ATOM 3419 C CA . THR A 1 441 ? -13.816 9.996 8.217 1.00 95.50 441 THR A CA 1
ATOM 3420 C C . THR A 1 441 ? -14.586 11.042 7.402 1.00 95.50 441 THR A C 1
ATOM 3422 O O . THR A 1 441 ? -15.470 11.718 7.913 1.00 95.50 441 THR A O 1
ATOM 3425 N N . TRP A 1 442 ? -14.270 11.173 6.111 1.00 93.38 442 TRP A N 1
ATOM 3426 C CA . TRP A 1 442 ? -14.810 12.190 5.198 1.00 93.38 442 TRP A CA 1
ATOM 3427 C C . TRP A 1 442 ? -15.847 11.647 4.198 1.00 93.38 442 TRP A C 1
ATOM 3429 O O . TRP A 1 442 ? -16.078 12.271 3.158 1.00 93.38 442 TRP A O 1
ATOM 3439 N N . HIS A 1 443 ? -16.432 10.481 4.475 1.00 95.00 443 HIS A N 1
ATOM 3440 C CA . HIS A 1 443 ? -17.462 9.871 3.631 1.00 95.00 443 HIS A CA 1
ATOM 3441 C C . HIS A 1 443 ? -18.835 10.491 3.879 1.00 95.00 443 HIS A C 1
ATOM 3443 O O . HIS A 1 443 ? -19.144 10.924 4.990 1.00 95.00 443 HIS A O 1
ATOM 3449 N N . LYS A 1 444 ? -19.665 10.536 2.836 1.00 94.50 444 LYS A N 1
ATOM 3450 C CA . LYS A 1 444 ? -21.012 11.106 2.922 1.00 94.50 444 LYS A CA 1
ATOM 3451 C C . LYS A 1 444 ? -22.061 10.060 3.306 1.00 94.50 444 LYS A C 1
ATOM 3453 O O . LYS A 1 444 ? -21.921 8.909 2.892 1.00 94.50 444 LYS A O 1
ATOM 3458 N N . PRO A 1 445 ? -23.148 10.448 4.001 1.00 93.19 445 PRO A N 1
ATOM 3459 C CA . PRO A 1 445 ? -24.247 9.553 4.377 1.00 93.19 445 PRO A CA 1
ATOM 3460 C C . PRO A 1 445 ? -24.804 8.678 3.248 1.00 93.19 445 PRO A C 1
ATOM 3462 O O . PRO A 1 445 ? -25.179 7.527 3.480 1.00 93.19 445 PRO A O 1
ATOM 3465 N N . GLU A 1 446 ? -24.855 9.206 2.023 1.00 94.31 446 GLU A N 1
ATOM 3466 C CA . GLU A 1 446 ? -25.413 8.523 0.852 1.00 94.31 446 GLU A CA 1
ATOM 3467 C C . GLU A 1 446 ? -24.517 7.394 0.336 1.00 94.31 446 GLU A C 1
ATOM 3469 O O . GLU A 1 446 ? -24.991 6.522 -0.388 1.00 94.31 446 GLU A O 1
ATOM 3474 N N . GLU A 1 447 ? -23.237 7.392 0.713 1.00 94.81 447 GLU A N 1
ATOM 3475 C CA . GLU A 1 447 ? -22.294 6.347 0.323 1.00 94.81 447 GLU A CA 1
ATOM 3476 C C . GLU A 1 447 ? -22.560 5.025 1.044 1.00 94.81 447 GLU A C 1
ATOM 3478 O O . GLU A 1 447 ? -22.214 3.976 0.505 1.00 94.81 447 GLU A O 1
ATOM 3483 N N . SER A 1 448 ? -23.184 5.059 2.232 1.00 95.12 448 SER A N 1
ATOM 3484 C CA . SER A 1 448 ? -23.623 3.834 2.898 1.00 95.12 448 SER A CA 1
ATOM 3485 C C . SER A 1 448 ? -25.007 3.425 2.413 1.00 95.12 448 SER A C 1
ATOM 3487 O O . SER A 1 448 ? -26.029 4.006 2.810 1.00 95.12 448 SER A O 1
ATOM 3489 N N . THR A 1 449 ? -25.033 2.396 1.569 1.00 96.69 449 THR A N 1
ATOM 3490 C CA . THR A 1 449 ? -26.258 1.837 0.997 1.00 96.69 449 THR A CA 1
ATOM 3491 C C . THR A 1 449 ? -26.883 0.790 1.914 1.00 96.69 449 THR A C 1
ATOM 3493 O O . THR A 1 449 ? -28.109 0.679 1.983 1.00 96.69 449 THR A O 1
ATOM 3496 N N . LYS A 1 450 ? -26.062 0.090 2.708 1.00 96.50 450 LYS A N 1
ATOM 3497 C CA . LYS A 1 450 ? -26.493 -1.037 3.546 1.00 96.50 450 LYS A CA 1
ATOM 3498 C C . LYS A 1 450 ? -27.535 -0.669 4.598 1.00 96.50 450 LYS A C 1
ATOM 3500 O O . LYS A 1 450 ? -28.422 -1.462 4.904 1.00 96.50 450 LYS A O 1
ATOM 3505 N N . THR A 1 451 ? -27.420 0.532 5.153 1.00 96.19 451 THR A N 1
ATOM 3506 C CA . THR A 1 451 ? -28.254 1.025 6.263 1.00 96.19 451 THR A CA 1
ATOM 3507 C C . THR A 1 451 ? -29.378 1.957 5.798 1.00 96.19 451 THR A C 1
ATOM 3509 O O . THR A 1 451 ? -30.033 2.615 6.610 1.00 96.19 451 THR A O 1
ATOM 3512 N N . VAL A 1 452 ? -29.619 2.053 4.485 1.00 95.25 452 VAL A N 1
ATOM 3513 C CA . VAL A 1 452 ? -30.723 2.850 3.939 1.00 95.25 452 VAL A CA 1
ATOM 3514 C C . VAL A 1 452 ? -32.052 2.315 4.473 1.00 95.25 452 VAL A C 1
ATOM 3516 O O . VAL A 1 452 ? -32.390 1.147 4.306 1.00 95.25 452 VAL A O 1
ATOM 3519 N N . GLY A 1 453 ? -32.827 3.200 5.102 1.00 93.31 453 GLY A N 1
ATOM 3520 C CA . GLY A 1 453 ? -34.125 2.869 5.693 1.00 93.31 453 GLY A CA 1
ATOM 3521 C C . GLY A 1 453 ? -34.058 2.285 7.105 1.00 93.31 453 GLY A C 1
ATOM 3522 O O . GLY A 1 453 ? -35.113 2.043 7.682 1.00 93.31 453 GLY A O 1
ATOM 3523 N N . TRP A 1 454 ? -32.864 2.094 7.678 1.00 94.25 454 TRP A N 1
ATOM 3524 C CA . TRP A 1 454 ? -32.728 1.627 9.057 1.00 94.25 454 TRP A CA 1
ATOM 3525 C C . TRP A 1 454 ? -33.046 2.763 10.032 1.00 94.25 454 TRP A C 1
ATOM 3527 O O . TRP A 1 454 ? -32.570 3.888 9.866 1.00 94.25 454 TRP A O 1
ATOM 3537 N N . SER A 1 455 ? -33.837 2.466 11.062 1.00 91.12 455 SER A N 1
ATOM 3538 C CA . SER A 1 455 ? -34.172 3.407 12.143 1.00 91.12 455 SER A CA 1
ATOM 3539 C C . SER A 1 455 ? -33.366 3.176 13.419 1.00 91.12 455 SER A C 1
ATOM 3541 O O . SER A 1 455 ? -33.284 4.061 14.268 1.00 91.12 455 SER A O 1
ATOM 3543 N N . GLU A 1 456 ? -32.771 1.995 13.567 1.00 91.62 456 GLU A N 1
ATOM 3544 C CA . GLU A 1 456 ? -31.965 1.619 14.723 1.00 91.62 456 GLU A CA 1
ATOM 3545 C C . GLU A 1 456 ? -30.825 0.673 14.316 1.00 91.62 456 GLU A C 1
ATOM 3547 O O . GLU A 1 456 ? -30.732 0.235 13.163 1.00 91.62 456 GLU A O 1
ATOM 3552 N N . VAL A 1 457 ? -29.909 0.414 15.252 1.00 91.69 457 VAL A N 1
ATOM 3553 C CA . VAL A 1 457 ? -28.735 -0.439 15.021 1.00 91.69 457 VAL A CA 1
ATOM 3554 C C . VAL A 1 457 ? -29.192 -1.828 14.574 1.00 91.69 457 VAL A C 1
ATOM 3556 O O . VAL A 1 457 ? -30.114 -2.389 15.161 1.00 91.69 457 VAL A O 1
ATOM 3559 N N . ASN A 1 458 ? -28.556 -2.381 13.537 1.00 90.56 458 ASN A N 1
ATOM 3560 C CA . ASN A 1 458 ? -28.946 -3.671 12.945 1.00 90.56 458 ASN A CA 1
ATOM 3561 C C . ASN A 1 458 ? -30.417 -3.713 12.476 1.00 90.56 458 ASN A C 1
ATOM 3563 O O . ASN A 1 458 ? -31.082 -4.738 12.600 1.00 90.56 458 ASN A O 1
ATOM 3567 N N . ASN A 1 459 ? -30.928 -2.590 11.955 1.00 89.00 459 ASN A N 1
ATOM 3568 C CA . ASN A 1 459 ? -32.294 -2.421 11.442 1.00 89.00 459 ASN A CA 1
ATOM 3569 C C . ASN A 1 459 ? -33.408 -2.797 12.423 1.00 89.00 459 ASN A C 1
ATOM 3571 O O . ASN A 1 459 ? -34.501 -3.179 12.007 1.00 89.00 459 ASN A O 1
ATOM 3575 N N . GLY A 1 460 ? -33.133 -2.762 13.721 1.00 74.81 460 GLY A N 1
ATOM 3576 C CA . GLY A 1 460 ? -34.157 -3.145 14.677 1.00 74.81 460 GLY A CA 1
ATOM 3577 C C . GLY A 1 460 ? -34.485 -4.611 14.670 1.00 74.81 460 GLY A C 1
ATOM 3578 O O . GLY A 1 460 ? -35.587 -4.982 15.067 1.00 74.81 460 GLY A O 1
ATOM 3579 N N . GLU A 1 461 ? -33.519 -5.453 14.292 1.00 62.25 461 GLU A N 1
ATOM 3580 C CA . GLU A 1 461 ? -33.495 -6.842 14.728 1.00 62.25 461 GLU A CA 1
ATOM 3581 C C . GLU A 1 461 ? -33.402 -6.905 16.268 1.00 62.25 461 GLU A C 1
ATOM 3583 O O . GLU A 1 461 ? -32.414 -7.319 16.868 1.00 62.25 461 GLU A O 1
ATOM 3588 N N . ARG A 1 462 ? -34.489 -6.528 16.941 1.00 47.25 462 ARG A N 1
ATOM 3589 C CA . ARG A 1 462 ? -35.013 -7.322 18.038 1.00 47.25 462 ARG A CA 1
ATOM 3590 C C . ARG A 1 462 ? -35.336 -8.686 17.439 1.00 47.25 462 ARG A C 1
ATOM 3592 O O . ARG A 1 462 ? -35.888 -8.756 16.342 1.00 47.25 462 ARG A O 1
ATOM 3599 N N . TYR A 1 463 ? -35.025 -9.769 18.151 1.00 48.19 463 TYR A N 1
ATOM 3600 C CA . TYR A 1 463 ? -35.721 -11.037 17.925 1.00 48.19 463 TYR A CA 1
ATOM 3601 C C . TYR A 1 463 ? -37.225 -10.711 17.814 1.00 48.19 463 TYR A C 1
ATOM 3603 O O . TYR A 1 463 ? -37.792 -10.187 18.767 1.00 48.19 463 TYR A O 1
ATOM 3611 N N . LEU A 1 464 ? -37.763 -10.882 16.602 1.00 36.94 464 LEU A N 1
ATOM 3612 C CA . LEU A 1 464 ? -39.010 -10.333 16.043 1.00 36.94 464 LEU A CA 1
ATOM 3613 C C . LEU A 1 464 ? -40.088 -9.845 17.034 1.00 36.94 464 LEU A C 1
ATOM 3615 O O . LEU A 1 464 ? -40.582 -10.631 17.833 1.00 36.94 464 LEU A O 1
ATOM 3619 N N . GLU A 1 465 ? -40.550 -8.601 16.848 1.00 34.91 465 GLU A N 1
ATOM 3620 C CA . GLU A 1 465 ? -41.938 -8.304 16.430 1.00 34.91 465 GLU A CA 1
ATOM 3621 C C . GLU A 1 465 ? -42.070 -6.839 15.936 1.00 34.91 465 GLU A C 1
ATOM 3623 O O . GLU A 1 465 ? -41.783 -5.894 16.669 1.00 34.91 465 GLU A O 1
ATOM 3628 N N . ASP A 1 466 ? -42.477 -6.716 14.664 1.00 39.84 466 ASP A N 1
ATOM 3629 C CA . ASP A 1 466 ? -43.133 -5.627 13.912 1.00 39.84 466 ASP A CA 1
ATOM 3630 C C . ASP A 1 466 ? -42.770 -4.136 14.129 1.00 39.84 466 ASP A C 1
ATOM 3632 O O . ASP A 1 466 ? -43.104 -3.544 15.150 1.00 39.84 466 ASP A O 1
ATOM 3636 N N . TYR A 1 467 ? -42.291 -3.450 13.075 1.00 34.75 467 TYR A N 1
ATOM 3637 C CA . TYR A 1 467 ? -43.100 -2.538 12.226 1.00 34.75 467 TYR A CA 1
ATOM 3638 C C . TYR A 1 467 ? -42.262 -1.831 11.137 1.00 34.75 467 TYR A C 1
ATOM 3640 O O . TYR A 1 467 ? -41.046 -1.709 11.223 1.00 34.75 467 TYR A O 1
ATOM 3648 N N . ALA A 1 468 ? -42.955 -1.369 10.092 1.00 37.75 468 ALA A N 1
ATOM 3649 C CA . ALA A 1 468 ? -42.427 -0.864 8.825 1.00 37.75 468 ALA A CA 1
ATOM 3650 C C . ALA A 1 468 ? -42.425 0.682 8.668 1.00 37.75 468 ALA A C 1
ATOM 3652 O O . ALA A 1 468 ? -43.134 1.384 9.386 1.00 37.75 468 ALA A O 1
ATOM 3653 N N . VAL A 1 469 ? -41.792 1.126 7.559 1.00 40.09 469 VAL A N 1
ATOM 3654 C CA . VAL A 1 469 ? -41.934 2.410 6.802 1.00 40.09 469 VAL A CA 1
ATOM 3655 C C . VAL A 1 469 ? -40.976 3.539 7.279 1.00 40.09 469 VAL A C 1
ATOM 3657 O O . VAL A 1 469 ? -40.862 3.766 8.470 1.00 40.09 469 VAL A O 1
ATOM 3660 N N . ALA A 1 470 ? -40.202 4.276 6.453 1.00 35.38 470 ALA A N 1
ATOM 3661 C CA . ALA A 1 470 ? -40.533 4.971 5.199 1.00 35.38 470 ALA A CA 1
ATOM 3662 C C . ALA A 1 470 ? -39.329 5.270 4.265 1.00 35.38 470 ALA A C 1
ATOM 3664 O O . ALA A 1 470 ? -38.197 5.456 4.702 1.00 35.38 470 ALA A O 1
ATOM 3665 N N . LYS A 1 471 ? -39.638 5.394 2.964 1.00 34.88 471 LYS A N 1
ATOM 3666 C CA . LYS A 1 471 ? -38.776 5.823 1.844 1.00 34.88 471 LYS A CA 1
ATOM 3667 C C . LYS A 1 471 ? -38.762 7.348 1.668 1.00 34.88 471 LYS A C 1
ATOM 3669 O O . LYS A 1 471 ? -39.815 7.973 1.744 1.00 34.88 471 LYS A O 1
ATOM 3674 N N . GLY A 1 472 ? -37.618 7.876 1.226 1.00 33.38 472 GLY A N 1
ATOM 3675 C CA . GLY A 1 472 ? -37.510 9.146 0.500 1.00 33.38 472 GLY A CA 1
ATOM 3676 C C . GLY A 1 472 ? -36.084 9.696 0.523 1.00 33.38 472 GLY A C 1
ATOM 3677 O O . GLY A 1 472 ? -35.703 10.317 1.505 1.00 33.38 472 GLY A O 1
ATOM 3678 N N . ALA A 1 473 ? -35.297 9.462 -0.531 1.00 34.44 473 ALA A N 1
ATOM 3679 C CA . ALA A 1 473 ? -33.996 10.107 -0.721 1.00 34.44 473 ALA A CA 1
ATOM 3680 C C . ALA A 1 473 ? -34.027 10.883 -2.044 1.00 34.44 473 ALA A C 1
ATOM 3682 O O . ALA A 1 473 ? -34.246 10.290 -3.101 1.00 34.44 473 ALA A O 1
ATOM 3683 N N . GLU A 1 474 ? -33.882 12.205 -1.950 1.00 37.81 474 GLU A N 1
ATOM 3684 C CA . GLU A 1 474 ? -33.723 13.118 -3.082 1.00 37.81 474 GLU A CA 1
ATOM 3685 C C . GLU A 1 474 ? -32.276 13.114 -3.592 1.00 37.81 474 GLU A C 1
ATOM 3687 O O . GLU A 1 474 ? -31.315 12.952 -2.841 1.00 37.81 474 GLU A O 1
ATOM 3692 N N . GLU A 1 475 ? -32.151 13.301 -4.900 1.00 35.56 475 GLU A N 1
ATOM 3693 C CA . GLU A 1 475 ? -30.927 13.216 -5.687 1.00 35.56 475 GLU A CA 1
ATOM 3694 C C . GLU A 1 475 ? -30.131 14.534 -5.591 1.00 35.56 475 GLU A C 1
ATOM 3696 O O . GLU A 1 475 ? -30.546 15.562 -6.127 1.00 35.56 475 GLU A O 1
ATOM 3701 N N . TYR A 1 476 ? -28.985 14.521 -4.896 1.00 36.19 476 TYR A N 1
ATOM 3702 C CA . TYR A 1 476 ? -28.087 15.678 -4.787 1.00 36.19 476 TYR A CA 1
ATOM 3703 C C . TYR A 1 476 ? -26.873 15.562 -5.722 1.00 36.19 476 TYR A C 1
ATOM 3705 O O . TYR A 1 476 ? -26.109 14.599 -5.707 1.00 36.19 476 TYR A O 1
ATOM 3713 N N . SER A 1 477 ? -26.693 16.606 -6.532 1.00 33.22 477 SER A N 1
ATOM 3714 C CA . SER A 1 477 ? -25.649 16.762 -7.548 1.00 33.22 477 SER A CA 1
ATOM 3715 C C . SER A 1 477 ? -24.241 16.903 -6.948 1.00 33.22 477 SER A C 1
ATOM 3717 O O . SER A 1 477 ? -23.957 17.835 -6.195 1.00 33.22 477 SER A O 1
ATOM 3719 N N . TYR A 1 478 ? -23.325 16.035 -7.383 1.00 33.62 478 TYR A N 1
ATOM 3720 C CA . TYR A 1 478 ? -21.889 16.074 -7.094 1.00 33.62 478 TYR A CA 1
ATOM 3721 C C . TYR A 1 478 ? -21.196 17.248 -7.798 1.00 33.62 478 TYR A C 1
ATOM 3723 O O . TYR A 1 478 ? -21.133 17.260 -9.021 1.00 33.62 478 TYR A O 1
ATOM 3731 N N . ASN A 1 479 ? -20.594 18.184 -7.053 1.00 34.28 479 ASN A N 1
ATOM 3732 C CA . ASN A 1 479 ? -19.530 19.043 -7.587 1.00 34.28 479 ASN A CA 1
ATOM 3733 C C . ASN A 1 479 ? -18.482 19.437 -6.522 1.00 34.28 479 ASN A C 1
ATOM 3735 O O . ASN A 1 479 ? -18.812 19.977 -5.472 1.00 34.28 479 ASN A O 1
ATOM 3739 N N . ASN A 1 480 ? -17.214 19.184 -6.880 1.00 39.47 480 ASN A N 1
ATOM 3740 C CA . ASN A 1 480 ? -15.926 19.709 -6.388 1.00 39.47 480 ASN A CA 1
ATOM 3741 C C . ASN A 1 480 ? -15.499 19.515 -4.912 1.00 39.47 480 ASN A C 1
ATOM 3743 O O . ASN A 1 480 ? -15.745 20.334 -4.034 1.00 39.47 480 ASN A O 1
ATOM 3747 N N . HIS A 1 481 ? -14.689 18.467 -4.698 1.00 47.56 481 HIS A N 1
ATOM 3748 C CA . HIS A 1 481 ? -14.167 17.953 -3.418 1.00 47.56 481 HIS A CA 1
ATOM 3749 C C . HIS A 1 481 ? -12.782 18.476 -2.967 1.00 47.56 481 HIS A C 1
ATOM 3751 O O . HIS A 1 481 ? -12.170 17.894 -2.069 1.00 47.56 481 HIS A O 1
ATOM 3757 N N . ALA A 1 482 ? -12.229 19.535 -3.565 1.00 47.91 482 ALA A N 1
ATOM 3758 C CA . ALA A 1 482 ? -10.814 19.851 -3.336 1.00 47.91 482 ALA A CA 1
ATOM 3759 C C . ALA A 1 482 ? -10.511 20.771 -2.134 1.00 47.91 482 ALA A C 1
ATOM 3761 O O . ALA A 1 482 ? -9.447 20.603 -1.541 1.00 47.91 482 ALA A O 1
ATOM 3762 N N . GLU A 1 483 ? -11.398 21.689 -1.723 1.00 45.56 483 GLU A N 1
ATOM 3763 C CA . GLU A 1 483 ? -10.980 22.785 -0.813 1.00 45.56 483 GLU A CA 1
ATOM 3764 C C . GLU A 1 483 ? -11.826 23.020 0.448 1.00 45.56 483 GLU A C 1
ATOM 3766 O O . GLU A 1 483 ? -11.404 23.774 1.319 1.00 45.56 483 GLU A O 1
ATOM 3771 N N . GLN A 1 484 ? -12.951 22.329 0.644 1.00 45.62 484 GLN A N 1
ATOM 3772 C CA . GLN A 1 484 ? -13.692 22.383 1.913 1.00 45.62 484 GLN A CA 1
ATOM 3773 C C . GLN A 1 484 ? -13.713 21.018 2.589 1.00 45.62 484 GLN A C 1
ATOM 3775 O O . GLN A 1 484 ? -14.759 20.402 2.772 1.00 45.62 484 GLN A O 1
ATOM 3780 N N . ARG A 1 485 ? -12.537 20.557 3.024 1.00 54.97 485 ARG A N 1
ATOM 3781 C CA . ARG A 1 485 ? -12.473 19.617 4.148 1.00 54.97 485 ARG A CA 1
ATOM 3782 C C . ARG A 1 485 ? -12.860 20.402 5.396 1.00 54.97 485 ARG A C 1
ATOM 3784 O O . ARG A 1 485 ? -11.994 20.846 6.148 1.00 54.97 485 ARG A O 1
ATOM 3791 N N . ARG A 1 486 ? -14.161 20.671 5.559 1.00 55.94 486 ARG A N 1
ATOM 3792 C CA . ARG A 1 486 ? -14.693 21.095 6.854 1.00 55.94 486 ARG A CA 1
ATOM 3793 C C . ARG A 1 486 ? -14.153 20.088 7.862 1.00 55.94 486 ARG A C 1
ATOM 3795 O O . ARG A 1 486 ? -14.165 18.889 7.574 1.00 55.94 486 ARG A O 1
ATOM 3802 N N . ARG A 1 487 ? -13.618 20.572 8.988 1.00 63.88 487 ARG A N 1
ATOM 3803 C CA . ARG A 1 487 ? -13.426 19.709 10.159 1.00 63.88 487 ARG A CA 1
ATOM 3804 C C . ARG A 1 487 ? -14.691 18.875 10.272 1.00 63.88 487 ARG A C 1
ATOM 3806 O O . ARG A 1 487 ? -15.773 19.445 10.166 1.00 63.88 487 ARG A O 1
ATOM 3813 N N . LEU A 1 488 ? -14.539 17.562 10.372 1.00 77.62 488 LEU A N 1
ATOM 3814 C CA . LEU A 1 488 ? -15.675 16.687 10.570 1.00 77.62 488 LEU A CA 1
ATOM 3815 C C . LEU A 1 488 ? -16.412 17.181 11.816 1.00 77.62 488 LEU A C 1
ATOM 3817 O O . LEU A 1 488 ? -15.888 17.101 12.925 1.00 77.62 488 LEU A O 1
ATOM 3821 N N . GLU A 1 489 ? -17.572 17.793 11.608 1.00 88.31 489 GLU A N 1
ATOM 3822 C CA . GLU A 1 489 ? -18.428 18.264 12.687 1.00 88.31 489 GLU A CA 1
ATOM 3823 C C . GLU A 1 489 ? -19.184 17.037 13.189 1.00 88.31 489 GLU A C 1
ATOM 3825 O O . GLU A 1 489 ? -20.258 16.695 12.703 1.00 88.31 489 GLU A O 1
ATOM 3830 N N . LEU A 1 490 ? -18.547 16.309 14.105 1.00 94.44 490 LEU A N 1
ATOM 3831 C CA . LEU A 1 490 ? -19.177 15.204 14.813 1.00 94.44 490 LEU A CA 1
ATOM 3832 C C . LEU A 1 490 ? -20.161 15.784 15.840 1.00 94.44 490 LEU A C 1
ATOM 3834 O O . LEU A 1 490 ? -19.787 16.717 16.556 1.00 94.44 490 LEU A O 1
ATOM 3838 N N . PRO A 1 491 ? -21.397 15.263 15.943 1.00 94.62 491 PRO A N 1
ATOM 3839 C CA . PRO A 1 491 ? -22.351 15.757 16.930 1.00 94.62 491 PRO A CA 1
ATOM 3840 C C . PRO A 1 491 ? -21.864 15.457 18.353 1.00 94.62 491 PRO A C 1
ATOM 3842 O O . PRO A 1 491 ? -21.171 14.470 18.575 1.00 94.62 491 PRO A O 1
ATOM 3845 N N . ASP A 1 492 ? -22.293 16.239 19.345 1.00 95.12 492 ASP A N 1
ATOM 3846 C CA . ASP A 1 492 ? -21.926 16.028 20.761 1.00 95.12 492 ASP A CA 1
ATOM 3847 C C . ASP A 1 492 ? -22.344 14.647 21.297 1.00 95.12 492 ASP A C 1
ATOM 3849 O O . ASP A 1 492 ? -21.829 14.155 22.300 1.00 95.12 492 ASP A O 1
ATOM 3853 N N . THR A 1 493 ? -23.308 14.008 20.633 1.00 95.69 493 THR A N 1
ATOM 3854 C CA . THR A 1 493 ? -23.773 12.658 20.946 1.00 95.69 493 THR A CA 1
ATOM 3855 C C . THR A 1 493 ? -22.880 11.557 20.381 1.00 95.69 493 THR A C 1
ATOM 3857 O O . THR A 1 493 ? -23.127 10.394 20.699 1.00 95.69 493 THR A O 1
ATOM 3860 N N . PHE A 1 494 ? -21.885 11.884 19.553 1.00 97.19 494 PHE A N 1
ATOM 3861 C CA . PHE A 1 494 ? -20.982 10.923 18.931 1.00 97.19 494 PHE A CA 1
ATOM 3862 C C . PHE A 1 494 ? -20.141 10.166 19.962 1.00 97.19 494 PHE A C 1
ATOM 3864 O O . PHE A 1 494 ? -19.560 10.744 20.882 1.00 97.19 494 PHE A O 1
ATOM 3871 N N . PHE A 1 495 ? -20.026 8.858 19.738 1.00 97.38 495 PHE A N 1
ATOM 3872 C CA . PHE A 1 495 ? -19.048 8.010 20.405 1.00 97.38 495 PHE A CA 1
ATOM 3873 C C . PHE A 1 495 ? -18.402 7.057 19.403 1.00 97.38 495 PHE A C 1
ATOM 3875 O O . PHE A 1 495 ? -19.097 6.412 18.613 1.00 97.38 495 PHE A O 1
ATOM 3882 N N . PHE A 1 496 ? -17.084 6.921 19.496 1.00 98.12 496 PHE A N 1
ATOM 3883 C CA . PHE A 1 496 ? -16.335 5.821 18.908 1.00 98.12 496 PHE A CA 1
ATOM 3884 C C . PHE A 1 496 ? -16.063 4.792 20.004 1.00 98.12 496 PHE A C 1
ATOM 3886 O O . PHE A 1 496 ? -15.301 5.060 20.932 1.00 98.12 496 PHE A O 1
ATOM 3893 N N . ASP A 1 497 ? -16.701 3.628 19.920 1.00 98.00 497 ASP A N 1
ATOM 3894 C CA . ASP A 1 497 ? -16.404 2.527 20.829 1.00 98.00 497 ASP A CA 1
ATOM 3895 C C . ASP A 1 497 ? -15.456 1.547 20.143 1.00 98.00 497 ASP A C 1
ATOM 3897 O O . ASP A 1 497 ? -15.640 1.194 18.976 1.00 98.00 497 ASP A O 1
ATOM 3901 N N . PHE A 1 498 ? -14.507 1.023 20.904 1.00 98.56 498 PHE A N 1
ATOM 3902 C CA . PHE A 1 498 ? -13.741 -0.149 20.514 1.00 98.56 498 PHE A CA 1
ATOM 3903 C C . PHE A 1 498 ? -13.654 -1.136 21.674 1.00 98.56 498 PHE A C 1
ATOM 3905 O O . PHE A 1 498 ? -13.767 -0.764 22.841 1.00 98.56 498 PHE A O 1
ATOM 3912 N N . SER A 1 499 ? -13.482 -2.412 21.359 1.00 98.06 499 SER A N 1
ATOM 3913 C CA . SER A 1 499 ? -13.324 -3.479 22.334 1.00 98.06 499 SER A CA 1
ATOM 3914 C C . SER A 1 499 ? -12.102 -4.316 22.010 1.00 98.06 499 SER A C 1
ATOM 3916 O O . SER A 1 499 ? -11.870 -4.638 20.848 1.00 98.06 499 SER A O 1
ATOM 3918 N N . ILE A 1 500 ? -11.336 -4.647 23.046 1.00 98.12 500 ILE A N 1
ATOM 3919 C CA . ILE A 1 500 ? -10.218 -5.588 22.990 1.00 98.12 500 ILE A CA 1
ATOM 3920 C C . ILE A 1 500 ? -10.545 -6.688 23.995 1.00 98.12 500 ILE A C 1
ATOM 3922 O O . ILE A 1 500 ? -10.636 -6.414 25.195 1.00 98.12 500 ILE A O 1
ATOM 3926 N N . ASP A 1 501 ? -10.780 -7.903 23.501 1.00 97.19 501 ASP A N 1
ATOM 3927 C CA . ASP A 1 501 ? -11.188 -9.070 24.296 1.00 97.19 501 ASP A CA 1
ATOM 3928 C C . ASP A 1 501 ? -12.398 -8.789 25.207 1.00 97.19 501 ASP A C 1
ATOM 3930 O O . ASP A 1 501 ? -12.387 -9.052 26.413 1.00 97.19 501 ASP A O 1
ATOM 3934 N N . GLY A 1 502 ? -13.438 -8.172 24.642 1.00 96.00 502 GLY A N 1
ATOM 3935 C CA . GLY A 1 502 ? -14.675 -7.828 25.349 1.00 96.00 502 GLY A CA 1
ATOM 3936 C C . GLY A 1 502 ? -14.577 -6.610 26.278 1.00 96.00 502 GLY A C 1
ATOM 3937 O O . GLY A 1 502 ? -15.604 -6.108 26.739 1.00 96.00 502 GLY A O 1
ATOM 3938 N N . LYS A 1 503 ? -13.380 -6.059 26.534 1.00 97.00 503 LYS A N 1
ATOM 3939 C CA . LYS A 1 503 ? -13.229 -4.819 27.310 1.00 97.00 503 LYS A CA 1
ATOM 3940 C C . LYS A 1 503 ? -13.528 -3.612 26.428 1.00 97.00 503 LYS A C 1
ATOM 3942 O O . LYS A 1 503 ? -12.720 -3.250 25.577 1.00 97.00 503 LYS A O 1
ATOM 3947 N N . ILE A 1 504 ? -14.688 -2.994 26.625 1.00 97.12 504 ILE A N 1
ATOM 3948 C CA . ILE A 1 504 ? -15.130 -1.828 25.849 1.00 97.12 504 ILE A CA 1
ATOM 3949 C C . ILE A 1 504 ? -14.464 -0.547 26.370 1.00 97.12 504 ILE A C 1
ATOM 3951 O O . ILE A 1 504 ? -14.473 -0.271 27.569 1.00 97.12 504 ILE A O 1
ATOM 3955 N N . THR A 1 505 ? -13.931 0.248 25.445 1.00 97.69 505 THR A N 1
ATOM 3956 C CA . THR A 1 505 ? -13.478 1.628 25.642 1.00 97.69 505 THR A CA 1
ATOM 3957 C C . THR A 1 505 ? -14.289 2.533 24.721 1.00 97.69 505 THR A C 1
ATOM 3959 O O . THR A 1 505 ? -14.515 2.193 23.562 1.00 97.69 505 THR A O 1
ATOM 3962 N N . SER A 1 506 ? -14.731 3.678 25.232 1.00 97.81 506 SER A N 1
ATOM 3963 C CA . SER A 1 506 ? -15.514 4.658 24.477 1.00 97.81 506 SER A CA 1
ATOM 3964 C C . SER A 1 506 ? -14.759 5.974 24.428 1.00 97.81 506 SER A C 1
ATOM 3966 O O . SER A 1 506 ? -14.325 6.458 25.470 1.00 97.81 506 SER A O 1
ATOM 3968 N N . TRP A 1 507 ? -14.639 6.550 23.237 1.00 98.38 507 TRP A N 1
ATOM 3969 C CA . TRP A 1 507 ? -14.155 7.907 23.020 1.00 98.38 507 TRP A CA 1
ATOM 3970 C C . TRP A 1 507 ? -15.315 8.800 22.603 1.00 98.38 507 TRP A C 1
ATOM 3972 O O . TRP A 1 507 ? -16.008 8.501 21.629 1.00 98.38 507 TRP A O 1
ATOM 3982 N N . ASN A 1 508 ? -15.523 9.899 23.323 1.00 97.56 508 ASN A N 1
ATOM 3983 C CA . ASN A 1 508 ? -16.379 10.983 22.837 1.00 97.56 508 ASN A CA 1
ATOM 3984 C C . ASN A 1 508 ? -15.700 11.736 21.669 1.00 97.56 508 ASN A C 1
ATOM 3986 O O . ASN A 1 508 ? -14.589 11.395 21.256 1.00 97.56 508 ASN A O 1
ATOM 3990 N N . THR A 1 509 ? -16.352 12.769 21.131 1.00 96.50 509 THR A N 1
ATOM 3991 C CA . THR A 1 509 ? -15.807 13.586 20.032 1.00 96.50 509 THR A CA 1
ATOM 3992 C C . THR A 1 509 ? -14.404 14.127 20.324 1.00 96.50 509 THR A C 1
ATOM 3994 O O . THR A 1 509 ? -13.502 13.957 19.504 1.00 96.50 509 THR A O 1
ATOM 3997 N N . ASP A 1 510 ? -14.186 14.725 21.495 1.00 96.88 510 ASP A N 1
ATOM 3998 C CA . ASP A 1 510 ? -12.899 15.334 21.848 1.00 96.88 510 ASP A CA 1
ATOM 3999 C C . ASP A 1 510 ? -11.790 14.286 21.993 1.00 96.88 510 ASP A C 1
ATOM 4001 O O . ASP A 1 510 ? -10.676 14.469 21.496 1.00 96.88 510 ASP A O 1
ATOM 4005 N N . GLU A 1 511 ? -12.089 13.155 22.634 1.00 97.94 511 GLU A N 1
ATOM 4006 C CA . GLU A 1 511 ? -11.155 12.039 22.787 1.00 97.94 511 GLU A CA 1
ATOM 4007 C C . GLU A 1 511 ? -10.815 11.404 21.437 1.00 97.94 511 GLU A C 1
ATOM 4009 O O . GLU A 1 511 ? -9.646 11.125 21.168 1.00 97.94 511 GLU A O 1
ATOM 4014 N N . PHE A 1 512 ? -11.802 11.219 20.560 1.00 97.62 512 PHE A N 1
ATOM 4015 C CA . PHE A 1 512 ? -11.589 10.682 19.220 1.00 97.62 512 PHE A CA 1
ATOM 4016 C C . PHE A 1 512 ? -10.673 11.598 18.400 1.00 97.62 512 PHE A C 1
ATOM 4018 O O . PHE A 1 512 ? -9.677 11.137 17.841 1.00 97.62 512 PHE A O 1
ATOM 4025 N N . MET A 1 513 ? -10.943 12.906 18.399 1.00 96.06 513 MET A N 1
ATOM 4026 C CA . MET A 1 513 ? -10.122 13.887 17.683 1.00 96.06 513 MET A CA 1
ATOM 4027 C C . MET A 1 513 ? -8.716 14.026 18.284 1.00 96.06 513 MET A C 1
ATOM 4029 O O . MET A 1 513 ? -7.747 14.201 17.550 1.00 96.06 513 MET A O 1
ATOM 4033 N N . LYS A 1 514 ? -8.566 13.901 19.608 1.00 96.50 514 LYS A N 1
ATOM 4034 C CA . LYS A 1 514 ? -7.256 13.908 20.285 1.00 96.50 514 LYS A CA 1
ATOM 4035 C C . LYS A 1 514 ? -6.395 12.696 19.908 1.00 96.50 514 LYS A C 1
ATOM 4037 O O . LYS A 1 514 ? -5.165 12.809 19.798 1.00 96.50 514 LYS A O 1
ATOM 4042 N N . ASN A 1 515 ? -7.030 11.537 19.740 1.00 97.38 515 ASN A N 1
ATOM 4043 C CA . ASN A 1 515 ? -6.361 10.288 19.382 1.00 97.38 515 ASN A CA 1
ATOM 4044 C C . ASN A 1 515 ? -6.143 10.128 17.870 1.00 97.38 515 ASN A C 1
ATOM 4046 O O . ASN A 1 515 ? -5.306 9.320 17.476 1.00 97.38 515 ASN A O 1
ATOM 4050 N N . GLN A 1 516 ? -6.812 10.924 17.032 1.00 97.12 516 GLN A N 1
ATOM 4051 C CA . GLN A 1 516 ? -6.577 10.955 15.591 1.00 97.12 516 GLN A CA 1
ATOM 4052 C C . GLN A 1 516 ? -5.171 11.478 15.274 1.00 97.12 516 GLN A C 1
ATOM 4054 O O . GLN A 1 516 ? -4.832 12.628 15.567 1.00 97.12 516 GLN A O 1
ATOM 4059 N N . LYS A 1 517 ? -4.355 10.650 14.619 1.00 97.00 517 LYS A N 1
ATOM 4060 C CA . LYS A 1 517 ? -3.026 11.030 14.131 1.00 97.00 517 LYS A CA 1
ATOM 4061 C C . LYS A 1 517 ? -3.016 11.110 12.614 1.00 97.00 517 LYS A C 1
ATOM 4063 O O . LYS A 1 517 ? -3.218 10.115 11.927 1.00 97.00 517 LYS A O 1
ATOM 4068 N N . VAL A 1 518 ? -2.763 12.301 12.080 1.00 94.88 518 VAL A N 1
ATOM 4069 C CA . VAL A 1 518 ? -2.672 12.522 10.631 1.00 94.88 518 VAL A CA 1
ATOM 4070 C C . VAL A 1 518 ? -1.212 12.399 10.207 1.00 94.88 518 VAL A C 1
ATOM 4072 O O . VAL A 1 518 ? -0.499 13.396 10.125 1.00 94.88 518 VAL A O 1
ATOM 4075 N N . ALA A 1 519 ? -0.760 11.168 9.967 1.00 94.06 519 ALA A N 1
ATOM 4076 C CA . ALA A 1 519 ? 0.642 10.895 9.638 1.00 94.06 519 ALA A CA 1
ATOM 4077 C C . ALA A 1 519 ? 1.010 11.384 8.223 1.00 94.06 519 ALA A C 1
ATOM 4079 O O . ALA A 1 519 ? 2.100 11.888 7.973 1.00 94.06 519 ALA A O 1
ATOM 4080 N N . GLN A 1 520 ? 0.068 11.287 7.285 1.00 92.12 520 GLN A N 1
ATOM 4081 C CA . GLN A 1 520 ? 0.185 11.807 5.923 1.00 92.12 520 GLN A CA 1
ATOM 4082 C C . GLN A 1 520 ? -1.153 12.376 5.456 1.00 92.12 520 GLN A C 1
ATOM 4084 O O . GLN A 1 520 ? -2.191 12.208 6.101 1.00 92.12 520 GLN A O 1
ATOM 4089 N N . ARG A 1 521 ? -1.156 13.031 4.287 1.00 86.69 521 ARG A N 1
ATOM 4090 C CA . ARG A 1 521 ? -2.401 13.433 3.623 1.00 86.69 521 ARG A CA 1
ATOM 4091 C C . ARG A 1 521 ? -3.316 12.208 3.514 1.00 86.69 521 ARG A C 1
ATOM 4093 O O . ARG A 1 521 ? -2.933 11.244 2.871 1.00 86.69 521 ARG A O 1
ATOM 4100 N N . VAL A 1 522 ? -4.514 12.300 4.103 1.00 88.00 522 VAL A N 1
ATOM 4101 C CA . VAL A 1 522 ? -5.558 11.248 4.140 1.00 88.00 522 VAL A CA 1
ATOM 4102 C C . VAL A 1 522 ? -5.155 9.933 4.834 1.00 88.00 522 VAL A C 1
ATOM 4104 O O . VAL A 1 522 ? -5.782 8.897 4.619 1.00 88.00 522 VAL A O 1
ATOM 4107 N N . VAL A 1 523 ? -4.131 9.962 5.689 1.00 94.12 523 VAL A N 1
ATOM 4108 C CA . VAL A 1 523 ? -3.730 8.821 6.526 1.00 94.12 523 VAL A CA 1
ATOM 4109 C C . VAL A 1 523 ? -4.036 9.167 7.980 1.00 94.12 523 VAL A C 1
ATOM 4111 O O . VAL A 1 523 ? -3.186 9.703 8.688 1.00 94.12 523 VAL A O 1
ATOM 4114 N N . GLU A 1 524 ? -5.283 8.915 8.384 1.00 96.56 524 GLU A N 1
ATOM 4115 C CA . GLU A 1 524 ? -5.776 9.108 9.753 1.00 96.56 524 GLU A CA 1
ATOM 4116 C C . GLU A 1 524 ? -5.633 7.793 10.525 1.00 96.56 524 GLU A C 1
ATOM 4118 O O . GLU A 1 524 ? -6.340 6.819 10.256 1.00 96.56 524 GLU A O 1
ATOM 4123 N N . LEU A 1 525 ? -4.678 7.759 11.449 1.00 98.06 525 LEU A N 1
ATOM 4124 C CA . LEU A 1 525 ? -4.338 6.595 12.256 1.00 98.06 525 LEU A CA 1
ATOM 4125 C C . LEU A 1 525 ? -4.883 6.741 13.674 1.00 98.06 525 LEU A C 1
ATOM 4127 O O . LEU A 1 525 ? -4.868 7.830 14.251 1.00 98.06 525 LEU A O 1
ATOM 4131 N N . TYR A 1 526 ? -5.314 5.616 14.234 1.00 98.38 526 TYR A N 1
ATOM 4132 C CA . TYR A 1 526 ? -5.753 5.498 15.618 1.00 98.38 526 TYR A CA 1
ATOM 4133 C C . TYR A 1 526 ? -5.062 4.292 16.246 1.00 98.38 526 TYR A C 1
ATOM 4135 O O . TYR A 1 526 ? -5.273 3.157 15.814 1.00 98.38 526 TYR A O 1
ATOM 4143 N N . THR A 1 527 ? -4.239 4.537 17.261 1.00 98.50 527 THR A N 1
ATOM 4144 C CA . THR A 1 527 ? -3.629 3.477 18.068 1.00 98.50 527 THR A CA 1
ATOM 4145 C C . THR A 1 527 ? -4.633 3.035 19.127 1.00 98.50 527 THR A C 1
ATOM 4147 O O . THR A 1 527 ? -4.973 3.812 20.017 1.00 98.50 527 THR A O 1
ATOM 4150 N N . LEU A 1 528 ? -5.127 1.802 19.015 1.00 98.50 528 LEU A N 1
ATOM 4151 C CA . LEU A 1 528 ? -6.114 1.230 19.940 1.00 98.50 528 LEU A CA 1
ATOM 4152 C C . LEU A 1 528 ? -5.458 0.395 21.045 1.00 98.50 528 LEU A C 1
ATOM 4154 O O . LEU A 1 528 ? -5.995 0.299 22.147 1.00 98.50 528 LEU A O 1
ATOM 4158 N N . LEU A 1 529 ? -4.296 -0.191 20.749 1.00 98.25 529 LEU A N 1
ATOM 4159 C CA . LEU A 1 529 ? -3.468 -0.921 21.702 1.00 98.25 529 LEU A CA 1
ATOM 4160 C C . LEU A 1 529 ? -2.006 -0.528 21.503 1.00 98.25 529 LEU A C 1
ATOM 4162 O O . LEU A 1 529 ? -1.495 -0.578 20.384 1.00 98.25 529 LEU A O 1
ATOM 4166 N N . ASP A 1 530 ? -1.355 -0.163 22.600 1.00 97.88 530 ASP A N 1
ATOM 4167 C CA . ASP A 1 530 ? 0.093 -0.026 22.690 1.00 97.88 530 ASP A CA 1
ATOM 4168 C C . ASP A 1 530 ? 0.543 -0.511 24.075 1.00 97.88 530 ASP A C 1
ATOM 4170 O O . ASP A 1 530 ? 0.599 0.256 25.036 1.00 97.88 530 ASP A O 1
ATOM 4174 N N . ASP A 1 531 ? 0.762 -1.822 24.191 1.00 97.75 531 ASP A N 1
ATOM 4175 C CA . ASP A 1 531 ? 1.136 -2.494 25.438 1.00 97.75 531 ASP A CA 1
ATOM 4176 C C . ASP A 1 531 ? 2.578 -3.039 25.367 1.00 97.75 531 ASP A C 1
ATOM 4178 O O . ASP A 1 531 ? 2.796 -4.161 24.901 1.00 97.75 531 ASP A O 1
ATOM 4182 N N . PRO A 1 532 ? 3.588 -2.283 25.838 1.00 97.31 532 PRO A N 1
ATOM 4183 C CA . PRO A 1 532 ? 4.977 -2.740 25.838 1.00 97.31 532 PRO A CA 1
ATOM 4184 C C . PRO A 1 532 ? 5.234 -3.906 26.806 1.00 97.31 532 PRO A C 1
ATOM 4186 O O . PRO A 1 532 ? 6.247 -4.592 26.675 1.00 97.31 532 PRO A O 1
ATOM 4189 N N . GLU A 1 533 ? 4.355 -4.163 27.781 1.00 97.69 533 GLU A N 1
ATOM 4190 C CA . GLU A 1 533 ? 4.503 -5.319 28.671 1.00 97.69 533 GLU A CA 1
ATOM 4191 C C . GLU A 1 533 ? 4.128 -6.625 27.961 1.00 97.69 533 GLU A C 1
ATOM 4193 O O . GLU A 1 533 ? 4.684 -7.675 28.286 1.00 97.69 533 GLU A O 1
ATOM 4198 N N . MET A 1 534 ? 3.236 -6.570 26.965 1.00 97.00 534 MET A N 1
ATOM 4199 C CA . MET A 1 534 ? 2.947 -7.710 26.090 1.00 97.00 534 MET A CA 1
ATOM 4200 C C . MET A 1 534 ? 4.194 -8.109 25.288 1.00 97.00 534 MET A C 1
ATOM 4202 O O . MET A 1 534 ? 4.621 -9.262 25.371 1.00 97.00 534 MET A O 1
ATOM 4206 N N . ALA A 1 535 ? 4.856 -7.132 24.656 1.00 94.81 535 ALA A N 1
ATOM 4207 C CA . ALA A 1 535 ? 6.124 -7.331 23.947 1.00 94.81 535 ALA A CA 1
ATOM 4208 C C . ALA A 1 535 ? 7.207 -7.973 24.832 1.00 94.81 535 ALA A C 1
ATOM 4210 O O . ALA A 1 535 ? 7.856 -8.940 24.437 1.00 94.81 535 ALA A O 1
ATOM 4211 N N . LYS A 1 536 ? 7.368 -7.492 26.076 1.00 96.38 536 LYS A N 1
ATOM 4212 C CA . LYS A 1 536 ? 8.363 -8.028 27.027 1.00 96.38 536 LYS A CA 1
ATOM 4213 C C . LYS A 1 536 ? 8.127 -9.489 27.403 1.00 96.38 536 LYS A C 1
ATOM 4215 O O . LYS A 1 536 ? 9.093 -10.202 27.670 1.00 96.38 536 LYS A O 1
ATOM 4220 N N . LYS A 1 537 ? 6.869 -9.937 27.458 1.00 96.38 537 LYS A N 1
ATOM 4221 C CA . LYS A 1 537 ? 6.543 -11.350 27.714 1.00 96.38 537 LYS A CA 1
ATOM 4222 C C . LYS A 1 537 ? 6.898 -12.231 26.520 1.00 96.38 537 LYS A C 1
ATOM 4224 O O . LYS A 1 537 ? 7.236 -13.394 26.711 1.00 96.38 537 LYS A O 1
ATOM 4229 N N . GLY A 1 538 ? 6.818 -11.684 25.305 1.00 93.12 538 GLY A N 1
ATOM 4230 C CA . GLY A 1 538 ? 7.098 -12.399 24.062 1.00 93.12 538 GLY A CA 1
ATOM 4231 C C . GLY A 1 538 ? 6.078 -13.492 23.724 1.00 93.12 538 GLY A C 1
ATOM 4232 O O . GLY A 1 538 ? 6.314 -14.278 22.805 1.00 93.12 538 GLY A O 1
ATOM 4233 N N . GLU A 1 539 ? 4.962 -13.553 24.452 1.00 95.88 539 GLU A N 1
ATOM 4234 C CA . GLU A 1 539 ? 3.866 -14.489 24.214 1.00 95.88 539 GLU A CA 1
ATOM 4235 C C . GLU A 1 539 ? 2.949 -13.937 23.122 1.00 95.88 539 GLU A C 1
ATOM 4237 O O . GLU A 1 539 ? 2.523 -12.786 23.175 1.00 95.88 539 GLU A O 1
ATOM 4242 N N . SER A 1 540 ? 2.640 -14.770 22.132 1.00 97.12 540 SER A N 1
ATOM 4243 C CA . SER A 1 540 ? 1.699 -14.417 21.075 1.00 97.12 540 SER A CA 1
ATOM 4244 C C . SER A 1 540 ? 0.269 -14.742 21.507 1.00 97.12 540 SER A C 1
ATOM 4246 O O . SER A 1 540 ? 0.022 -15.806 22.081 1.00 97.12 540 SER A O 1
ATOM 4248 N N . LYS A 1 541 ? -0.668 -13.831 21.242 1.00 97.75 541 LYS A N 1
ATOM 4249 C CA . LYS A 1 541 ? -2.070 -13.945 21.642 1.00 97.75 541 LYS A CA 1
ATOM 4250 C C . LYS A 1 541 ? -3.010 -13.558 20.500 1.00 97.75 541 LYS A C 1
ATOM 4252 O O . LYS A 1 541 ? -2.836 -12.530 19.854 1.00 97.75 541 LYS A O 1
ATOM 4257 N N . ASP A 1 542 ? -4.060 -14.352 20.316 1.00 98.38 542 ASP A N 1
ATOM 4258 C CA . ASP A 1 542 ? -5.199 -13.970 19.482 1.00 98.38 542 ASP A CA 1
ATOM 4259 C C . ASP A 1 542 ? -6.064 -12.943 20.219 1.00 98.38 542 ASP A C 1
ATOM 4261 O O . ASP A 1 542 ? -6.427 -13.154 21.379 1.00 98.38 542 ASP A O 1
ATOM 4265 N N . ILE A 1 543 ? -6.399 -11.846 19.542 1.00 98.44 543 ILE A N 1
ATOM 4266 C CA . ILE A 1 543 ? -7.190 -10.745 20.094 1.00 98.44 543 ILE A CA 1
ATOM 4267 C C . ILE A 1 543 ? -8.493 -10.599 19.314 1.00 98.44 543 ILE A C 1
ATOM 4269 O O . ILE A 1 543 ? -8.488 -10.487 18.087 1.00 98.44 543 ILE A O 1
ATOM 4273 N N . GLU A 1 544 ? -9.610 -10.530 20.037 1.00 98.50 544 GLU A N 1
ATOM 4274 C CA . GLU A 1 544 ? -10.867 -10.050 19.465 1.00 98.50 544 GLU A CA 1
ATOM 4275 C C . GLU A 1 544 ? -10.860 -8.518 19.480 1.00 98.50 544 GLU A C 1
ATOM 4277 O O . GLU A 1 544 ? -10.923 -7.899 20.546 1.00 98.50 544 GLU A O 1
ATOM 4282 N N . LEU A 1 545 ? -10.786 -7.907 18.296 1.00 98.62 545 LEU A N 1
ATOM 4283 C CA . LEU A 1 545 ? -10.949 -6.468 18.122 1.00 98.62 545 LEU A CA 1
ATOM 4284 C C . LEU A 1 545 ? -12.363 -6.184 17.628 1.00 98.62 545 LEU A C 1
ATOM 4286 O O . LEU A 1 545 ? -12.769 -6.703 16.592 1.00 98.62 545 LEU A O 1
ATOM 4290 N N . ALA A 1 546 ? -13.087 -5.292 18.296 1.00 98.56 546 ALA A N 1
ATOM 4291 C CA . ALA A 1 546 ? -14.345 -4.772 17.777 1.00 98.56 546 ALA A CA 1
ATOM 4292 C C . ALA A 1 546 ? -14.351 -3.249 17.729 1.00 98.56 546 ALA A C 1
ATOM 4294 O O . ALA A 1 546 ? -13.809 -2.612 18.624 1.00 98.56 546 ALA A O 1
ATOM 4295 N N . ILE A 1 547 ? -14.991 -2.658 16.720 1.00 98.62 547 ILE A N 1
ATOM 4296 C CA . ILE A 1 547 ? -15.219 -1.207 16.642 1.00 98.62 547 ILE A CA 1
ATOM 4297 C C . ILE A 1 547 ? -16.676 -0.902 16.297 1.00 98.62 547 ILE A C 1
ATOM 4299 O O . ILE A 1 547 ? -17.321 -1.666 15.579 1.00 98.62 547 ILE A O 1
ATOM 4303 N N . ARG A 1 548 ? -17.207 0.221 16.784 1.00 97.62 548 ARG A N 1
ATOM 4304 C CA . ARG A 1 548 ? -18.477 0.789 16.312 1.00 97.62 548 ARG A CA 1
ATOM 4305 C C . ARG A 1 548 ? -18.529 2.295 16.508 1.00 97.62 548 ARG A C 1
ATOM 4307 O O . ARG A 1 548 ? -17.840 2.863 17.350 1.00 97.62 548 ARG A O 1
ATOM 4314 N N . ILE A 1 549 ? -19.429 2.919 15.766 1.00 97.25 549 ILE A N 1
ATOM 4315 C CA . ILE A 1 549 ? -19.795 4.323 15.928 1.00 97.25 549 ILE A CA 1
ATOM 4316 C C . ILE A 1 549 ? -21.188 4.365 16.547 1.00 97.25 549 ILE A C 1
ATOM 4318 O O . ILE A 1 549 ? -22.025 3.512 16.252 1.00 97.25 549 ILE A O 1
ATOM 4322 N N . ARG A 1 550 ? -21.460 5.346 17.405 1.00 96.44 550 ARG A N 1
ATOM 4323 C CA . ARG A 1 550 ? -22.795 5.589 17.962 1.00 96.44 550 ARG A CA 1
ATOM 4324 C C . ARG A 1 550 ? -23.121 7.071 17.998 1.00 96.44 550 ARG A C 1
ATOM 4326 O O . ARG A 1 550 ? -22.245 7.924 17.932 1.00 96.44 550 ARG A O 1
ATOM 4333 N N . GLY A 1 551 ? -24.414 7.352 18.148 1.00 94.88 551 GLY A N 1
ATOM 4334 C CA . GLY A 1 551 ? -24.905 8.685 18.484 1.00 94.88 551 GLY A CA 1
ATOM 4335 C C . GLY A 1 551 ? -24.927 9.687 17.336 1.00 94.88 551 GLY A C 1
ATOM 4336 O O . GLY A 1 551 ? -25.107 10.870 17.586 1.00 94.88 551 GLY A O 1
ATOM 4337 N N . CYS A 1 552 ? -24.805 9.227 16.092 1.00 94.94 552 CYS A N 1
ATOM 4338 C CA . CYS A 1 552 ? -25.010 10.068 14.913 1.00 94.94 552 CYS A CA 1
ATOM 4339 C C . CYS A 1 552 ? -25.772 9.383 13.773 1.00 94.94 552 CYS A C 1
ATOM 4341 O O . CYS A 1 552 ? -25.784 9.885 12.656 1.00 94.94 552 CYS A O 1
ATOM 4343 N N . SER A 1 553 ? -26.440 8.251 14.035 1.00 94.06 553 SER A N 1
ATOM 4344 C CA . SER A 1 553 ? -27.252 7.551 13.027 1.00 94.06 553 SER A CA 1
ATOM 4345 C C . SER A 1 553 ? -26.467 7.348 11.713 1.00 94.06 553 SER A C 1
ATOM 4347 O O . SER A 1 553 ? -25.353 6.826 11.748 1.00 94.06 553 SER A O 1
ATOM 4349 N N . ARG A 1 554 ? -27.006 7.785 10.571 1.00 94.75 554 ARG A N 1
ATOM 4350 C CA . ARG A 1 554 ? -26.354 7.750 9.252 1.00 94.75 554 ARG A CA 1
ATOM 4351 C C . ARG A 1 554 ? -25.487 8.980 8.945 1.00 94.75 554 ARG A C 1
ATOM 4353 O O . ARG A 1 554 ? -24.922 9.042 7.862 1.00 94.75 554 ARG A O 1
ATOM 4360 N N . GLU A 1 555 ? -25.395 9.957 9.846 1.00 94.44 555 GLU A N 1
ATOM 4361 C CA . GLU A 1 555 ? -24.703 11.229 9.588 1.00 94.44 555 GLU A CA 1
ATOM 4362 C C . GLU A 1 555 ? -23.176 11.092 9.633 1.00 94.44 555 GLU A C 1
ATOM 4364 O O . GLU A 1 555 ? -22.498 11.703 8.810 1.00 94.44 555 GLU A O 1
ATOM 4369 N N . CYS A 1 556 ? -22.622 10.261 10.529 1.00 94.56 556 CYS A N 1
ATOM 4370 C CA . CYS A 1 556 ? -21.197 9.917 10.472 1.00 94.56 556 CYS A CA 1
ATOM 4371 C C . CYS A 1 556 ? -20.997 8.609 9.718 1.00 94.56 556 CYS A C 1
ATOM 4373 O O . CYS A 1 556 ? -21.455 7.558 10.170 1.00 94.56 556 CYS A O 1
ATOM 4375 N N . ILE A 1 557 ? -20.239 8.664 8.628 1.00 96.19 557 ILE A N 1
ATOM 4376 C CA . ILE A 1 557 ? -19.805 7.485 7.885 1.00 96.19 557 ILE A CA 1
ATOM 4377 C C . ILE A 1 557 ? -18.292 7.361 8.012 1.00 96.19 557 ILE A C 1
ATOM 4379 O O . ILE A 1 557 ? -17.570 8.266 7.589 1.00 96.19 557 ILE A O 1
ATOM 4383 N N . PHE A 1 558 ? -17.807 6.240 8.550 1.00 97.19 558 PHE A N 1
ATOM 4384 C CA . PHE A 1 558 ? -16.380 5.916 8.524 1.00 97.19 558 PHE A CA 1
ATOM 4385 C C . PHE A 1 558 ? -16.125 4.729 7.610 1.00 97.19 558 PHE A C 1
ATOM 4387 O O . PHE A 1 558 ? -16.913 3.785 7.544 1.00 97.19 558 PHE A O 1
ATOM 4394 N N . LYS A 1 559 ? -14.973 4.759 6.947 1.00 98.31 559 LYS A N 1
ATOM 4395 C CA . LYS A 1 559 ? -14.458 3.629 6.182 1.00 98.31 559 LYS A CA 1
ATOM 4396 C C . LYS A 1 559 ? -13.191 3.103 6.841 1.00 98.31 559 LYS A C 1
ATOM 4398 O O . LYS A 1 559 ? -12.172 3.795 6.870 1.00 98.31 559 LYS A O 1
ATOM 4403 N N . LEU A 1 560 ? -13.235 1.882 7.366 1.00 98.62 560 LEU A N 1
ATOM 4404 C CA . LEU A 1 560 ? -12.043 1.180 7.832 1.00 98.62 560 LEU A CA 1
ATOM 4405 C C . LEU A 1 560 ? -11.262 0.695 6.616 1.00 98.62 560 LEU A C 1
ATOM 4407 O O . LEU A 1 560 ? -11.749 -0.123 5.842 1.00 98.62 560 LEU A O 1
ATOM 4411 N N . THR A 1 561 ? -10.048 1.207 6.446 1.00 98.56 561 THR A N 1
ATOM 4412 C CA . THR A 1 561 ? -9.230 0.871 5.272 1.00 98.56 561 THR A CA 1
ATOM 4413 C C . THR A 1 561 ? -8.078 -0.050 5.601 1.00 98.56 561 THR A C 1
ATOM 4415 O O . THR A 1 561 ? -7.706 -0.834 4.740 1.00 98.56 561 THR A O 1
ATOM 4418 N N . HIS A 1 562 ? -7.506 0.049 6.806 1.00 98.75 562 HIS A N 1
ATOM 4419 C CA . HIS A 1 562 ? -6.388 -0.791 7.232 1.00 98.75 562 HIS A CA 1
ATOM 4420 C C . HIS A 1 562 ? -6.504 -1.148 8.714 1.00 98.75 562 HIS A C 1
ATOM 4422 O O . HIS A 1 562 ? -6.931 -0.319 9.522 1.00 98.75 562 HIS A O 1
ATOM 4428 N N . VAL A 1 563 ? -6.048 -2.350 9.053 1.00 98.81 563 VAL A N 1
ATOM 4429 C CA . VAL A 1 563 ? -5.803 -2.823 10.419 1.00 98.81 563 VAL A CA 1
ATOM 4430 C C . VAL A 1 563 ? -4.364 -3.318 10.465 1.00 98.81 563 VAL A C 1
ATOM 4432 O O . VAL A 1 563 ? -4.008 -4.199 9.685 1.00 98.81 563 VAL A O 1
ATOM 4435 N N . TYR A 1 564 ? -3.551 -2.753 11.354 1.00 98.81 564 TYR A N 1
ATOM 4436 C CA . TYR A 1 564 ? -2.153 -3.121 11.570 1.00 98.81 564 TYR A CA 1
ATOM 4437 C C . TYR A 1 564 ? -1.982 -3.689 12.973 1.00 98.81 564 TYR A C 1
ATOM 4439 O O . TYR A 1 564 ? -2.596 -3.184 13.917 1.00 98.81 564 TYR A O 1
ATOM 4447 N N . TRP A 1 565 ? -1.128 -4.696 13.125 1.00 98.75 565 TRP A N 1
ATOM 4448 C CA . TRP A 1 565 ? -0.796 -5.239 14.438 1.00 98.75 565 TRP A CA 1
ATOM 4449 C C . TRP A 1 565 ? 0.593 -5.856 14.478 1.00 98.75 565 TRP A C 1
ATOM 4451 O O . TRP A 1 565 ? 1.137 -6.233 13.442 1.00 98.75 565 TRP A O 1
ATOM 4461 N N . ALA A 1 566 ? 1.139 -5.988 15.680 1.00 97.94 566 ALA A N 1
ATOM 4462 C CA . ALA A 1 566 ? 2.348 -6.755 15.940 1.00 97.94 566 ALA A CA 1
ATOM 4463 C C . ALA A 1 566 ? 2.260 -7.449 17.288 1.00 97.94 566 ALA A C 1
ATOM 4465 O O . ALA A 1 566 ? 1.660 -6.877 18.230 1.00 97.94 566 ALA A O 1
#

Sequence (566 aa):
KLITRNIAQGGLGTLQGALGSGSIYGDEVDIIVWDSSMTEKSAAHIDMFERQAILGGNRAPFLWGGNADVMRALYENADADVGMFGSGNIGVPMTMDEEQVKTLPWAAQYLNCDEQRAELCVDANNRFRTKCWIDRPDVTPERNQKDHAGSQVKWHPGFRRHQLTGRVLAFTVLEALQDAINTWSEVTIIGGHPLPDEYWHISDHYRNIKEKTLNLDASVGHCHEMSGSVPERVCSTALKARTEFTPRADPEKTSITSIIKPTSDGYIPQNEEELLYEGPDVPNPALEPPKGEIDVHAIVINRRRLENSRLAKDISNADMIHFHEGYMNAIENTTLGHPQNPMLRGREVPPNESPSFEGTVVSRKLEESVVPGKGWEVQGVPPGYCDGTYSAICGRQKSSDCLLYGHMDARGGILGNGLSGWLVMDIKDVKEGIIIIKLETWHKPEESTKTVGWSEVNNGERYLEDYAVAKGAEEYSYNNHAEQRRRLELPDTFFFDFSIDGKITSWNTDEFMKNQKVAQRVVELYTLLDDPEMAKKGESKDIELAIRIRGCSRECIFKLTHVYWA

Nearest PDB structures (foldseek):
  7qx6-assembly1_A  TM=4.109E-01  e=4.661E-02  Bacillus thuringiensis serovar israelensis
  7qx7-assembly1_A  TM=4.048E-01  e=5.244E-02  Bacillus thuringiensis serovar israelensis
  1jxn-assembly2_D  TM=1.379E-01  e=6.203E+00  Ulex europaeus

Solvent-accessible surface area (backbone atoms only — not comparable to full-atom values): 33151 Å² total; per-residue (Å²): 130,95,81,66,60,57,67,68,44,85,93,38,48,60,54,83,53,18,60,12,18,15,40,36,69,34,32,83,41,66,66,45,76,52,86,42,72,91,58,39,82,56,58,29,54,50,33,38,31,52,44,20,42,33,50,30,22,84,34,51,30,37,39,34,41,74,52,70,68,44,45,48,40,39,31,77,67,19,67,40,52,66,47,71,79,72,89,64,54,81,91,51,61,73,25,79,47,83,68,60,31,71,74,42,59,80,93,42,46,56,76,36,46,36,85,95,37,43,64,58,38,62,32,62,79,75,26,47,65,60,46,6,70,74,94,57,96,89,61,78,76,82,34,78,59,43,77,50,48,79,91,83,50,90,84,57,76,35,57,63,49,51,50,44,54,50,48,48,56,50,48,54,54,50,50,55,50,52,52,50,50,50,53,50,52,57,51,33,73,75,74,35,85,72,77,61,61,87,80,74,64,52,65,67,59,31,49,50,27,34,54,32,46,50,64,55,55,74,82,63,60,33,34,56,75,42,57,82,45,50,70,63,62,55,61,51,41,46,23,40,36,27,29,36,43,32,26,16,54,44,56,70,82,22,24,49,63,70,33,46,51,53,24,100,89,62,55,64,56,56,74,85,58,52,56,68,70,83,80,82,80,76,91,54,71,60,81,48,70,61,92,91,56,89,49,64,65,58,54,62,61,46,50,63,52,43,57,73,46,52,82,68,59,93,81,82,93,77,82,74,76,81,76,69,82,78,72,82,82,80,85,81,91,88,87,87,88,82,85,89,84,85,88,86,85,89,81,91,80,86,88,82,88,83,85,89,80,93,75,88,80,85,84,72,87,71,79,92,70,93,56,49,34,74,21,46,37,47,41,62,52,62,21,66,52,38,37,24,36,88,83,48,54,24,31,32,34,54,84,39,42,34,50,56,53,55,59,34,52,34,77,9,21,43,33,33,25,26,32,10,38,28,54,32,29,59,45,74,62,35,22,41,31,38,31,37,35,32,46,42,73,84,50,55,46,82,75,54,64,76,50,65,78,49,89,39,55,44,61,56,71,53,88,83,80,88,89,84,89,75,89,87,84,84,89,78,84,90,80,85,89,83,82,77,83,63,75,78,82,69,52,94,59,26,31,46,36,37,24,56,70,79,50,74,47,76,26,44,55,69,53,45,60,70,52,51,16,72,71,46,86,90,38,36,30,37,76,80,38,82,36,67,68,40,35,74,69,62,54,66,38,74,38,43,41,30,39,34,43,34,58,43,45,60,68,48,23,39,27,47,28,36,44,36,33,34

Secondary structure (DSSP, 8-state):
----B----TTS-SHHHHTTHHHHT-S--SEEEE--TTT---HHHHHHHHHHHHHHSSS-PEEEES-HHHHHHHHHHH---EE------TT---B-STTGGGGS-TTTTTSSB-GGGHHHHH-HHHH----S----SS---SSPPPSS-S---TTS-HHHHHHHHHHHHHHHHHHHHHHHHHHHHHHHHHH-SSPPGGGT--HHHHHHHHHHHHT--TTSSSGGGGBTTB-GGGGGSPPEEEESBS--SSHHHH-GGGGBPPPTT---------BS--SPPPP-TTTSPPTTS--HHHHHHHHHHHHHHHTT----S-SSGGGSTTSTTS-S-----------------PPPP--------------S---B-S--EEESPPSB--SSBTT--B--BTT-S-GGG-----B-EEEEETTS-BEEEEEEEE-S-EEEEEEEEEE-GGG--TTTT--SGGGG-SSS-----------PPP---SS--------TT-EEEEEETTEEEEEEHHHHHHH-EEEETTEEEEEEEE-HHHHHHT--EEEEEEEEEESSTTT-EEEEEEEEE-

Mean predicted aligned error: 9.5 Å

Radius of gyration: 27.69 Å; Cα contacts (8 Å, |Δi|>4): 950; chains: 1; bounding box: 82×60×73 Å